Protein AF-A0A286NW65-F1 (afdb_monomer)

Radius of gyration: 45.59 Å; Cα contacts (8 Å, |Δi|>4): 1043; chains: 1; bounding box: 94×61×161 Å

Organism: NCBI:txid1189310

Mean predicted aligned error: 18.2 Å

Foldseek 3Di:
DDDDDDDDPVVVVVVVVLVVVCLPDHQAQKFKWFWKCFDPPDPDDHIDTFTDDFAAEAAQFFDTTGGFFIKIAGDPPPSSLVSLLQFQWKWKWKQKLNDIDIDIGGSVCQVVDDNSMDTRDTDDLPSDPAQKIKMKMKMKTFGDLVNLQVLVVVLLVVVVPDPDDDDPVADDQFAFDPPDDDDDDDDDDDDDDDDDDDDPPRPRDDFRADPVGATQLAGSDADPVRHGSNVGGPLVVLVVDPSNDDPDDDDDPVCSLVSLLVSQVVSLVVSQVVCCVVPVVQARWDFDDSNPPVSNDTGTIHMDMGMYMYRRALVQKFKWWDDPNDIDTDDLEDELPIWIKIFGHPSNLVVDDLCNVVPAQKWKWKWWQPPPPSHIDIDTWDWDDDPGGITTTPDRSLVQAQTKMKMWIWRDRPPGDIGTRDIDIHHYANFFKDKAFFPCLVVCCVVVVDDSSVDPHDDFWWWKWWFWDPDPPPRDIWIKTKGWTWIDGAHPVRRCRSQAKTKTWIKMWTAADDPDDDDDDDDDDDPDDRIFIWTWIWMDGNVFWTWIWTAGPVPRIIITITTGRPVSVVVVPDDDD

pLDDT: mean 70.71, std 17.71, range [25.83, 93.88]

Structure (mmCIF, N/CA/C/O backbone):
data_AF-A0A286NW65-F1
#
_entry.id   AF-A0A286NW65-F1
#
loop_
_atom_site.group_PDB
_atom_site.id
_atom_site.type_symbol
_atom_site.label_atom_id
_atom_site.label_alt_id
_atom_site.label_comp_id
_atom_site.label_asym_id
_atom_site.label_entity_id
_atom_site.label_seq_id
_atom_site.pdbx_PDB_ins_code
_atom_site.Cartn_x
_atom_site.Cartn_y
_atom_site.Cartn_z
_atom_site.occupancy
_atom_site.B_iso_or_equiv
_atom_site.auth_seq_id
_atom_site.auth_comp_id
_atom_site.auth_asym_id
_atom_site.auth_atom_id
_atom_site.pdbx_PDB_model_num
ATOM 1 N N . MET A 1 1 ? 18.010 44.214 -50.517 1.00 33.38 1 MET A N 1
ATOM 2 C CA . MET A 1 1 ? 18.886 43.110 -50.956 1.00 33.38 1 MET A CA 1
ATOM 3 C C . MET A 1 1 ? 19.110 42.218 -49.740 1.00 33.38 1 MET A C 1
ATOM 5 O O . MET A 1 1 ? 19.726 42.668 -48.785 1.00 33.38 1 MET A O 1
ATOM 9 N N . HIS A 1 2 ? 18.473 41.042 -49.715 1.00 32.91 2 HIS A N 1
ATOM 10 C CA . HIS A 1 2 ? 18.746 39.957 -48.754 1.00 32.91 2 HIS A CA 1
ATOM 11 C C . HIS A 1 2 ? 20.231 39.525 -48.874 1.00 32.91 2 HIS A C 1
ATOM 13 O O . HIS A 1 2 ? 20.829 39.770 -49.918 1.00 32.91 2 HIS A O 1
ATOM 19 N N . VAL A 1 3 ? 20.894 38.920 -47.878 1.00 25.83 3 VAL A N 1
ATOM 20 C CA . VAL A 1 3 ? 20.748 37.503 -47.478 1.00 25.83 3 VAL A CA 1
ATOM 21 C C . VAL A 1 3 ? 21.587 37.198 -46.206 1.00 25.83 3 VAL A C 1
ATOM 23 O O . VAL A 1 3 ? 22.753 37.562 -46.135 1.00 25.83 3 VAL A O 1
ATOM 26 N N . TYR A 1 4 ? 20.938 36.516 -45.249 1.00 34.72 4 TYR A N 1
ATOM 27 C CA . TYR A 1 4 ? 21.357 35.481 -44.271 1.00 34.72 4 TYR A CA 1
ATOM 28 C C . TYR A 1 4 ? 22.756 35.431 -43.609 1.00 34.72 4 TYR A C 1
ATOM 30 O O . TYR A 1 4 ? 23.747 35.097 -44.245 1.00 34.72 4 TYR A O 1
ATOM 38 N N . LEU A 1 5 ? 22.746 35.488 -42.266 1.00 29.52 5 LEU A N 1
ATOM 39 C CA . LEU A 1 5 ? 23.639 34.809 -41.298 1.00 29.52 5 LEU A CA 1
ATOM 40 C C . LEU A 1 5 ? 22.919 34.831 -39.927 1.00 29.52 5 LEU A C 1
ATOM 42 O O . LEU A 1 5 ? 22.439 35.883 -39.533 1.00 29.52 5 LEU A O 1
ATOM 46 N N . GLY A 1 6 ? 22.745 33.783 -39.122 1.00 30.62 6 GLY A N 1
ATOM 47 C CA . GLY A 1 6 ? 23.025 32.356 -39.220 1.00 30.62 6 GLY A CA 1
ATOM 48 C C . GLY A 1 6 ? 22.258 31.662 -38.078 1.00 30.62 6 GLY A C 1
ATOM 49 O O . GLY A 1 6 ? 22.472 31.953 -36.905 1.00 30.62 6 GLY A O 1
ATOM 50 N N . GLY A 1 7 ? 21.317 30.776 -38.419 1.00 28.78 7 GLY A N 1
ATOM 51 C CA . GLY A 1 7 ? 20.364 30.138 -37.493 1.00 28.78 7 GLY A CA 1
ATOM 52 C C . GLY A 1 7 ? 20.840 28.835 -36.831 1.00 28.78 7 GLY A C 1
ATOM 53 O O . GLY A 1 7 ? 20.007 28.024 -36.434 1.00 28.78 7 GLY A O 1
ATOM 54 N N . GLY A 1 8 ? 22.153 28.595 -36.744 1.00 32.00 8 GLY A N 1
ATOM 55 C CA . GLY A 1 8 ? 22.715 27.328 -36.245 1.00 32.00 8 GLY A CA 1
ATOM 56 C C . GLY A 1 8 ? 22.973 27.284 -34.735 1.00 32.00 8 GLY A C 1
ATOM 57 O O . GLY A 1 8 ? 22.673 26.287 -34.085 1.00 32.00 8 GLY A O 1
ATOM 58 N N . LEU A 1 9 ? 23.471 28.378 -34.150 1.00 34.31 9 LEU A N 1
ATOM 59 C CA . LEU A 1 9 ? 23.925 28.398 -32.750 1.00 34.31 9 LEU A CA 1
ATOM 60 C C . LEU A 1 9 ? 22.775 28.466 -31.732 1.00 34.31 9 LEU A C 1
ATOM 62 O O . LEU A 1 9 ? 22.850 27.854 -30.670 1.00 34.31 9 LEU A O 1
ATOM 66 N N . ALA A 1 10 ? 21.670 29.132 -32.076 1.00 32.62 10 ALA A N 1
ATOM 67 C CA . ALA A 1 10 ? 20.530 29.288 -31.170 1.00 32.62 10 ALA A CA 1
ATOM 68 C C . ALA A 1 10 ? 19.754 27.978 -30.934 1.00 32.62 10 ALA A C 1
ATOM 70 O O . ALA A 1 10 ? 19.198 27.784 -29.856 1.00 32.62 10 ALA A O 1
ATOM 71 N N . ARG A 1 11 ? 19.737 27.050 -31.905 1.00 34.66 11 ARG A N 1
ATOM 72 C CA . ARG A 1 11 ? 19.046 25.754 -31.765 1.00 34.66 11 ARG A CA 1
ATOM 73 C C . ARG A 1 11 ? 19.821 24.763 -30.900 1.00 34.66 11 ARG A C 1
ATOM 75 O O . ARG A 1 11 ? 19.201 24.073 -30.099 1.00 34.66 11 ARG A O 1
ATOM 82 N N . GLY A 1 12 ? 21.151 24.732 -31.013 1.00 35.00 12 GLY A N 1
ATOM 83 C CA . GLY A 1 12 ? 22.004 23.902 -30.155 1.00 35.00 12 GLY A CA 1
ATOM 84 C C . GLY A 1 12 ? 22.009 24.379 -28.702 1.00 35.00 12 GLY A C 1
ATOM 85 O O . GLY A 1 12 ? 21.876 23.568 -27.789 1.00 35.00 12 GLY A O 1
ATOM 86 N N . LEU A 1 13 ? 22.066 25.700 -28.488 1.00 35.31 13 LEU A N 1
ATOM 87 C CA . LEU A 1 13 ? 22.046 26.285 -27.146 1.00 35.31 13 LEU A CA 1
ATOM 88 C C . LEU A 1 13 ? 20.676 26.126 -26.464 1.00 35.31 13 LEU A C 1
ATOM 90 O O . LEU A 1 13 ? 20.633 25.798 -25.284 1.00 35.31 13 LEU A O 1
ATOM 94 N N . MET A 1 14 ? 19.563 26.276 -27.198 1.00 33.59 14 MET A N 1
ATOM 95 C CA . MET A 1 14 ? 18.211 26.014 -26.673 1.00 33.59 14 MET A CA 1
ATOM 96 C C . MET A 1 14 ? 17.987 24.540 -26.326 1.00 33.59 14 MET A C 1
ATOM 98 O O . MET A 1 14 ? 17.391 24.256 -25.295 1.00 33.59 14 MET A O 1
ATOM 102 N N . PHE A 1 15 ? 18.502 23.595 -27.121 1.00 41.12 15 PHE A N 1
ATOM 103 C CA . PHE A 1 15 ? 18.405 22.168 -26.789 1.00 41.12 15 PHE A CA 1
ATOM 104 C C . PHE A 1 15 ? 19.182 21.827 -25.512 1.00 41.12 15 PHE A C 1
ATOM 106 O O . PHE A 1 15 ? 18.698 21.077 -24.670 1.00 41.12 15 PHE A O 1
ATOM 113 N N . VAL A 1 16 ? 20.369 22.415 -25.343 1.00 39.19 16 VAL A N 1
ATOM 114 C CA . VAL A 1 16 ? 21.197 22.239 -24.143 1.00 39.19 16 VAL A CA 1
ATOM 115 C C . VAL A 1 16 ? 20.572 22.932 -22.926 1.00 39.19 16 VAL A C 1
ATOM 117 O O . VAL A 1 16 ? 20.575 22.352 -21.847 1.00 39.19 16 VAL A O 1
ATOM 120 N N . LEU A 1 17 ? 19.956 24.107 -23.087 1.00 35.06 17 LEU A N 1
ATOM 121 C CA . LEU A 1 17 ? 19.247 24.816 -22.012 1.00 35.06 17 LEU A CA 1
ATOM 122 C C . LEU A 1 17 ? 17.947 24.115 -21.585 1.00 35.06 17 LEU A C 1
ATOM 124 O O . LEU A 1 17 ? 17.701 24.009 -20.387 1.00 35.06 17 LEU A O 1
ATOM 128 N N . CYS A 1 18 ? 17.167 23.556 -22.518 1.00 39.06 18 CYS A N 1
ATOM 129 C CA . CYS A 1 18 ? 15.989 22.739 -22.195 1.00 39.06 18 CYS A CA 1
ATOM 130 C C . CYS A 1 18 ? 16.359 21.404 -21.523 1.00 39.06 18 CYS A C 1
ATOM 132 O O . CYS A 1 18 ? 15.596 20.899 -20.702 1.00 39.06 18 CYS A O 1
ATOM 134 N N . LEU A 1 19 ? 17.535 20.844 -21.830 1.00 40.06 19 LEU A N 1
ATOM 135 C CA . LEU A 1 19 ? 18.060 19.644 -21.166 1.00 40.06 19 LEU A CA 1
ATOM 136 C C . LEU A 1 19 ? 18.689 19.952 -19.796 1.00 40.06 19 LEU A C 1
ATOM 138 O O . LEU A 1 19 ? 18.650 19.105 -18.906 1.00 40.06 19 LEU A O 1
ATOM 142 N N . LEU A 1 20 ? 19.229 21.159 -19.594 1.00 35.38 20 LEU A N 1
ATOM 143 C CA . LEU A 1 20 ? 19.789 21.600 -18.311 1.00 35.38 20 LEU A CA 1
ATOM 144 C C . LEU A 1 20 ? 18.703 21.977 -17.292 1.00 35.38 20 LEU A C 1
ATOM 146 O O . LEU A 1 20 ? 18.882 21.710 -16.107 1.00 35.38 20 LEU A O 1
ATOM 150 N N . SER A 1 21 ? 17.546 22.496 -17.717 1.00 33.34 21 SER A N 1
ATOM 151 C CA . SER A 1 21 ? 16.403 22.724 -16.813 1.00 33.34 21 SER A CA 1
ATOM 152 C C . SER A 1 21 ? 15.682 21.437 -16.384 1.00 33.34 21 SER A C 1
ATOM 154 O O . SER A 1 21 ? 14.855 21.478 -15.480 1.00 33.34 21 SER A O 1
ATOM 156 N N . ALA A 1 22 ? 16.008 20.286 -16.985 1.00 37.09 22 ALA A N 1
ATOM 157 C CA . ALA A 1 22 ? 15.518 18.970 -16.565 1.00 37.09 22 ALA A CA 1
ATOM 158 C C . ALA A 1 22 ? 16.354 18.344 -15.424 1.00 37.09 22 ALA A C 1
ATOM 160 O O . ALA A 1 22 ? 16.033 17.254 -14.948 1.00 37.09 22 ALA A O 1
ATOM 161 N N . MET A 1 23 ? 17.429 19.010 -14.972 1.00 36.28 23 MET A N 1
ATOM 162 C CA . MET A 1 23 ? 18.378 18.453 -13.996 1.00 36.28 23 MET A CA 1
ATOM 163 C C . MET A 1 23 ? 17.919 18.482 -12.532 1.00 36.28 23 MET A C 1
ATOM 165 O O . MET A 1 23 ? 18.631 17.971 -11.671 1.00 36.28 23 MET A O 1
ATOM 169 N N . THR A 1 24 ? 16.724 18.982 -12.223 1.00 34.00 24 THR A N 1
ATOM 170 C CA . THR A 1 24 ? 16.165 18.879 -10.869 1.00 34.00 24 THR A CA 1
ATOM 171 C C . THR A 1 24 ? 14.702 18.429 -10.929 1.00 34.00 24 THR A C 1
ATOM 173 O O . THR A 1 24 ? 13.803 19.242 -11.096 1.00 34.00 24 THR A O 1
ATOM 176 N N . ALA A 1 25 ? 14.487 17.118 -10.777 1.00 33.09 25 ALA A N 1
ATOM 177 C CA . ALA A 1 25 ? 13.225 16.449 -10.415 1.00 33.09 25 ALA A CA 1
ATOM 178 C C . ALA A 1 25 ? 12.142 16.095 -11.475 1.00 33.09 25 ALA A C 1
ATOM 180 O O . ALA A 1 25 ? 11.116 15.565 -11.059 1.00 33.09 25 ALA A O 1
ATOM 181 N N . SER A 1 26 ? 12.333 16.232 -12.799 1.00 37.19 26 SER A N 1
ATOM 182 C CA . SER A 1 26 ? 11.285 15.822 -13.782 1.00 37.19 26 SER A CA 1
ATOM 183 C C . SER A 1 26 ? 11.753 15.089 -15.055 1.00 37.19 26 SER A C 1
ATOM 185 O O . SER A 1 26 ? 11.090 15.122 -16.087 1.00 37.19 26 SER A O 1
ATOM 187 N N . ALA A 1 27 ? 12.876 14.367 -15.017 1.00 46.72 27 ALA A N 1
ATOM 188 C CA . ALA A 1 27 ? 13.417 13.684 -16.205 1.00 46.72 27 ALA A CA 1
ATOM 189 C C . ALA A 1 27 ? 12.657 12.406 -16.645 1.00 46.72 27 ALA A C 1
ATOM 191 O O . ALA A 1 27 ? 13.089 11.729 -17.581 1.00 46.72 27 ALA A O 1
ATOM 192 N N . GLN A 1 28 ? 11.546 12.053 -15.992 1.00 60.91 28 GLN A N 1
ATOM 193 C CA . GLN A 1 28 ? 10.655 10.988 -16.450 1.00 60.91 28 GLN A CA 1
ATOM 194 C C . GLN A 1 28 ? 9.459 11.638 -17.157 1.00 60.91 28 GLN A C 1
ATOM 196 O O . GLN A 1 28 ? 8.682 12.323 -16.504 1.00 60.91 28 GLN A O 1
ATOM 201 N N . PRO A 1 29 ? 9.266 11.428 -18.472 1.00 70.62 29 PRO A N 1
ATOM 202 C CA . PRO A 1 29 ? 8.124 11.976 -19.216 1.00 70.62 29 PRO A CA 1
ATOM 203 C C . PRO A 1 29 ? 6.811 11.240 -18.895 1.00 70.62 29 PRO A C 1
ATOM 205 O O . PRO A 1 29 ? 5.849 11.275 -19.664 1.00 70.62 29 PRO A O 1
ATOM 208 N N . TYR A 1 30 ? 6.816 10.485 -17.802 1.00 78.44 30 TYR A N 1
ATOM 209 C CA . TYR A 1 30 ? 5.746 9.629 -17.363 1.00 78.44 30 TYR A CA 1
ATOM 210 C C . TYR A 1 30 ? 5.747 9.510 -15.843 1.00 78.44 30 TYR A C 1
ATOM 212 O O . TYR A 1 30 ? 6.789 9.571 -15.194 1.00 78.44 30 TYR A O 1
ATOM 220 N N . GLU A 1 31 ? 4.570 9.237 -15.302 1.00 85.31 31 GLU A N 1
ATOM 221 C CA . GLU A 1 31 ? 4.339 8.954 -13.897 1.00 85.31 31 GLU A CA 1
ATOM 222 C C . GLU A 1 31 ? 3.676 7.581 -13.748 1.00 85.31 31 GLU A C 1
ATOM 224 O O . GLU A 1 31 ? 2.877 7.149 -14.587 1.00 85.31 31 GLU A O 1
ATOM 229 N N . LEU A 1 32 ? 4.017 6.873 -12.672 1.00 88.50 32 LEU A N 1
ATOM 230 C CA . LEU A 1 32 ? 3.452 5.566 -12.356 1.00 88.50 32 LEU A CA 1
ATOM 231 C C . LEU A 1 32 ? 2.292 5.715 -11.374 1.00 88.50 32 LEU A C 1
ATOM 233 O O . LEU A 1 32 ? 2.424 6.362 -10.332 1.00 88.50 32 LEU A O 1
ATOM 237 N N . PHE A 1 33 ? 1.174 5.066 -11.689 1.00 91.12 33 PHE A N 1
ATOM 238 C CA . PHE A 1 33 ? -0.028 5.097 -10.866 1.00 91.12 33 PHE A CA 1
ATOM 239 C C . PHE A 1 33 ? -0.586 3.697 -10.624 1.00 91.12 33 PHE A C 1
ATOM 241 O O . PHE A 1 33 ? -0.622 2.855 -11.523 1.00 91.12 33 PHE A O 1
ATOM 248 N N . ALA A 1 34 ? -1.092 3.484 -9.415 1.00 91.75 34 ALA A N 1
ATOM 249 C CA . ALA A 1 34 ? -2.061 2.441 -9.116 1.00 91.75 34 ALA A CA 1
ATOM 250 C C . ALA A 1 34 ? -3.473 3.012 -9.299 1.00 91.75 34 ALA A C 1
ATOM 252 O O . ALA A 1 34 ? -3.786 4.081 -8.771 1.00 91.75 34 ALA A O 1
ATOM 253 N N . VAL A 1 35 ? -4.319 2.321 -10.060 1.00 91.81 35 VAL A N 1
ATOM 254 C CA . VAL A 1 35 ? -5.715 2.708 -10.281 1.00 91.81 35 VAL A CA 1
ATOM 255 C C . VAL A 1 35 ? -6.607 1.842 -9.416 1.00 91.81 35 VAL A C 1
ATOM 257 O O . VAL A 1 35 ? -6.591 0.613 -9.524 1.00 91.81 35 VAL A O 1
ATOM 260 N N . TYR A 1 36 ? -7.396 2.514 -8.590 1.00 90.69 36 TYR A N 1
ATOM 261 C CA . TYR A 1 36 ? -8.384 1.899 -7.727 1.00 90.69 36 TYR A CA 1
ATOM 262 C C . TYR A 1 36 ? -9.765 2.124 -8.325 1.00 90.69 36 TYR A C 1
ATOM 264 O O . TYR A 1 36 ? -10.170 3.264 -8.551 1.00 90.69 36 TYR A O 1
ATOM 272 N N . GLU A 1 37 ? -10.468 1.033 -8.597 1.00 89.12 37 GLU A N 1
ATOM 273 C CA . GLU A 1 37 ? -11.840 1.046 -9.100 1.00 89.12 37 GLU A CA 1
ATOM 274 C C . GLU A 1 37 ? -12.810 0.788 -7.930 1.00 89.12 37 GLU A C 1
ATOM 276 O O . GLU A 1 37 ? -12.431 0.149 -6.943 1.00 89.12 37 GLU A O 1
ATOM 281 N N . PRO A 1 38 ? -14.058 1.279 -8.001 1.00 86.62 38 PRO A N 1
ATOM 282 C CA . PRO A 1 38 ? -15.094 0.986 -7.013 1.00 86.62 38 PRO A CA 1
ATOM 283 C C . PRO A 1 38 ? -15.271 -0.511 -6.750 1.00 86.62 38 PRO A C 1
ATOM 285 O O . PRO A 1 38 ? -15.373 -1.308 -7.685 1.00 86.62 38 PRO A O 1
ATOM 288 N N . ALA A 1 39 ? -15.388 -0.893 -5.479 1.00 80.88 39 ALA A N 1
ATOM 289 C CA . ALA A 1 39 ? -15.807 -2.240 -5.118 1.00 80.88 39 ALA A CA 1
ATOM 290 C C . ALA A 1 39 ? -17.259 -2.476 -5.584 1.00 80.88 39 ALA A C 1
ATOM 292 O O . ALA A 1 39 ? -18.135 -1.626 -5.418 1.00 80.88 39 ALA A O 1
ATOM 293 N N . SER A 1 40 ? -17.540 -3.637 -6.180 1.00 70.56 40 SER A N 1
ATOM 294 C CA . SER A 1 40 ? -18.881 -3.975 -6.670 1.00 70.56 40 SER A CA 1
ATOM 295 C C . SER A 1 40 ? -19.914 -3.918 -5.535 1.00 70.56 40 SER A C 1
ATOM 297 O O . SER A 1 40 ? -19.843 -4.719 -4.607 1.00 70.56 40 SER A O 1
ATOM 299 N N . GLY A 1 41 ? -20.880 -2.996 -5.616 1.00 61.31 41 GLY A N 1
ATOM 300 C CA . GLY A 1 41 ? -21.967 -2.851 -4.634 1.00 61.31 41 GLY A CA 1
ATOM 301 C C . GLY A 1 41 ? -22.096 -1.461 -4.006 1.00 61.31 41 GLY A C 1
ATOM 302 O O . GLY A 1 41 ? -23.144 -1.151 -3.442 1.00 61.31 41 GLY A O 1
ATOM 303 N N . THR A 1 42 ? -21.094 -0.591 -4.148 1.00 53.75 42 THR A N 1
ATOM 304 C CA . THR A 1 42 ? -21.161 0.805 -3.696 1.00 53.75 42 THR A CA 1
ATOM 305 C C . THR A 1 42 ? -21.483 1.712 -4.885 1.00 53.75 42 THR A C 1
ATOM 307 O O . THR A 1 42 ? -20.681 1.947 -5.783 1.00 53.75 42 THR A O 1
ATOM 310 N N . GLY A 1 43 ? -22.727 2.184 -4.961 1.00 52.91 43 GLY A N 1
ATOM 311 C CA . GLY A 1 43 ? -23.127 3.111 -6.016 1.00 52.91 43 GLY A CA 1
ATOM 312 C C . GLY A 1 43 ? -22.358 4.433 -5.918 1.00 52.91 43 GLY A C 1
ATOM 313 O O . GLY A 1 43 ? -22.337 5.054 -4.859 1.00 52.91 43 GLY A O 1
ATOM 314 N N . THR A 1 44 ? -21.822 4.890 -7.055 1.00 53.47 44 THR A N 1
ATOM 315 C CA . THR A 1 44 ? -21.312 6.249 -7.362 1.00 53.47 44 THR A CA 1
ATOM 316 C C . THR A 1 44 ? -19.874 6.645 -7.001 1.00 53.47 44 THR A C 1
ATOM 318 O O . THR A 1 44 ? -19.528 7.809 -7.207 1.00 53.47 44 THR A O 1
ATOM 321 N N . THR A 1 45 ? -18.986 5.747 -6.575 1.00 64.88 45 THR A N 1
ATOM 322 C CA . THR A 1 45 ? -17.559 6.114 -6.482 1.00 64.88 45 THR A CA 1
ATOM 323 C C . THR A 1 45 ? -16.911 6.150 -7.871 1.00 64.88 45 THR A C 1
ATOM 325 O O . THR A 1 45 ? -17.241 5.362 -8.758 1.00 64.88 45 THR A O 1
ATOM 328 N N . LYS A 1 46 ? -16.036 7.132 -8.116 1.00 80.81 46 LYS A N 1
ATOM 329 C CA . LYS A 1 46 ? -15.233 7.214 -9.346 1.00 80.81 46 LYS A CA 1
ATOM 330 C C . LYS A 1 46 ? -13.892 6.542 -9.097 1.00 80.81 46 LYS A C 1
ATOM 332 O O . LYS A 1 46 ? -13.346 6.664 -8.008 1.00 80.81 46 LYS A O 1
ATOM 337 N N . ALA A 1 47 ? -13.334 5.915 -10.128 1.00 86.00 47 ALA A N 1
ATOM 338 C CA . ALA A 1 47 ? -11.964 5.435 -10.069 1.00 86.00 47 ALA A CA 1
ATOM 339 C C . ALA A 1 47 ? -11.001 6.582 -9.743 1.00 86.00 47 ALA A C 1
ATOM 341 O O . ALA A 1 47 ? -11.113 7.674 -10.315 1.00 86.00 47 ALA A O 1
ATOM 342 N N . PHE A 1 48 ? -10.025 6.320 -8.883 1.00 88.44 48 PHE A N 1
ATOM 343 C CA . PHE A 1 48 ? -8.978 7.283 -8.564 1.00 88.44 48 PHE A CA 1
ATOM 344 C C . PHE A 1 48 ? -7.587 6.684 -8.755 1.00 88.44 48 PHE A C 1
ATOM 346 O O . PHE A 1 48 ? -7.406 5.478 -8.935 1.00 88.44 48 PHE A O 1
ATOM 353 N N . ARG A 1 49 ? -6.587 7.567 -8.774 1.00 88.38 49 ARG A N 1
ATOM 354 C CA . ARG A 1 49 ? -5.199 7.228 -9.089 1.00 88.38 49 ARG A CA 1
ATOM 355 C C . ARG A 1 49 ? -4.309 7.556 -7.901 1.00 88.38 49 ARG A C 1
ATOM 357 O O . ARG A 1 49 ? -4.236 8.709 -7.484 1.00 88.38 49 ARG A O 1
ATOM 364 N N . LEU A 1 50 ? -3.604 6.553 -7.398 1.00 88.81 50 LEU A N 1
ATOM 365 C CA . LEU A 1 50 ? -2.569 6.705 -6.386 1.00 88.81 50 LEU A CA 1
ATOM 366 C C . LEU A 1 50 ? -1.207 6.769 -7.078 1.00 88.81 50 LEU A C 1
ATOM 368 O O . LEU A 1 50 ? -0.790 5.798 -7.714 1.00 88.81 50 LEU A O 1
ATOM 372 N N . LYS A 1 51 ? -0.519 7.910 -6.968 1.00 88.50 51 LYS A N 1
ATOM 373 C CA . LYS A 1 51 ? 0.852 8.053 -7.475 1.00 88.50 51 LYS A CA 1
ATOM 374 C C . LYS A 1 51 ? 1.777 7.132 -6.684 1.00 88.50 51 LYS A C 1
ATOM 376 O O . LYS A 1 51 ? 1.763 7.151 -5.455 1.00 88.50 51 LYS A O 1
ATOM 381 N N . LEU A 1 52 ? 2.569 6.328 -7.386 1.00 87.25 52 LEU A N 1
ATOM 382 C CA . LEU A 1 52 ? 3.457 5.356 -6.760 1.00 87.25 52 LEU A CA 1
ATOM 383 C C . LEU A 1 52 ? 4.782 6.012 -6.362 1.00 87.25 52 LEU A C 1
ATOM 385 O O . LEU A 1 52 ? 5.413 6.695 -7.168 1.00 87.25 52 LEU A O 1
ATOM 389 N N . ALA A 1 53 ? 5.218 5.758 -5.128 1.00 83.12 53 ALA A N 1
ATOM 390 C CA . ALA A 1 53 ? 6.538 6.130 -4.624 1.00 83.12 53 ALA A CA 1
ATOM 391 C C . ALA A 1 53 ? 7.453 4.900 -4.513 1.00 83.12 53 ALA A C 1
ATOM 393 O O . ALA A 1 53 ? 6.985 3.769 -4.359 1.00 83.12 53 ALA A O 1
ATOM 394 N N . GLU A 1 54 ? 8.763 5.115 -4.629 1.00 82.12 54 GLU A N 1
ATOM 395 C CA . GLU A 1 54 ? 9.738 4.028 -4.555 1.00 82.12 54 GLU A CA 1
ATOM 396 C C . GLU A 1 54 ? 9.732 3.405 -3.152 1.00 82.12 54 GLU A C 1
ATOM 398 O O . GLU A 1 54 ? 9.706 4.105 -2.141 1.00 82.12 54 GLU A O 1
ATOM 403 N N . ASN A 1 55 ? 9.747 2.075 -3.095 1.00 81.56 55 ASN A N 1
ATOM 404 C CA . ASN A 1 55 ? 9.640 1.258 -1.887 1.00 81.56 55 ASN A CA 1
ATOM 405 C C . ASN A 1 55 ? 8.347 1.483 -1.075 1.00 81.56 55 ASN A C 1
ATOM 407 O O . ASN A 1 55 ? 8.293 1.125 0.103 1.00 81.56 55 ASN A O 1
ATOM 411 N N . ALA A 1 56 ? 7.298 2.045 -1.689 1.00 82.81 56 ALA A N 1
ATOM 412 C CA . ALA A 1 56 ? 5.995 2.195 -1.049 1.00 82.81 56 ALA A CA 1
ATOM 413 C C . ALA A 1 56 ? 5.336 0.835 -0.759 1.00 82.81 56 ALA A C 1
ATOM 415 O O . ALA A 1 56 ? 5.547 -0.144 -1.480 1.00 82.81 56 ALA A O 1
ATOM 416 N N . LEU A 1 57 ? 4.500 0.800 0.280 1.00 83.38 57 LEU A N 1
ATOM 417 C CA . LEU A 1 57 ? 3.608 -0.316 0.596 1.00 83.38 57 LEU A CA 1
ATOM 418 C C . LEU A 1 57 ? 2.171 0.170 0.405 1.00 83.38 57 LEU A C 1
ATOM 420 O O . LEU A 1 57 ? 1.711 1.027 1.161 1.00 83.38 57 LEU A O 1
ATOM 424 N N . ILE A 1 58 ? 1.479 -0.357 -0.603 1.00 87.62 58 ILE A N 1
ATOM 425 C CA . ILE A 1 58 ? 0.104 0.041 -0.942 1.00 87.62 58 ILE A CA 1
ATOM 426 C C . ILE A 1 58 ? -0.876 -1.115 -0.681 1.00 87.62 58 ILE A C 1
ATOM 428 O O . ILE A 1 58 ? -0.487 -2.273 -0.847 1.00 87.62 58 ILE A O 1
ATOM 432 N N . PRO A 1 59 ? -2.132 -0.846 -0.286 1.00 87.56 59 PRO A N 1
ATOM 433 C CA . PRO A 1 59 ? -3.140 -1.893 -0.108 1.00 87.56 59 PRO A CA 1
ATOM 434 C C . PRO A 1 59 ? -3.658 -2.419 -1.455 1.00 87.56 59 PRO A C 1
ATOM 436 O O . PRO A 1 59 ? -3.801 -1.652 -2.406 1.00 87.56 59 PRO A O 1
ATOM 439 N N . ASP A 1 60 ? -3.987 -3.706 -1.551 1.00 87.31 60 ASP A N 1
ATOM 440 C CA . ASP A 1 60 ? -4.679 -4.273 -2.720 1.00 87.31 60 ASP A CA 1
ATOM 441 C C . ASP A 1 60 ? -6.154 -3.847 -2.825 1.00 87.31 60 ASP A C 1
ATOM 443 O O . ASP A 1 60 ? -6.761 -3.957 -3.888 1.00 87.31 60 ASP A O 1
ATOM 447 N N . GLY A 1 61 ? -6.733 -3.328 -1.745 1.00 84.88 61 GLY A N 1
ATOM 448 C CA . GLY A 1 61 ? -8.093 -2.813 -1.709 1.00 84.88 61 GLY A CA 1
ATOM 449 C C . GLY A 1 61 ? -8.531 -2.412 -0.304 1.00 84.88 61 GLY A C 1
ATOM 450 O O . GLY A 1 61 ? -7.767 -2.466 0.658 1.00 84.88 61 GLY A O 1
ATOM 451 N N . GLY A 1 62 ? -9.782 -1.984 -0.205 1.00 80.56 62 GLY A N 1
ATOM 452 C CA . GLY A 1 62 ? -10.467 -1.644 1.034 1.00 80.56 62 GLY A CA 1
ATOM 453 C C . GLY A 1 62 ? -11.978 -1.809 0.879 1.00 80.56 62 GLY A C 1
ATOM 454 O O . GLY A 1 62 ? -12.448 -2.419 -0.078 1.00 80.56 62 GLY A O 1
ATOM 455 N N . GLU A 1 63 ? -12.755 -1.233 1.797 1.00 79.56 63 GLU A N 1
ATOM 456 C CA . GLU A 1 63 ? -14.223 -1.373 1.781 1.00 79.56 63 GLU A CA 1
ATOM 457 C C . GLU A 1 63 ? -14.878 -0.813 0.506 1.00 79.56 63 GLU A C 1
ATOM 459 O O . GLU A 1 63 ? -15.877 -1.345 0.027 1.00 79.56 63 GLU A O 1
ATOM 464 N N . SER A 1 64 ? -14.347 0.293 -0.022 1.00 79.88 64 SER A N 1
ATOM 465 C CA . SER A 1 64 ? -14.981 1.069 -1.095 1.00 79.88 64 SER A CA 1
ATOM 466 C C . SER A 1 64 ? -14.324 0.901 -2.461 1.00 79.88 64 SER A C 1
ATOM 468 O O . SER A 1 64 ? -14.974 1.169 -3.472 1.00 79.88 64 SER A O 1
ATOM 470 N N . HIS A 1 65 ? -13.063 0.471 -2.502 1.00 86.44 65 HIS A N 1
ATOM 471 C CA . HIS A 1 65 ? -12.261 0.427 -3.718 1.00 86.44 65 HIS A CA 1
ATOM 472 C C . HIS A 1 65 ? -11.304 -0.760 -3.728 1.00 86.44 65 HIS A C 1
ATOM 474 O O . HIS A 1 65 ? -10.819 -1.188 -2.683 1.00 86.44 65 HIS A O 1
ATOM 480 N N . VAL A 1 66 ? -10.982 -1.244 -4.923 1.00 87.81 66 VAL A N 1
ATOM 481 C CA . VAL A 1 66 ? -10.061 -2.358 -5.156 1.00 87.81 66 VAL A CA 1
ATOM 482 C C . VAL A 1 66 ? -9.021 -1.937 -6.188 1.00 87.81 66 VAL A C 1
ATOM 484 O O . VAL A 1 66 ? -9.341 -1.239 -7.152 1.00 87.81 66 VAL A O 1
ATOM 487 N N . LEU A 1 67 ? -7.767 -2.340 -5.983 1.00 90.69 67 LEU A N 1
ATOM 488 C CA . LEU A 1 67 ? -6.705 -2.158 -6.963 1.00 90.69 67 LEU A CA 1
ATOM 489 C C . LEU A 1 67 ? -7.050 -2.967 -8.219 1.00 90.69 67 LEU A C 1
ATOM 491 O O . LEU A 1 67 ? -7.131 -4.190 -8.166 1.00 90.69 67 LEU A O 1
ATOM 495 N N . ASP A 1 68 ? -7.232 -2.291 -9.351 1.00 90.75 68 ASP A N 1
ATOM 496 C CA . ASP A 1 68 ? -7.569 -2.942 -10.627 1.00 90.75 68 ASP A CA 1
ATOM 497 C C . ASP A 1 68 ? -6.354 -3.040 -11.550 1.00 90.75 68 ASP A C 1
ATOM 499 O O . ASP A 1 68 ? -6.128 -4.046 -12.224 1.00 90.75 68 ASP A O 1
ATOM 503 N N . ARG A 1 69 ? -5.531 -1.990 -11.606 1.00 92.31 69 ARG A N 1
ATOM 504 C CA . ARG A 1 69 ? -4.440 -1.913 -12.584 1.00 92.31 69 ARG A CA 1
ATOM 505 C C . ARG A 1 69 ? -3.318 -0.995 -12.148 1.00 92.31 69 ARG A C 1
ATOM 507 O O . ARG A 1 69 ? -3.517 -0.002 -11.455 1.00 92.31 69 ARG A O 1
ATOM 514 N N . ILE A 1 70 ? -2.132 -1.320 -12.640 1.00 93.19 70 ILE A N 1
ATOM 515 C CA . ILE A 1 70 ? -0.947 -0.477 -12.568 1.00 93.19 70 ILE A CA 1
ATOM 516 C C . ILE A 1 70 ? -0.748 0.123 -13.954 1.00 93.19 70 ILE A C 1
ATOM 518 O O . ILE A 1 70 ? -0.646 -0.599 -14.954 1.00 93.19 70 ILE A O 1
ATOM 522 N N . ILE A 1 71 ? -0.715 1.448 -14.016 1.00 93.44 71 ILE A N 1
ATOM 523 C CA . ILE A 1 71 ? -0.614 2.198 -15.262 1.00 93.44 71 ILE A CA 1
ATOM 524 C C . ILE A 1 71 ? 0.620 3.089 -15.260 1.00 93.44 71 ILE A C 1
ATOM 526 O O . ILE A 1 71 ? 1.147 3.479 -14.216 1.00 93.44 71 ILE A O 1
ATOM 530 N N . VAL A 1 72 ? 1.032 3.449 -16.465 1.00 91.56 72 VAL A N 1
ATOM 531 C CA . VAL A 1 72 ? 1.893 4.592 -16.715 1.00 91.56 72 VAL A CA 1
ATOM 532 C C . VAL A 1 72 ? 1.060 5.682 -17.380 1.00 91.56 72 VAL A C 1
ATOM 534 O O . VAL A 1 72 ? 0.311 5.408 -18.322 1.00 91.56 72 VAL A O 1
ATOM 537 N N . LYS A 1 73 ? 1.166 6.907 -16.874 1.00 90.06 73 LYS A N 1
ATOM 538 C CA . LYS A 1 73 ? 0.535 8.095 -17.448 1.00 90.06 73 LYS A CA 1
ATOM 539 C C . LYS A 1 73 ? 1.625 8.999 -18.005 1.00 90.06 73 LYS A C 1
ATOM 541 O O . LYS A 1 73 ? 2.592 9.273 -17.304 1.00 90.06 73 LYS A O 1
ATOM 546 N N . PHE A 1 74 ? 1.480 9.450 -19.244 1.00 86.50 74 PHE A N 1
ATOM 547 C CA . PHE A 1 74 ? 2.402 10.416 -19.843 1.00 86.50 74 PHE A CA 1
ATOM 548 C C . PHE A 1 74 ? 1.928 11.835 -19.533 1.00 86.50 74 PHE A C 1
ATOM 550 O O . PHE A 1 74 ? 0.751 12.140 -19.736 1.00 86.50 74 PHE A O 1
ATOM 557 N N . ASP A 1 75 ? 2.828 12.673 -19.018 1.00 75.25 75 ASP A N 1
ATOM 558 C CA . ASP A 1 75 ? 2.483 14.030 -18.592 1.00 75.25 75 ASP A CA 1
ATOM 559 C C . ASP A 1 75 ? 2.118 14.939 -19.768 1.00 75.25 75 ASP A C 1
ATOM 561 O O . ASP A 1 75 ? 2.634 14.806 -20.880 1.00 75.25 75 ASP A O 1
ATOM 565 N N . ASP A 1 76 ? 1.221 15.891 -19.500 1.00 65.38 76 ASP A N 1
ATOM 566 C CA . ASP A 1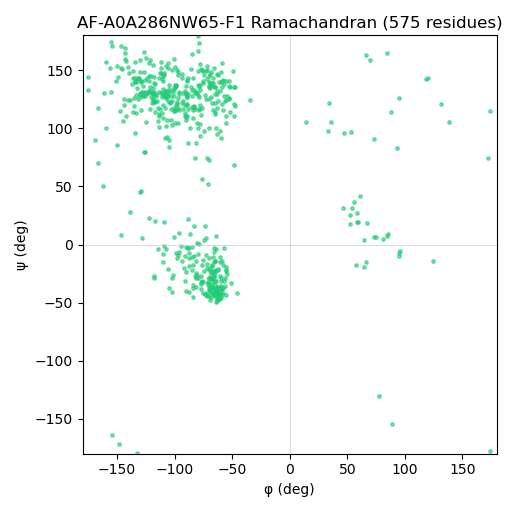 76 ? 0.709 16.831 -20.501 1.00 65.38 76 ASP A CA 1
ATOM 567 C C . ASP A 1 76 ? 1.623 18.039 -20.731 1.00 65.38 76 ASP A C 1
ATOM 569 O O . ASP A 1 76 ? 1.428 18.784 -21.698 1.00 65.38 76 ASP A O 1
ATOM 573 N N . ASP A 1 77 ? 2.643 18.212 -19.892 1.00 61.91 77 ASP A N 1
ATOM 574 C CA . ASP A 1 77 ? 3.578 19.321 -19.990 1.00 61.91 77 ASP A CA 1
ATOM 575 C C . ASP A 1 77 ? 4.382 19.209 -21.290 1.00 61.91 77 ASP A C 1
ATOM 577 O O . ASP A 1 77 ? 5.210 18.313 -21.481 1.00 61.91 77 ASP A O 1
ATOM 581 N N . GLY A 1 78 ? 4.143 20.145 -22.215 1.00 55.91 78 GLY A N 1
ATOM 582 C CA . GLY A 1 78 ? 4.720 20.124 -23.565 1.00 55.91 78 GLY A CA 1
ATOM 583 C C . GLY A 1 78 ? 6.253 20.045 -23.602 1.00 55.91 78 GLY A C 1
ATOM 584 O O . GLY A 1 78 ? 6.816 19.552 -24.580 1.00 55.91 78 GLY A O 1
ATOM 585 N N . VAL A 1 79 ? 6.933 20.460 -22.527 1.00 56.94 79 VAL A N 1
ATOM 586 C CA . VAL A 1 79 ? 8.390 20.328 -22.365 1.00 56.94 79 VAL A CA 1
ATOM 587 C C . VAL A 1 79 ? 8.791 18.857 -22.169 1.00 56.94 79 VAL A C 1
ATOM 589 O O . VAL A 1 79 ? 9.694 18.381 -22.859 1.00 56.94 79 VAL A O 1
ATOM 592 N N . SER A 1 80 ? 8.078 18.098 -21.334 1.00 62.28 80 SER A N 1
ATOM 593 C CA . SER A 1 80 ? 8.359 16.683 -21.036 1.00 62.28 80 SER A CA 1
ATOM 594 C C . SER A 1 80 ? 8.085 15.766 -22.232 1.00 62.28 80 SER A C 1
ATOM 596 O O . SER A 1 80 ? 8.862 14.855 -22.516 1.00 62.28 80 SER A O 1
ATOM 598 N N . LEU A 1 81 ? 7.036 16.047 -23.011 1.00 67.12 81 LEU A N 1
ATOM 599 C CA . LEU A 1 81 ? 6.745 15.289 -24.235 1.00 67.12 81 LEU A CA 1
ATOM 600 C C . LEU A 1 81 ? 7.746 15.573 -25.356 1.00 67.12 81 LEU A C 1
ATOM 602 O O . LEU A 1 81 ? 8.076 14.675 -26.128 1.00 67.12 81 LEU A O 1
ATOM 606 N N . SER A 1 82 ? 8.277 16.794 -25.440 1.00 67.25 82 SER A N 1
ATOM 607 C CA . SER A 1 82 ? 9.320 17.111 -26.421 1.00 67.25 82 SER A CA 1
ATOM 608 C C . SER A 1 82 ? 10.606 16.313 -26.166 1.00 67.25 82 SER A C 1
ATOM 610 O O . SER A 1 82 ? 11.268 15.894 -27.118 1.00 67.25 82 SER A O 1
ATOM 612 N N . ALA A 1 83 ? 10.905 15.993 -24.900 1.00 69.00 83 ALA A N 1
ATOM 613 C CA . ALA A 1 83 ? 12.025 15.136 -24.524 1.00 69.00 83 ALA A CA 1
ATOM 614 C C . ALA A 1 83 ? 11.858 13.688 -25.019 1.00 69.00 83 ALA A C 1
ATOM 616 O O . ALA A 1 83 ? 12.858 13.022 -25.270 1.00 69.00 83 ALA A O 1
ATOM 617 N N . LEU A 1 84 ? 10.628 13.206 -25.249 1.00 73.19 84 LEU A N 1
ATOM 618 C CA . LEU A 1 84 ? 10.391 11.874 -25.824 1.00 73.19 84 LEU A CA 1
ATOM 619 C C . LEU A 1 84 ? 10.840 11.755 -27.282 1.00 73.19 84 LEU A C 1
ATOM 621 O O . LEU A 1 84 ? 11.058 10.640 -27.743 1.00 73.19 84 LEU A O 1
ATOM 625 N N . SER A 1 85 ? 11.023 12.867 -28.002 1.00 74.00 85 SER A N 1
ATOM 626 C CA . SER A 1 85 ? 11.447 12.854 -29.413 1.00 74.00 85 SER A CA 1
ATOM 627 C C . SER A 1 85 ? 12.835 12.236 -29.638 1.00 74.00 85 SER A C 1
ATOM 629 O O . SER A 1 85 ? 13.137 11.749 -30.730 1.00 74.00 85 SER A O 1
ATOM 631 N N . ILE A 1 86 ? 13.678 12.198 -28.599 1.00 78.31 86 ILE A N 1
ATOM 632 C CA . ILE A 1 86 ? 14.990 11.536 -28.654 1.00 78.31 86 ILE A CA 1
ATOM 633 C C . ILE A 1 86 ? 14.870 10.008 -28.593 1.00 78.31 86 ILE A C 1
ATOM 635 O O . ILE A 1 86 ? 15.838 9.307 -28.885 1.00 78.31 86 ILE A O 1
ATOM 639 N N . PHE A 1 87 ? 13.698 9.485 -28.224 1.00 80.75 87 PHE A N 1
ATOM 640 C CA . PHE A 1 87 ? 13.412 8.062 -28.107 1.00 80.75 87 PHE A CA 1
ATOM 641 C C . PHE A 1 87 ? 12.438 7.612 -29.201 1.00 80.75 87 PHE A C 1
ATOM 643 O O . PHE A 1 87 ? 11.509 8.320 -29.577 1.00 80.75 87 PHE A O 1
ATOM 650 N N . SER A 1 88 ? 12.644 6.405 -29.721 1.00 82.44 88 SER A N 1
ATOM 651 C CA . SER A 1 88 ? 11.714 5.759 -30.655 1.00 82.44 88 SER A CA 1
ATOM 652 C C . SER A 1 88 ? 10.577 5.041 -29.927 1.00 82.44 88 SER A C 1
ATOM 654 O O . SER A 1 88 ? 9.448 5.000 -30.407 1.00 82.44 88 SER A O 1
ATOM 656 N N . GLN A 1 89 ? 10.869 4.459 -28.764 1.00 86.00 89 GLN A N 1
ATOM 657 C CA . GLN A 1 89 ? 9.896 3.740 -27.948 1.00 86.00 89 GLN A CA 1
ATOM 658 C C . GLN A 1 89 ? 10.365 3.633 -26.498 1.00 86.00 89 GLN A C 1
ATOM 660 O O . GLN A 1 89 ? 11.566 3.640 -26.211 1.00 86.00 89 GLN A O 1
ATOM 665 N N . LEU A 1 90 ? 9.405 3.447 -25.599 1.00 86.00 90 LEU A N 1
ATOM 666 C CA . LEU A 1 90 ? 9.631 3.078 -24.207 1.00 86.00 90 LEU A CA 1
ATOM 667 C C . LEU A 1 90 ? 9.196 1.629 -23.996 1.00 86.00 90 LEU A C 1
ATOM 669 O O . LEU A 1 90 ? 8.084 1.251 -24.357 1.00 86.00 90 LEU A O 1
ATOM 673 N N . ARG A 1 91 ? 10.072 0.806 -23.426 1.00 87.00 91 ARG A N 1
ATOM 674 C CA . ARG A 1 91 ? 9.800 -0.593 -23.090 1.00 87.00 91 ARG A CA 1
ATOM 675 C C . ARG A 1 91 ? 9.612 -0.723 -21.592 1.00 87.00 91 ARG A C 1
ATOM 677 O O . ARG A 1 91 ? 10.507 -0.378 -20.829 1.00 87.00 91 ARG A O 1
ATOM 684 N N . PHE A 1 92 ? 8.474 -1.253 -21.182 1.00 89.12 92 PHE A N 1
ATOM 685 C CA . PHE A 1 92 ? 8.142 -1.493 -19.789 1.00 89.12 92 PHE A CA 1
ATOM 686 C C . PHE A 1 92 ? 8.128 -2.993 -19.530 1.00 89.12 92 PHE A C 1
ATOM 688 O O . PHE A 1 92 ? 7.458 -3.741 -20.241 1.00 89.12 92 PHE A O 1
ATOM 695 N N . ARG A 1 93 ? 8.841 -3.424 -18.493 1.00 91.12 93 ARG A N 1
ATOM 696 C CA . ARG A 1 93 ? 8.779 -4.782 -17.952 1.00 91.12 93 ARG A CA 1
ATOM 697 C C . ARG A 1 93 ? 8.271 -4.694 -16.528 1.00 91.12 93 ARG A C 1
ATOM 699 O O . ARG A 1 93 ? 8.953 -4.131 -15.679 1.00 91.12 93 ARG A O 1
ATOM 706 N N . ALA A 1 94 ? 7.088 -5.229 -16.277 1.00 91.50 94 ALA A N 1
ATOM 707 C CA . ALA A 1 94 ? 6.554 -5.356 -14.932 1.00 91.50 94 ALA A CA 1
ATOM 708 C C . ALA A 1 94 ? 6.684 -6.813 -14.478 1.00 91.50 94 ALA A C 1
ATOM 710 O O . ALA A 1 94 ? 6.348 -7.730 -15.223 1.00 91.50 94 ALA A O 1
ATOM 711 N N . ASP A 1 95 ? 7.199 -7.013 -13.273 1.00 91.50 95 ASP A N 1
ATOM 712 C CA . ASP A 1 95 ? 7.191 -8.281 -12.552 1.00 91.50 95 ASP A CA 1
ATOM 713 C C . ASP A 1 95 ? 6.287 -8.104 -11.331 1.00 91.50 95 ASP A C 1
ATOM 715 O O . ASP A 1 95 ? 6.605 -7.326 -10.429 1.00 91.50 95 ASP A O 1
ATOM 719 N N . VAL A 1 96 ? 5.132 -8.767 -11.350 1.00 89.06 96 VAL A N 1
ATOM 720 C CA . VAL A 1 96 ? 4.121 -8.731 -10.289 1.00 89.06 96 VAL A CA 1
ATOM 721 C C . VAL A 1 96 ? 4.063 -10.120 -9.666 1.00 89.06 96 VAL A C 1
ATOM 723 O O . VAL A 1 96 ? 3.496 -11.041 -10.254 1.00 89.06 96 VAL A O 1
ATOM 726 N N . GLY A 1 97 ? 4.691 -10.307 -8.502 1.00 80.69 97 GLY A N 1
ATOM 727 C CA . GLY A 1 97 ? 4.667 -11.601 -7.803 1.00 80.69 97 GLY A CA 1
ATOM 728 C C . GLY A 1 97 ? 5.226 -12.780 -8.613 1.00 80.69 97 GLY A C 1
ATOM 729 O O . GLY A 1 97 ? 4.804 -13.922 -8.419 1.00 80.69 97 GLY A O 1
ATOM 730 N N . GLY A 1 98 ? 6.147 -12.524 -9.548 1.00 81.75 98 GLY A N 1
ATOM 731 C CA . GLY A 1 98 ? 6.719 -13.522 -10.450 1.00 81.75 98 GLY A CA 1
ATOM 732 C C . GLY A 1 98 ? 6.032 -13.614 -11.816 1.00 81.75 98 GLY A C 1
ATOM 733 O O . GLY A 1 98 ? 6.568 -14.278 -12.708 1.00 81.75 98 GLY A O 1
ATOM 734 N N . GLN A 1 99 ? 4.882 -12.958 -12.025 1.00 84.56 99 GLN A N 1
ATOM 735 C CA . GLN A 1 99 ? 4.303 -12.816 -13.359 1.00 84.56 99 GLN A CA 1
ATOM 736 C C . GLN A 1 99 ? 4.974 -11.653 -14.088 1.00 84.56 99 GLN A C 1
ATOM 738 O O . GLN A 1 99 ? 4.834 -10.492 -13.706 1.00 84.56 99 GLN A O 1
ATOM 743 N N . LYS A 1 100 ? 5.660 -11.974 -15.185 1.00 89.44 100 LYS A N 1
ATOM 744 C CA . LYS A 1 100 ? 6.360 -10.993 -16.013 1.00 89.44 100 LYS A CA 1
ATOM 745 C C . LYS A 1 100 ? 5.507 -10.584 -17.205 1.00 89.44 100 LYS A C 1
ATOM 747 O O . LYS A 1 100 ? 5.082 -11.432 -17.988 1.00 89.44 100 LYS A O 1
ATOM 752 N N . THR A 1 101 ? 5.308 -9.285 -17.368 1.00 89.62 101 THR A N 1
ATOM 753 C CA . THR A 1 101 ? 4.661 -8.674 -18.531 1.00 89.62 101 THR A CA 1
ATOM 754 C C . THR A 1 101 ? 5.606 -7.666 -19.166 1.00 89.62 101 THR A C 1
ATOM 756 O O . THR A 1 101 ? 6.175 -6.821 -18.478 1.00 89.62 101 THR A O 1
ATOM 759 N N . GLU A 1 102 ? 5.768 -7.734 -20.485 1.00 90.75 102 GLU A N 1
ATOM 760 C CA . GLU A 1 102 ? 6.572 -6.786 -21.257 1.00 90.75 102 GLU A CA 1
ATOM 761 C C . GLU A 1 102 ? 5.686 -6.087 -22.285 1.00 90.75 102 GLU A C 1
ATOM 763 O O . GLU A 1 102 ? 4.932 -6.731 -23.013 1.00 90.75 102 GLU A O 1
ATOM 768 N N . THR A 1 103 ? 5.765 -4.760 -22.337 1.00 90.44 103 THR A N 1
ATOM 769 C CA . THR A 1 103 ? 5.051 -3.944 -23.322 1.00 90.44 103 THR A CA 1
ATOM 770 C C . THR A 1 103 ? 5.976 -2.868 -23.876 1.00 90.44 103 THR A C 1
ATOM 772 O O . THR A 1 103 ? 6.886 -2.400 -23.193 1.00 90.44 103 THR A O 1
ATOM 775 N N . ALA A 1 104 ? 5.762 -2.479 -25.130 1.00 88.19 104 ALA A N 1
ATOM 776 C CA . ALA A 1 104 ? 6.495 -1.400 -25.775 1.00 88.19 104 ALA A CA 1
ATOM 777 C C . ALA A 1 104 ? 5.507 -0.338 -26.256 1.00 88.19 104 ALA A C 1
ATOM 779 O O . ALA A 1 104 ? 4.507 -0.669 -26.891 1.00 88.19 104 ALA A O 1
ATOM 780 N N . VAL A 1 105 ? 5.799 0.924 -25.955 1.00 88.56 105 VAL A N 1
ATOM 781 C CA . VAL A 1 105 ? 4.999 2.083 -26.350 1.00 88.56 105 VAL A CA 1
ATOM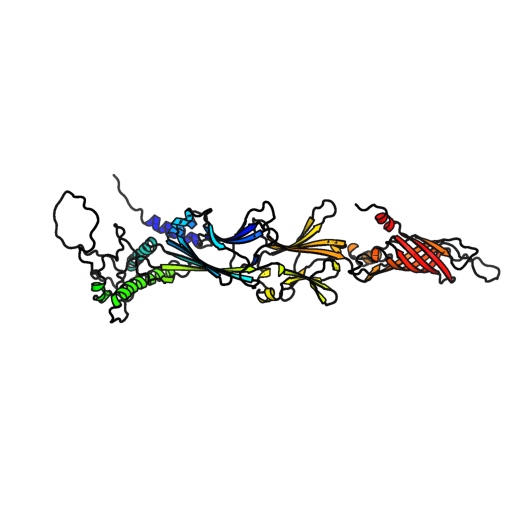 782 C C . VAL A 1 105 ? 5.834 2.931 -27.313 1.00 88.56 105 VAL A C 1
ATOM 784 O O . VAL A 1 105 ? 6.791 3.579 -26.874 1.00 88.56 105 VAL A O 1
ATOM 787 N N . PRO A 1 106 ? 5.523 2.914 -28.621 1.00 88.56 106 PRO A N 1
ATOM 788 C CA . PRO A 1 106 ? 6.125 3.820 -29.595 1.00 88.56 106 PRO A CA 1
ATOM 789 C C . PRO A 1 106 ? 5.860 5.282 -29.225 1.00 88.56 106 PRO A C 1
ATOM 791 O O . PRO A 1 106 ? 4.732 5.630 -28.864 1.00 88.56 106 PRO A O 1
ATOM 794 N N . THR A 1 107 ? 6.871 6.147 -29.303 1.00 84.62 107 THR A N 1
ATOM 795 C CA . THR A 1 107 ? 6.735 7.546 -28.856 1.00 84.62 107 THR A CA 1
ATOM 796 C C . THR A 1 107 ? 5.741 8.345 -29.699 1.00 84.62 107 THR A C 1
ATOM 798 O O . THR A 1 107 ? 5.015 9.184 -29.168 1.00 84.62 107 THR A O 1
ATOM 801 N N . ASP A 1 108 ? 5.613 8.018 -30.983 1.00 84.06 108 ASP A N 1
ATOM 802 C CA . ASP A 1 108 ? 4.623 8.573 -31.914 1.00 84.06 108 ASP A CA 1
ATOM 803 C C . ASP A 1 108 ? 3.173 8.140 -31.609 1.00 84.06 108 ASP A C 1
ATOM 805 O O . ASP A 1 108 ? 2.217 8.811 -32.008 1.00 84.06 108 ASP A O 1
ATOM 809 N N . SER A 1 109 ? 2.993 7.042 -30.871 1.00 86.38 109 SER A N 1
ATOM 810 C CA . SER A 1 109 ? 1.678 6.524 -30.478 1.00 86.38 109 SER A CA 1
ATOM 811 C C . SER A 1 109 ? 1.137 7.126 -29.177 1.00 86.38 109 SER A C 1
ATOM 813 O O . SER A 1 109 ? -0.074 7.095 -28.961 1.00 86.38 109 SER A O 1
ATOM 815 N N . ILE A 1 110 ? 1.994 7.730 -28.342 1.00 84.88 110 ILE A N 1
ATOM 816 C CA . ILE A 1 110 ? 1.627 8.240 -27.007 1.00 84.88 110 ILE A CA 1
ATOM 817 C C . ILE A 1 110 ? 0.490 9.263 -27.085 1.00 84.88 110 ILE A C 1
ATOM 819 O O . ILE A 1 110 ? -0.463 9.195 -26.312 1.00 84.88 110 ILE A O 1
ATOM 823 N N . GLY A 1 111 ? 0.530 10.165 -28.070 1.00 80.38 111 GLY A N 1
ATOM 824 C CA . GLY A 1 111 ? -0.519 11.169 -28.269 1.00 80.38 111 GLY A CA 1
ATOM 825 C C . GLY A 1 111 ? -1.892 10.594 -28.644 1.00 80.38 111 GLY A C 1
ATOM 826 O O . GLY A 1 111 ? -2.883 11.314 -28.566 1.00 80.38 111 GLY A O 1
ATOM 827 N N . ARG A 1 112 ? -1.963 9.318 -29.045 1.00 85.75 112 ARG A N 1
ATOM 828 C CA . ARG A 1 112 ? -3.204 8.617 -29.419 1.00 85.75 112 ARG A CA 1
ATOM 829 C C . ARG A 1 112 ? -3.758 7.740 -28.295 1.00 85.75 112 ARG A C 1
ATOM 831 O O . ARG A 1 112 ? -4.845 7.190 -28.450 1.00 85.75 112 ARG A O 1
ATOM 838 N N . LEU A 1 113 ? -3.025 7.580 -27.193 1.00 85.25 113 LEU A N 1
ATOM 839 C CA . LEU A 1 113 ? -3.478 6.784 -26.057 1.00 85.25 113 LEU A CA 1
ATOM 840 C C . LEU A 1 113 ? -4.667 7.474 -25.358 1.00 85.25 113 LEU A C 1
ATOM 842 O O . LEU A 1 113 ? -4.618 8.690 -25.137 1.00 85.25 113 LEU A O 1
ATOM 846 N N . PRO A 1 114 ? -5.720 6.731 -24.965 1.00 85.12 114 PRO A N 1
ATOM 847 C CA . PRO A 1 114 ? -6.823 7.276 -24.177 1.00 85.12 114 PRO A CA 1
ATOM 848 C C . PRO A 1 114 ? -6.297 7.894 -22.881 1.00 85.12 114 PRO A C 1
ATOM 850 O O . PRO A 1 114 ? -5.589 7.230 -22.127 1.00 85.12 114 PRO A O 1
ATOM 853 N N . SER A 1 115 ? -6.593 9.176 -22.652 1.00 84.19 115 SER A N 1
ATOM 854 C CA . SER A 1 115 ? -6.079 9.942 -21.502 1.00 84.19 115 SER A CA 1
ATOM 855 C C . SER A 1 115 ? -4.551 9.902 -21.336 1.00 84.19 115 SER A C 1
ATOM 857 O O . SER A 1 115 ? -4.053 10.222 -20.262 1.00 84.19 115 SER A O 1
ATOM 859 N N . ARG A 1 116 ? -3.811 9.519 -22.392 1.00 87.31 116 ARG A N 1
ATOM 860 C CA . ARG A 1 116 ? -2.360 9.281 -22.369 1.00 87.31 116 ARG A CA 1
ATOM 861 C C . ARG A 1 116 ? -1.923 8.252 -21.324 1.00 87.31 116 ARG A C 1
ATOM 863 O O . ARG A 1 116 ? -0.858 8.367 -20.723 1.00 87.31 116 ARG A O 1
ATOM 870 N N . GLU A 1 117 ? -2.746 7.229 -21.130 1.00 91.00 117 GLU A N 1
ATOM 871 C CA . GLU A 1 117 ? -2.495 6.151 -20.180 1.00 91.00 117 GLU A CA 1
ATOM 872 C C . GLU A 1 117 ? -2.197 4.840 -20.902 1.00 91.00 117 GLU A C 1
ATOM 874 O O . GLU A 1 117 ? -2.836 4.483 -21.895 1.00 91.00 117 GLU A O 1
ATOM 879 N N . HIS A 1 118 ? -1.243 4.088 -20.363 1.00 92.69 118 HIS A N 1
ATOM 880 C CA . HIS A 1 118 ? -0.944 2.733 -20.803 1.00 92.69 118 HIS A CA 1
ATOM 881 C C . HIS A 1 118 ? -0.954 1.785 -19.607 1.00 92.69 118 HIS A C 1
ATOM 883 O O . HIS A 1 118 ? -0.354 2.054 -18.568 1.00 92.69 118 HIS A O 1
ATOM 889 N N . THR A 1 119 ? -1.665 0.666 -19.738 1.00 93.88 119 THR A N 1
ATOM 890 C CA . THR A 1 119 ? -1.763 -0.330 -18.662 1.00 93.88 119 THR A CA 1
ATOM 891 C C . THR A 1 119 ? -0.551 -1.250 -18.704 1.00 93.88 119 THR A C 1
ATOM 893 O O . THR A 1 119 ? -0.338 -1.946 -19.694 1.00 93.88 119 THR A O 1
ATOM 896 N N . LEU A 1 120 ? 0.225 -1.266 -17.620 1.00 92.19 120 LEU A N 1
ATOM 897 C CA . LEU A 1 120 ? 1.415 -2.106 -17.487 1.00 92.19 120 LEU A CA 1
ATOM 898 C C . LEU A 1 120 ? 1.053 -3.516 -17.030 1.00 92.19 120 LEU A C 1
ATOM 900 O O . LEU A 1 120 ? 1.538 -4.497 -17.588 1.00 92.19 120 LEU A O 1
ATOM 904 N N . ALA A 1 121 ? 0.184 -3.600 -16.027 1.00 90.88 121 ALA A N 1
ATOM 905 C CA . ALA A 1 121 ? -0.318 -4.848 -15.480 1.00 90.88 121 ALA A CA 1
ATOM 906 C C . ALA A 1 121 ? -1.744 -4.640 -14.964 1.00 90.88 121 ALA A C 1
ATOM 908 O O . ALA A 1 121 ? -2.071 -3.583 -14.422 1.00 90.88 121 ALA A O 1
ATOM 909 N N . ARG A 1 122 ? -2.589 -5.661 -15.116 1.00 89.94 122 ARG A N 1
ATOM 910 C CA . ARG A 1 122 ? -3.853 -5.738 -14.379 1.00 89.94 122 ARG A CA 1
ATOM 911 C C . ARG A 1 122 ? -3.606 -6.473 -13.077 1.00 89.94 122 ARG A C 1
ATOM 913 O O . ARG A 1 122 ? -2.912 -7.483 -13.078 1.00 89.94 122 ARG A O 1
ATOM 920 N N . TRP A 1 123 ? -4.167 -5.960 -12.000 1.00 87.62 123 TRP A N 1
ATOM 921 C CA . TRP A 1 123 ? -4.150 -6.595 -10.702 1.00 87.62 123 TRP A CA 1
ATOM 922 C C . TRP A 1 123 ? -5.302 -7.593 -10.619 1.00 87.62 123 TRP A C 1
ATOM 924 O O . TRP A 1 123 ? -6.441 -7.260 -10.929 1.00 87.62 123 TRP A O 1
ATOM 934 N N . ARG A 1 124 ? -5.011 -8.839 -10.246 1.00 77.00 124 ARG A N 1
ATOM 935 C CA . ARG A 1 124 ? -6.022 -9.898 -10.131 1.00 77.00 124 ARG A CA 1
ATOM 936 C C . ARG A 1 124 ? -6.224 -10.396 -8.701 1.00 77.00 124 ARG A C 1
ATOM 938 O O . ARG A 1 124 ? -7.113 -11.203 -8.472 1.00 77.00 124 ARG A O 1
ATOM 945 N N . GLY A 1 125 ? -5.436 -9.909 -7.736 1.00 68.62 125 GLY A N 1
ATOM 946 C CA . GLY A 1 125 ? -5.540 -10.275 -6.314 1.00 68.62 125 GLY A CA 1
ATOM 947 C C . GLY A 1 125 ? -5.194 -11.735 -5.977 1.00 68.62 125 GLY A C 1
ATOM 948 O O . GLY A 1 125 ? -4.904 -12.041 -4.830 1.00 68.62 125 GLY A O 1
ATOM 949 N N . ASP A 1 126 ? -5.130 -12.628 -6.962 1.00 62.38 126 ASP A N 1
ATOM 950 C CA . ASP A 1 126 ? -4.945 -14.080 -6.843 1.00 62.38 126 ASP A CA 1
ATOM 951 C C . ASP A 1 126 ? -3.481 -14.538 -7.012 1.00 62.38 126 ASP A C 1
ATOM 953 O O . ASP A 1 126 ? -3.192 -15.732 -7.114 1.00 62.38 126 ASP A O 1
ATOM 957 N N . TYR A 1 127 ? -2.530 -13.599 -7.034 1.00 59.34 127 TYR A N 1
ATOM 958 C CA . TYR A 1 127 ? -1.112 -13.859 -7.298 1.00 59.34 127 TYR A CA 1
ATOM 959 C C . TYR A 1 127 ? -0.394 -14.613 -6.159 1.00 59.34 127 TYR A C 1
ATOM 961 O O . TYR A 1 127 ? 0.424 -14.015 -5.471 1.00 59.34 127 TYR A O 1
ATOM 969 N N . LYS A 1 128 ? -0.655 -15.918 -5.980 1.00 56.91 128 LYS A N 1
ATOM 970 C CA . LYS A 1 128 ? -0.136 -16.809 -4.906 1.00 56.91 128 LYS A CA 1
ATOM 971 C C . LYS A 1 128 ? -0.625 -16.470 -3.486 1.00 56.91 128 LYS A C 1
ATOM 973 O O . LYS A 1 128 ? -1.091 -15.363 -3.229 1.00 56.91 128 LYS A O 1
ATOM 978 N N . GLU A 1 129 ? -0.475 -17.433 -2.570 1.00 64.19 129 GLU A N 1
ATOM 979 C CA . GLU A 1 129 ? -0.824 -17.356 -1.133 1.00 64.19 129 GLU A CA 1
ATOM 980 C C . GLU A 1 129 ? -0.076 -16.256 -0.355 1.00 64.19 129 GLU A C 1
ATOM 982 O O . GLU A 1 129 ? -0.434 -15.948 0.779 1.00 64.19 129 GLU A O 1
ATOM 987 N N . ASP A 1 130 ? 0.949 -15.643 -0.953 1.00 74.00 130 ASP A N 1
ATOM 988 C CA . ASP A 1 130 ? 1.754 -14.615 -0.300 1.00 74.00 130 ASP A CA 1
ATOM 989 C C . ASP A 1 130 ? 0.916 -13.366 -0.004 1.00 74.00 130 ASP A C 1
ATOM 991 O O . ASP A 1 130 ? 0.372 -12.720 -0.910 1.00 74.00 130 ASP A O 1
ATOM 995 N N . ALA A 1 131 ? 0.855 -12.993 1.272 1.00 78.31 131 ALA A N 1
ATOM 996 C CA . ALA A 1 131 ? 0.152 -11.801 1.725 1.00 78.31 131 ALA A CA 1
ATOM 997 C C . ALA A 1 131 ? 0.807 -10.500 1.247 1.00 78.31 131 ALA A C 1
ATOM 999 O O . ALA A 1 131 ? 0.170 -9.453 1.260 1.00 78.31 131 ALA A O 1
ATOM 1000 N N . ILE A 1 132 ? 2.071 -10.534 0.818 1.00 81.69 132 ILE A N 1
ATOM 1001 C CA . ILE A 1 132 ? 2.754 -9.381 0.232 1.00 81.69 132 ILE A CA 1
ATOM 1002 C C . ILE A 1 132 ? 3.324 -9.758 -1.118 1.00 81.69 132 ILE A C 1
ATOM 1004 O O . ILE A 1 132 ? 4.062 -10.728 -1.267 1.00 81.69 132 ILE A O 1
ATOM 1008 N N . VAL A 1 133 ? 3.007 -8.938 -2.111 1.00 87.12 133 VAL A N 1
ATOM 1009 C CA . VAL A 1 133 ? 3.473 -9.115 -3.478 1.00 87.12 133 VAL A CA 1
ATOM 1010 C C . VAL A 1 133 ? 4.463 -8.008 -3.811 1.00 87.12 133 VAL A C 1
ATOM 1012 O O . VAL A 1 133 ? 4.061 -6.843 -3.908 1.00 87.12 133 VAL A O 1
ATOM 1015 N N . PRO A 1 134 ? 5.749 -8.335 -4.021 1.00 87.62 134 PRO A N 1
ATOM 1016 C CA . PRO A 1 134 ? 6.693 -7.373 -4.556 1.00 87.62 134 PRO A CA 1
ATOM 1017 C C . PRO A 1 134 ? 6.356 -7.092 -6.022 1.00 87.62 134 PRO A C 1
ATOM 1019 O O . PRO A 1 134 ? 6.108 -8.007 -6.814 1.00 87.62 134 PRO A O 1
ATOM 1022 N N . VAL A 1 135 ? 6.386 -5.813 -6.384 1.00 90.00 135 VAL A N 1
ATOM 1023 C CA . VAL A 1 135 ? 6.215 -5.338 -7.752 1.00 90.00 135 VAL A CA 1
ATOM 1024 C C . VAL A 1 135 ? 7.476 -4.609 -8.186 1.00 90.00 135 VAL A C 1
ATOM 1026 O O . VAL A 1 135 ? 7.935 -3.667 -7.540 1.00 90.00 135 VAL A O 1
ATOM 1029 N N . THR A 1 136 ? 8.048 -5.048 -9.303 1.00 91.56 136 THR A N 1
ATOM 1030 C CA . THR A 1 136 ? 9.197 -4.391 -9.930 1.00 91.56 136 THR A CA 1
ATOM 1031 C C . THR A 1 136 ? 8.820 -3.933 -11.328 1.00 91.56 136 THR A C 1
ATOM 1033 O O . THR A 1 136 ? 8.408 -4.738 -12.156 1.00 91.56 136 THR A O 1
ATOM 1036 N N . ILE A 1 137 ? 8.995 -2.645 -11.609 1.00 89.88 137 ILE A N 1
ATOM 1037 C CA . ILE A 1 137 ? 8.795 -2.053 -12.930 1.00 89.88 137 ILE A CA 1
ATOM 1038 C C . ILE A 1 137 ? 10.156 -1.606 -13.445 1.00 89.88 137 ILE A C 1
ATOM 1040 O O . ILE A 1 137 ? 10.798 -0.733 -12.870 1.00 89.88 137 ILE A O 1
ATOM 1044 N N . GLN A 1 138 ? 10.608 -2.209 -14.534 1.00 87.62 138 GLN A N 1
ATOM 1045 C CA . GLN A 1 138 ? 11.782 -1.766 -15.269 1.00 87.62 138 GLN A CA 1
ATOM 1046 C C . GLN A 1 138 ? 11.324 -1.006 -16.503 1.00 87.62 138 GLN A C 1
ATOM 1048 O O . GLN A 1 138 ? 10.482 -1.492 -17.260 1.00 87.62 138 GLN A O 1
ATOM 1053 N N . VAL A 1 139 ? 11.901 0.167 -16.723 1.00 84.12 139 VAL A N 1
ATOM 1054 C CA . VAL A 1 139 ? 11.632 0.967 -17.916 1.00 84.12 139 VAL A CA 1
ATOM 1055 C C . VAL A 1 139 ? 12.919 1.112 -18.691 1.00 84.12 139 VAL A C 1
ATOM 1057 O O . VAL A 1 139 ? 13.932 1.495 -18.121 1.00 84.12 139 VAL A O 1
ATOM 1060 N N . ALA A 1 140 ? 12.874 0.807 -19.981 1.00 81.19 140 ALA A N 1
ATOM 1061 C CA . ALA A 1 140 ? 13.976 0.966 -20.906 1.00 81.19 140 ALA A CA 1
ATOM 1062 C C . ALA A 1 140 ? 13.570 1.894 -22.057 1.00 81.19 140 ALA A C 1
ATOM 1064 O O . ALA A 1 140 ? 12.677 1.573 -22.841 1.00 81.19 140 ALA A O 1
ATOM 1065 N N . ALA A 1 141 ? 14.228 3.044 -22.172 1.00 79.88 141 ALA A N 1
ATOM 1066 C CA . ALA A 1 141 ? 13.988 3.995 -23.254 1.00 79.88 141 ALA A CA 1
ATOM 1067 C C . ALA A 1 141 ? 14.950 3.732 -24.414 1.00 79.88 141 ALA A C 1
ATOM 1069 O O . ALA A 1 141 ? 16.159 3.741 -24.206 1.00 79.88 141 ALA A O 1
ATOM 1070 N N . VAL A 1 142 ? 14.433 3.496 -25.623 1.00 81.62 142 VAL A N 1
ATOM 1071 C CA . VAL A 1 142 ? 15.248 3.198 -26.813 1.00 81.62 142 VAL A CA 1
ATOM 1072 C C . VAL A 1 142 ? 15.441 4.468 -27.627 1.00 81.62 142 VAL A C 1
ATOM 1074 O O . VAL A 1 142 ? 14.455 5.046 -28.085 1.00 81.62 142 VAL A O 1
ATOM 1077 N N . TYR A 1 143 ? 16.685 4.895 -27.851 1.00 80.81 143 TYR A N 1
ATOM 1078 C CA . TYR A 1 143 ? 16.963 6.096 -28.649 1.00 80.81 143 TYR A CA 1
ATOM 1079 C C . TYR A 1 143 ? 16.428 5.986 -30.087 1.00 80.81 143 TYR A C 1
ATOM 1081 O O . TYR A 1 143 ? 16.342 4.898 -30.664 1.00 80.81 143 TYR A O 1
ATOM 1089 N N . SER A 1 144 ? 16.027 7.117 -30.666 1.00 82.00 144 SER A N 1
ATOM 1090 C CA . SER A 1 144 ? 15.617 7.199 -32.067 1.00 82.00 144 SER A CA 1
ATOM 1091 C C . SER A 1 144 ? 16.835 7.151 -32.994 1.00 82.00 144 SER A C 1
ATOM 1093 O O . SER A 1 144 ? 17.926 7.602 -32.639 1.00 82.00 144 SER A O 1
ATOM 1095 N N . GLY A 1 145 ? 16.660 6.599 -34.199 1.00 80.56 145 GLY A N 1
ATOM 1096 C CA . GLY A 1 145 ? 17.735 6.538 -35.197 1.00 80.56 145 GLY A CA 1
ATOM 1097 C C . GLY A 1 145 ? 18.264 7.927 -35.566 1.00 80.56 145 GLY A C 1
ATOM 1098 O O . GLY A 1 145 ? 19.474 8.115 -35.674 1.00 80.56 145 GLY A O 1
ATOM 1099 N N . ASP A 1 146 ? 17.373 8.916 -35.651 1.00 81.81 146 ASP A N 1
ATOM 1100 C CA . ASP A 1 146 ? 17.725 10.303 -35.967 1.00 81.81 146 ASP A CA 1
ATOM 1101 C C . ASP A 1 146 ? 18.578 10.938 -34.864 1.00 81.81 146 ASP A C 1
ATOM 1103 O O . ASP A 1 146 ? 19.593 11.576 -35.150 1.00 81.81 146 ASP A O 1
ATOM 1107 N N . PHE A 1 147 ? 18.226 10.710 -33.593 1.00 84.00 147 PHE A N 1
ATOM 1108 C CA . PHE A 1 147 ? 19.034 11.181 -32.472 1.00 84.00 147 PHE A CA 1
ATOM 1109 C C . PHE A 1 147 ? 20.417 10.526 -32.458 1.00 84.00 147 PHE A C 1
ATOM 1111 O O . PHE A 1 147 ? 21.424 11.221 -32.315 1.00 84.00 147 PHE A O 1
ATOM 1118 N N . LEU A 1 148 ? 20.493 9.209 -32.664 1.00 84.56 148 LEU A N 1
ATOM 1119 C CA . LEU A 1 148 ? 21.776 8.508 -32.716 1.00 84.56 148 LEU A CA 1
ATOM 1120 C C . LEU A 1 148 ? 22.637 8.955 -33.906 1.00 84.56 148 LEU A C 1
ATOM 1122 O O . LEU A 1 148 ? 23.848 9.081 -33.749 1.00 84.56 148 LEU A O 1
ATOM 1126 N N . CYS A 1 149 ? 22.034 9.273 -35.055 1.00 85.38 149 CYS A N 1
ATOM 1127 C CA . CYS A 1 149 ? 22.743 9.886 -36.179 1.00 85.38 149 CYS A CA 1
ATOM 1128 C C . CYS A 1 149 ? 23.297 11.277 -35.823 1.00 85.38 149 CYS A C 1
ATOM 1130 O O . CYS A 1 149 ? 24.438 11.593 -36.164 1.00 85.38 149 CYS A O 1
ATOM 1132 N N . MET A 1 150 ? 22.540 12.113 -35.101 1.00 85.19 150 MET A N 1
ATOM 1133 C CA . MET A 1 150 ? 23.067 13.395 -34.614 1.00 85.19 150 MET A CA 1
ATOM 1134 C C . MET A 1 150 ? 24.276 13.192 -33.691 1.00 85.19 150 MET A C 1
ATOM 1136 O O . MET A 1 150 ? 25.280 13.884 -33.842 1.00 85.19 150 MET A O 1
ATOM 1140 N N . GLN A 1 151 ? 24.221 12.213 -32.783 1.00 85.12 151 GLN A N 1
ATOM 1141 C CA . GLN A 1 151 ? 25.353 11.893 -31.906 1.00 85.12 151 GLN A CA 1
ATOM 1142 C C . GLN A 1 151 ? 26.554 11.311 -32.672 1.00 85.12 151 GLN A C 1
ATOM 1144 O O . GLN A 1 151 ? 27.696 11.601 -32.319 1.00 85.12 151 GLN A O 1
ATOM 1149 N N . GLU A 1 152 ? 26.318 10.542 -33.739 1.00 85.75 152 GLU A N 1
ATOM 1150 C CA . GLU A 1 152 ? 27.367 10.063 -34.651 1.00 85.75 152 GLU A CA 1
ATOM 1151 C C . GLU A 1 152 ? 28.090 11.237 -35.324 1.00 85.75 152 GLU A C 1
ATOM 1153 O O . GLU A 1 152 ? 29.318 11.279 -35.340 1.00 85.75 152 GLU A O 1
ATOM 1158 N N . ARG A 1 153 ? 27.346 12.231 -35.824 1.00 82.06 153 ARG A N 1
ATOM 1159 C CA . ARG A 1 153 ? 27.925 13.440 -36.440 1.00 82.06 153 ARG A CA 1
ATOM 1160 C C . ARG A 1 153 ? 28.753 14.258 -35.454 1.00 82.06 153 ARG A C 1
ATOM 1162 O O . ARG A 1 153 ? 29.806 14.770 -35.805 1.00 82.06 153 ARG A O 1
ATOM 1169 N N . GLU A 1 154 ? 28.304 14.335 -34.213 1.00 79.44 154 GLU A N 1
ATOM 1170 C CA . GLU A 1 154 ? 29.007 15.022 -33.130 1.00 79.44 154 GLU A CA 1
ATOM 1171 C C . GLU A 1 154 ? 30.309 14.322 -32.701 1.00 79.44 154 GLU A C 1
ATOM 1173 O O . GLU A 1 154 ? 31.249 14.971 -32.243 1.00 79.44 154 GLU A O 1
ATOM 1178 N N . LEU A 1 155 ? 30.391 12.995 -32.845 1.00 76.81 155 LEU A N 1
ATOM 1179 C CA . LEU A 1 155 ? 31.651 12.262 -32.677 1.00 76.81 155 LEU A CA 1
ATOM 1180 C C . LEU A 1 155 ? 32.655 12.569 -33.796 1.00 76.81 155 LEU A C 1
ATOM 1182 O O . LEU A 1 155 ? 33.858 12.454 -33.574 1.00 76.81 155 LEU A O 1
ATOM 1186 N N . LEU A 1 156 ? 32.175 12.955 -34.982 1.00 71.75 156 LEU A N 1
ATOM 1187 C CA . LEU A 1 156 ? 33.034 13.368 -36.092 1.00 71.75 156 LEU A CA 1
ATOM 1188 C C . LEU A 1 156 ? 33.587 14.788 -35.898 1.00 71.75 156 LEU A C 1
ATOM 1190 O O . LEU A 1 156 ? 34.718 15.036 -36.299 1.00 71.75 156 LEU A O 1
ATOM 1194 N N . THR A 1 157 ? 32.828 15.700 -35.279 1.00 60.94 157 THR A N 1
ATOM 1195 C CA . THR A 1 157 ? 33.235 17.105 -35.071 1.00 60.94 157 THR A CA 1
ATOM 1196 C C . THR A 1 157 ? 34.114 17.317 -33.839 1.00 60.94 157 THR A C 1
ATOM 1198 O O . THR A 1 157 ? 35.062 18.089 -33.903 1.00 60.94 157 THR A O 1
ATOM 1201 N N . ALA A 1 158 ? 33.869 16.602 -32.733 1.00 54.44 158 ALA A N 1
ATOM 1202 C CA . ALA A 1 158 ? 34.636 16.748 -31.483 1.00 54.44 158 ALA A CA 1
ATOM 1203 C C . ALA A 1 158 ? 36.114 16.313 -31.585 1.00 54.44 158 ALA A C 1
ATOM 1205 O O . ALA A 1 158 ? 36.863 16.424 -30.622 1.00 54.44 158 ALA A O 1
ATOM 1206 N N . ARG A 1 159 ? 36.532 15.793 -32.742 1.00 52.75 159 ARG A N 1
ATOM 1207 C CA . ARG A 1 159 ? 37.898 15.343 -33.013 1.00 52.75 159 ARG A CA 1
ATOM 1208 C C . ARG A 1 159 ? 38.801 16.440 -33.594 1.00 52.75 159 ARG A C 1
ATOM 1210 O O . ARG A 1 159 ? 39.971 16.168 -33.840 1.00 52.75 159 ARG A O 1
ATOM 1217 N N . ASP A 1 160 ? 38.270 17.640 -33.833 1.00 49.31 160 ASP A N 1
ATOM 1218 C CA . ASP A 1 160 ? 39.076 18.806 -34.221 1.00 49.31 160 ASP A CA 1
ATOM 1219 C C . ASP A 1 160 ? 39.623 19.592 -33.002 1.00 49.31 160 ASP A C 1
ATOM 1221 O O . ASP A 1 160 ? 40.531 20.395 -33.196 1.00 49.31 160 ASP A O 1
ATOM 1225 N N . ASP A 1 161 ? 39.157 19.323 -31.767 1.00 44.41 161 ASP A N 1
ATOM 1226 C CA . ASP A 1 161 ? 39.483 20.140 -30.574 1.00 44.41 161 ASP A CA 1
ATOM 1227 C C . ASP A 1 161 ? 40.402 19.474 -29.519 1.00 44.41 161 ASP A C 1
ATOM 1229 O O . ASP A 1 161 ? 40.858 20.165 -28.611 1.00 44.41 161 ASP A O 1
ATOM 1233 N N . ASP A 1 162 ? 40.731 18.178 -29.626 1.00 44.03 162 ASP A N 1
ATOM 1234 C CA . ASP A 1 162 ? 41.728 17.531 -28.748 1.00 44.03 162 ASP A CA 1
ATOM 1235 C C . ASP A 1 162 ? 43.061 17.333 -29.492 1.00 44.03 162 ASP A C 1
ATOM 1237 O O . ASP A 1 162 ? 43.212 16.477 -30.371 1.00 44.03 162 ASP A O 1
ATOM 1241 N N . GLU A 1 163 ? 44.055 18.142 -29.115 1.00 44.28 163 GLU A N 1
ATOM 1242 C CA . GLU A 1 163 ? 45.465 17.977 -29.464 1.00 44.28 163 GLU A CA 1
ATOM 1243 C C . GLU A 1 163 ? 45.997 16.630 -28.945 1.00 44.28 163 GLU A C 1
ATOM 1245 O O . GLU A 1 163 ? 46.476 16.537 -27.821 1.00 44.28 163 GLU A O 1
ATOM 1250 N N . LEU A 1 164 ? 45.936 15.583 -29.773 1.00 37.88 164 LEU A N 1
ATOM 1251 C CA . LEU A 1 164 ? 46.919 14.491 -29.844 1.00 37.88 164 LEU A CA 1
ATOM 1252 C C . LEU A 1 164 ? 46.640 13.632 -31.092 1.00 37.88 164 LEU A C 1
ATOM 1254 O O . LEU A 1 164 ? 45.900 12.656 -31.072 1.00 37.88 164 LEU A O 1
ATOM 1258 N N . SER A 1 165 ? 47.277 14.040 -32.193 1.00 38.34 165 SER A N 1
ATOM 1259 C CA . SER A 1 165 ? 47.758 13.203 -33.302 1.00 38.34 165 SER A CA 1
ATOM 1260 C C . SER A 1 165 ? 46.806 12.153 -33.901 1.00 38.34 165 SER A C 1
ATOM 1262 O O . SER A 1 165 ? 46.813 11.005 -33.476 1.00 38.34 165 SER A O 1
ATOM 1264 N N . ALA A 1 166 ? 46.121 12.502 -35.001 1.00 40.84 166 ALA A N 1
ATOM 1265 C CA . ALA A 1 166 ? 46.148 11.741 -36.270 1.00 40.84 166 ALA A CA 1
ATOM 1266 C C . ALA A 1 166 ? 45.122 12.279 -37.291 1.00 40.84 166 ALA A C 1
ATOM 1268 O O . ALA A 1 166 ? 44.125 11.630 -37.603 1.00 40.84 166 ALA A O 1
ATOM 1269 N N . ARG A 1 167 ? 45.390 13.432 -37.919 1.00 40.00 167 ARG A N 1
ATOM 1270 C CA . ARG A 1 167 ? 44.826 13.673 -39.257 1.00 40.00 167 ARG A CA 1
ATOM 1271 C C . ARG A 1 167 ? 45.546 12.739 -40.231 1.00 40.00 167 ARG A C 1
ATOM 1273 O O . ARG A 1 167 ? 46.645 13.057 -40.677 1.00 40.00 167 ARG A O 1
ATOM 1280 N N . ARG A 1 168 ? 44.938 11.607 -40.612 1.00 46.81 168 ARG A N 1
ATOM 1281 C CA . ARG A 1 168 ? 45.231 11.063 -41.948 1.00 46.81 168 ARG A CA 1
ATOM 1282 C C . ARG A 1 168 ? 44.686 12.096 -42.934 1.00 46.81 168 ARG A C 1
ATOM 1284 O O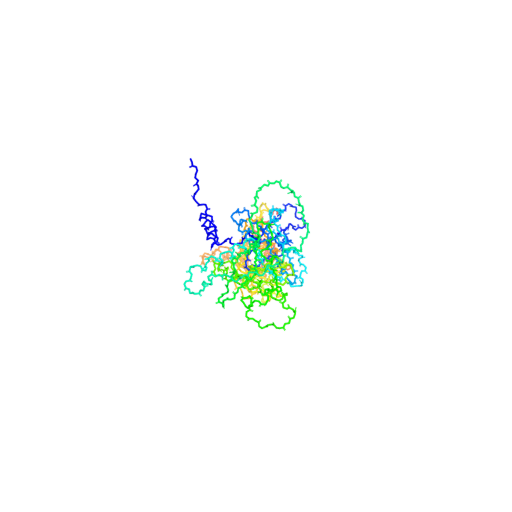 . ARG A 1 168 ? 43.486 12.341 -42.974 1.00 46.81 168 ARG A O 1
ATOM 1291 N N . SER A 1 169 ? 45.578 12.733 -43.687 1.00 45.97 169 SER A N 1
ATOM 1292 C CA . SER A 1 169 ? 45.261 13.775 -44.677 1.00 45.97 169 SER A CA 1
ATOM 1293 C C . SER A 1 169 ? 44.300 13.299 -45.772 1.00 45.97 169 SER A C 1
ATOM 1295 O O . SER A 1 169 ? 43.715 14.119 -46.474 1.00 45.97 169 SER A O 1
ATOM 1297 N N . THR A 1 170 ? 44.094 11.987 -45.887 1.00 59.50 170 THR A N 1
ATOM 1298 C CA . THR A 1 170 ? 43.045 11.372 -46.696 1.00 59.50 170 THR A CA 1
ATOM 1299 C C . THR A 1 170 ? 42.457 10.164 -45.952 1.00 59.50 170 THR A C 1
ATOM 1301 O O . THR A 1 170 ? 43.213 9.275 -45.547 1.00 59.50 170 THR A O 1
ATOM 1304 N N . PRO A 1 171 ? 41.131 10.110 -45.717 1.00 63.47 171 PRO A N 1
ATOM 1305 C CA . PRO A 1 171 ? 40.495 8.903 -45.196 1.00 63.47 171 PRO A CA 1
ATOM 1306 C C . PRO A 1 171 ? 40.648 7.750 -46.205 1.00 63.47 171 PRO A C 1
ATOM 1308 O O . PRO A 1 171 ? 40.654 8.007 -47.415 1.00 63.47 171 PRO A O 1
ATOM 1311 N N . PRO A 1 172 ? 40.772 6.489 -45.744 1.00 70.62 172 PRO A N 1
ATOM 1312 C CA . PRO A 1 172 ? 40.834 5.344 -46.647 1.00 70.62 172 PRO A CA 1
ATOM 1313 C C . PRO A 1 172 ? 39.568 5.287 -47.523 1.00 70.62 172 PRO A C 1
ATOM 1315 O O . PRO A 1 172 ? 38.470 5.586 -47.037 1.00 70.62 172 PRO A O 1
ATOM 1318 N N . PRO A 1 173 ? 39.687 4.929 -48.815 1.00 77.44 173 PRO A N 1
ATOM 1319 C CA . PRO A 1 173 ? 38.541 4.866 -49.712 1.00 77.44 173 PRO A CA 1
ATOM 1320 C C . PRO A 1 173 ? 37.552 3.798 -49.236 1.00 77.44 173 PRO A C 1
ATOM 1322 O O . PRO A 1 173 ? 37.926 2.652 -48.995 1.00 77.44 173 PRO A O 1
ATOM 1325 N N . ILE A 1 174 ? 36.276 4.172 -49.120 1.00 79.69 174 ILE A N 1
ATOM 1326 C CA . ILE A 1 174 ? 35.212 3.245 -48.721 1.00 79.69 174 ILE A CA 1
ATOM 1327 C C . ILE A 1 174 ? 34.930 2.292 -49.889 1.00 79.69 174 ILE A C 1
ATOM 1329 O O . ILE A 1 174 ? 34.619 2.764 -50.987 1.00 79.69 174 ILE A O 1
ATOM 1333 N N . PRO A 1 175 ? 34.993 0.963 -49.690 1.00 83.88 175 PRO A N 1
ATOM 1334 C CA . PRO A 1 175 ? 34.618 0.010 -50.723 1.00 83.88 175 PRO A CA 1
ATOM 1335 C C . PRO A 1 175 ? 33.119 0.106 -51.002 1.00 83.88 175 PRO A C 1
ATOM 1337 O O . PRO A 1 175 ? 32.301 -0.183 -50.131 1.00 83.88 175 PRO A O 1
ATOM 1340 N N . LEU A 1 176 ? 32.756 0.507 -52.219 1.00 82.19 176 LEU A N 1
ATOM 1341 C CA . LEU A 1 176 ? 31.363 0.640 -52.642 1.00 82.19 176 LEU A CA 1
ATOM 1342 C C . LEU A 1 176 ? 30.896 -0.595 -53.420 1.00 82.19 176 LEU A C 1
ATOM 1344 O O . LEU A 1 176 ? 31.688 -1.276 -54.088 1.00 82.19 176 LEU A O 1
ATOM 1348 N N . LEU A 1 177 ? 29.599 -0.886 -53.332 1.00 80.06 177 LEU A N 1
ATOM 1349 C CA . LEU A 1 177 ? 28.936 -1.802 -54.252 1.00 80.06 177 LEU A CA 1
ATOM 1350 C C . LEU A 1 177 ? 29.106 -1.278 -55.691 1.00 80.06 177 LEU A C 1
ATOM 1352 O O . LEU A 1 177 ? 29.076 -0.062 -55.903 1.00 80.06 177 LEU A O 1
ATOM 1356 N N . PRO A 1 178 ? 29.320 -2.163 -56.681 1.00 75.81 178 PRO A N 1
ATOM 1357 C CA . PRO A 1 178 ? 29.308 -1.751 -58.077 1.00 75.81 178 PRO A CA 1
ATOM 1358 C C . PRO A 1 178 ? 27.979 -1.049 -58.393 1.00 75.81 178 PRO A C 1
ATOM 1360 O O . PRO A 1 178 ? 26.941 -1.500 -57.901 1.00 75.81 178 PRO A O 1
ATOM 1363 N N . PRO A 1 179 ? 27.977 0.029 -59.197 1.00 62.22 179 PRO A N 1
ATOM 1364 C CA . PRO A 1 179 ? 26.731 0.503 -59.778 1.00 62.22 179 PRO A CA 1
ATOM 1365 C C . PRO A 1 179 ? 26.111 -0.663 -60.567 1.00 62.22 179 PRO A C 1
ATOM 1367 O O . PRO A 1 179 ? 26.804 -1.286 -61.366 1.00 62.22 179 PRO A O 1
ATOM 1370 N N . ASP A 1 180 ? 24.839 -0.951 -60.277 1.00 54.81 180 ASP A N 1
ATOM 1371 C CA . ASP A 1 180 ? 23.985 -2.040 -60.789 1.00 54.81 180 ASP A CA 1
ATOM 1372 C C . ASP A 1 180 ? 23.927 -3.347 -59.974 1.00 54.81 180 ASP A C 1
ATOM 1374 O O . ASP A 1 180 ? 24.518 -4.362 -60.334 1.00 54.81 180 ASP A O 1
ATOM 1378 N N . SER A 1 181 ? 23.066 -3.358 -58.941 1.00 44.66 181 SER A N 1
ATOM 1379 C CA . SER A 1 181 ? 22.292 -4.555 -58.554 1.00 44.66 181 SER A CA 1
ATOM 1380 C C . SER A 1 181 ? 21.078 -4.267 -57.643 1.00 44.66 181 SER A C 1
ATOM 1382 O O . SER A 1 181 ? 20.916 -4.929 -56.625 1.00 44.66 181 SER A O 1
ATOM 1384 N N . THR A 1 182 ? 20.20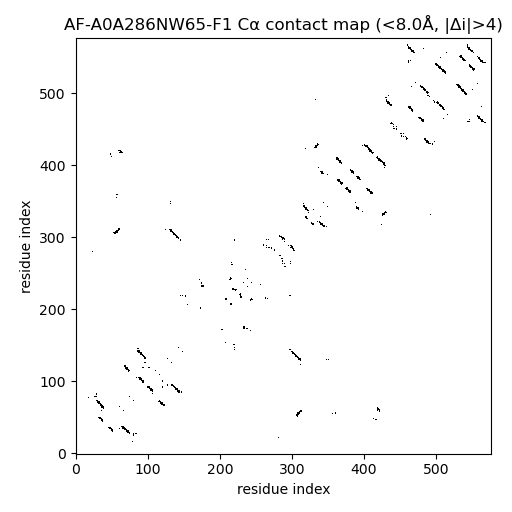0 -3.320 -57.990 1.00 41.78 182 THR A N 1
ATOM 1385 C CA . THR A 1 182 ? 18.777 -3.333 -57.570 1.00 41.78 182 THR A CA 1
ATOM 1386 C C . THR A 1 182 ? 17.961 -2.439 -58.505 1.00 41.78 182 THR A C 1
ATOM 1388 O O . THR A 1 182 ? 17.969 -1.216 -58.406 1.00 41.78 182 THR A O 1
ATOM 1391 N N . GLY A 1 183 ? 17.265 -3.057 -59.459 1.00 40.31 183 GLY A N 1
ATOM 1392 C CA . GLY A 1 183 ? 16.305 -2.375 -60.321 1.00 40.31 183 GLY A CA 1
ATOM 1393 C C . GLY A 1 183 ? 14.959 -2.115 -59.631 1.00 40.31 183 GLY A C 1
ATOM 1394 O O . GLY A 1 183 ? 14.540 -2.888 -58.775 1.00 40.31 183 GLY A O 1
ATOM 1395 N N . GLN A 1 184 ? 14.277 -1.082 -60.146 1.00 38.31 184 GLN A N 1
ATOM 1396 C CA . GLN A 1 184 ? 12.929 -0.550 -59.856 1.00 38.31 184 GLN A CA 1
ATOM 1397 C C . GLN A 1 184 ? 12.887 0.493 -58.714 1.00 38.31 184 GLN A C 1
ATOM 1399 O O . GLN A 1 184 ? 13.157 0.176 -57.568 1.00 38.31 184 GLN A O 1
ATOM 1404 N N . ALA A 1 185 ? 12.555 1.770 -58.950 1.00 34.41 185 ALA A N 1
ATOM 1405 C CA . ALA A 1 185 ? 11.466 2.253 -59.797 1.00 34.41 185 ALA A CA 1
ATOM 1406 C C . ALA A 1 185 ? 11.703 3.634 -60.458 1.00 34.41 185 ALA A C 1
ATOM 1408 O O . ALA A 1 185 ? 12.146 4.589 -59.832 1.00 34.41 185 ALA A O 1
ATOM 1409 N N . GLN A 1 186 ? 11.251 3.692 -61.717 1.00 36.91 186 GLN A N 1
ATOM 1410 C CA . GLN A 1 186 ? 10.660 4.821 -62.450 1.00 36.91 186 GLN A CA 1
ATOM 1411 C C . GLN A 1 186 ? 11.543 5.987 -62.925 1.00 36.91 186 GLN A C 1
ATOM 1413 O O . GLN A 1 186 ? 11.646 7.063 -62.347 1.00 36.91 186 GLN A O 1
ATOM 1418 N N . SER A 1 187 ? 12.013 5.771 -64.152 1.00 36.88 187 SER A N 1
ATOM 1419 C CA . SER A 1 187 ? 12.168 6.740 -65.233 1.00 36.88 187 SER A CA 1
ATOM 1420 C C . SER A 1 187 ? 11.089 7.837 -65.295 1.00 36.88 187 SER A C 1
ATOM 1422 O O . SER A 1 187 ? 9.913 7.554 -65.542 1.00 36.88 187 SER A O 1
ATOM 1424 N N . ARG A 1 188 ? 11.532 9.099 -65.274 1.00 34.22 188 ARG A N 1
ATOM 1425 C CA . ARG A 1 188 ? 10.937 10.188 -66.064 1.00 34.22 188 ARG A CA 1
ATOM 1426 C C . ARG A 1 188 ? 12.066 10.977 -66.745 1.00 34.22 188 ARG A C 1
ATOM 1428 O O . ARG A 1 188 ? 12.903 11.576 -66.078 1.00 34.22 188 ARG A O 1
ATOM 1435 N N . GLN A 1 189 ? 12.105 10.896 -68.076 1.00 35.56 189 GLN A N 1
ATOM 1436 C CA . GLN A 1 189 ? 12.997 11.620 -68.998 1.00 35.56 189 GLN A CA 1
ATOM 1437 C C . GLN A 1 189 ? 12.827 13.152 -68.834 1.00 35.56 189 GLN A C 1
ATOM 1439 O O . GLN A 1 189 ? 11.689 13.610 -68.816 1.00 35.56 189 GLN A O 1
ATOM 1444 N N . GLN A 1 190 ? 13.908 13.885 -68.492 1.00 35.47 190 GLN A N 1
ATOM 1445 C CA . GLN A 1 190 ? 14.721 14.837 -69.313 1.00 35.47 190 GLN A CA 1
ATOM 1446 C C . GLN A 1 190 ? 14.041 16.180 -69.717 1.00 35.47 190 GLN A C 1
ATOM 1448 O O . GLN A 1 190 ? 12.815 16.204 -69.723 1.00 35.47 190 GLN A O 1
ATOM 1453 N N . PRO A 1 191 ? 14.761 17.290 -70.086 1.00 43.00 191 PRO A N 1
ATOM 1454 C CA . PRO A 1 191 ? 16.164 17.377 -70.570 1.00 43.00 191 PRO A CA 1
ATOM 1455 C C . PRO A 1 191 ? 17.038 18.599 -70.129 1.00 43.00 191 PRO A C 1
ATOM 1457 O O . PRO A 1 191 ? 16.528 19.655 -69.771 1.00 43.00 191 PRO A O 1
ATOM 1460 N N . GLY A 1 192 ? 18.370 18.494 -70.318 1.00 28.97 192 GLY A N 1
ATOM 1461 C CA . GLY A 1 192 ? 19.222 19.634 -70.730 1.00 28.97 192 GLY A CA 1
ATOM 1462 C C . GLY A 1 192 ? 20.598 19.819 -70.051 1.00 28.97 192 GLY A C 1
ATOM 1463 O O . GLY A 1 192 ? 20.664 20.369 -68.960 1.00 28.97 192 GLY A O 1
ATOM 1464 N N . GLY A 1 193 ? 21.699 19.501 -70.757 1.00 27.25 193 GLY A N 1
ATOM 1465 C CA . GLY A 1 193 ? 23.034 20.122 -70.558 1.00 27.25 193 GLY A CA 1
ATOM 1466 C C . GLY A 1 193 ? 24.197 19.182 -70.171 1.00 27.25 193 GLY A C 1
ATOM 1467 O O . GLY A 1 193 ? 23.958 18.208 -69.471 1.00 27.25 193 GLY A O 1
ATOM 1468 N N . PRO A 1 194 ? 25.443 19.408 -70.650 1.00 38.44 194 PRO A N 1
ATOM 1469 C CA . PRO A 1 194 ? 26.307 18.337 -71.157 1.00 38.44 194 PRO A CA 1
ATOM 1470 C C . PRO A 1 194 ? 27.348 17.772 -70.172 1.00 38.44 194 PRO A C 1
ATOM 1472 O O . PRO A 1 194 ? 27.963 18.487 -69.389 1.00 38.44 194 PRO A O 1
ATOM 1475 N N . SER A 1 195 ? 27.579 16.464 -70.324 1.00 37.16 195 SER A N 1
ATOM 1476 C CA . SER A 1 195 ? 28.855 15.738 -70.222 1.00 37.16 195 SER A CA 1
ATOM 1477 C C . SER A 1 195 ? 30.046 16.478 -69.591 1.00 37.16 195 SER A C 1
ATOM 1479 O O . SER A 1 195 ? 30.766 17.212 -70.269 1.00 37.16 195 SER A O 1
ATOM 1481 N N . SER A 1 196 ? 30.378 16.107 -68.353 1.00 33.19 196 SER A N 1
ATOM 1482 C CA . SER A 1 196 ? 31.781 15.945 -67.960 1.00 33.19 196 SER A CA 1
ATOM 1483 C C . SER A 1 196 ? 31.965 14.648 -67.162 1.00 33.19 196 SER A C 1
ATOM 1485 O O . SER A 1 196 ? 31.322 14.423 -66.144 1.00 33.19 196 SER A O 1
ATOM 1487 N N . ASN A 1 197 ? 32.809 13.781 -67.723 1.00 35.19 197 ASN A N 1
ATOM 1488 C CA . ASN A 1 197 ? 33.594 12.704 -67.120 1.00 35.19 197 ASN A CA 1
ATOM 1489 C C . ASN A 1 197 ? 32.990 11.911 -65.951 1.00 35.19 197 ASN A C 1
ATOM 1491 O O . ASN A 1 197 ? 33.032 12.312 -64.788 1.00 35.19 197 ASN A O 1
ATOM 1495 N N . GLY A 1 198 ? 32.572 10.687 -66.283 1.00 32.59 198 GLY A N 1
ATOM 1496 C CA . GLY A 1 198 ? 32.342 9.604 -65.340 1.00 32.59 198 GLY A CA 1
ATOM 1497 C C . GLY A 1 198 ? 33.616 9.234 -64.582 1.00 32.59 198 GLY A C 1
ATOM 1498 O O . GLY A 1 198 ? 34.439 8.454 -65.046 1.00 32.59 198 GLY A O 1
ATOM 1499 N N . GLY A 1 199 ? 33.741 9.774 -63.380 1.00 29.55 199 GLY A N 1
ATOM 1500 C CA . GLY A 1 199 ? 34.330 9.080 -62.249 1.00 29.55 199 GLY A CA 1
ATOM 1501 C C . GLY A 1 199 ? 33.221 8.972 -61.220 1.00 29.55 199 GLY A C 1
ATOM 1502 O O . GLY A 1 199 ? 32.636 9.994 -60.859 1.00 29.55 199 GLY A O 1
ATOM 1503 N N . ALA A 1 200 ? 32.887 7.757 -60.783 1.00 37.25 200 ALA A N 1
ATOM 1504 C CA . ALA A 1 200 ? 32.040 7.568 -59.615 1.00 37.25 200 ALA A CA 1
ATOM 1505 C C . ALA A 1 200 ? 32.607 8.463 -58.508 1.00 37.25 200 ALA A C 1
ATOM 1507 O O . ALA A 1 200 ? 33.731 8.236 -58.060 1.00 37.25 200 ALA A O 1
ATOM 1508 N N . ARG A 1 201 ? 31.889 9.535 -58.138 1.00 40.28 201 ARG A N 1
ATOM 1509 C CA . ARG A 1 201 ? 32.247 10.346 -56.975 1.00 40.28 201 ARG A CA 1
ATOM 1510 C C . ARG A 1 201 ? 32.311 9.358 -55.825 1.00 40.28 201 ARG A C 1
ATOM 1512 O O . ARG A 1 201 ? 31.268 8.890 -55.374 1.00 40.28 201 ARG A O 1
ATOM 1519 N N . SER A 1 202 ? 33.524 8.999 -55.403 1.00 45.00 202 SER A N 1
ATOM 1520 C CA . SER A 1 202 ? 33.729 8.272 -54.163 1.00 45.00 202 SER A CA 1
ATOM 1521 C C . SER A 1 202 ? 32.987 9.088 -53.123 1.00 45.00 202 SER A C 1
ATOM 1523 O O . SER A 1 202 ? 33.328 10.258 -52.919 1.00 45.00 202 SER A O 1
ATOM 1525 N N . VAL A 1 203 ? 31.920 8.537 -52.556 1.00 48.53 203 VAL A N 1
ATOM 1526 C CA . VAL A 1 203 ? 31.219 9.194 -51.462 1.00 48.53 203 VAL A CA 1
ATOM 1527 C C . VAL A 1 203 ? 32.245 9.253 -50.337 1.00 48.53 203 VAL A C 1
ATOM 1529 O O . VAL A 1 203 ? 32.478 8.261 -49.651 1.00 48.53 203 VAL A O 1
ATOM 1532 N N . GLN A 1 204 ? 32.949 10.382 -50.219 1.00 53.56 204 GLN A N 1
ATOM 1533 C CA . GLN A 1 204 ? 33.875 10.653 -49.128 1.00 53.56 204 GLN A CA 1
ATOM 1534 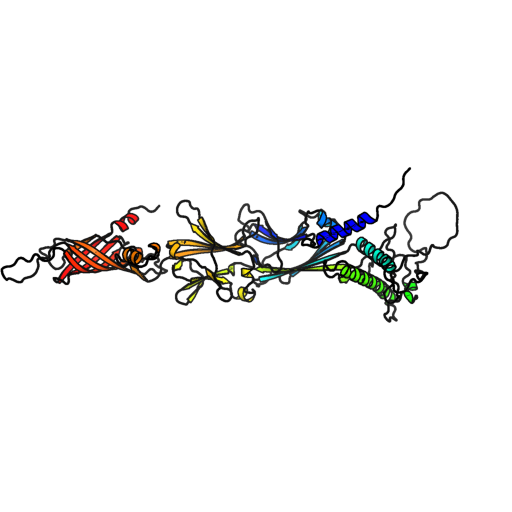C C . GLN A 1 204 ? 33.016 10.900 -47.896 1.00 53.56 204 GLN A C 1
ATOM 1536 O O . GLN A 1 204 ? 32.777 12.032 -47.486 1.00 53.56 204 GLN A O 1
ATOM 1541 N N . ARG A 1 205 ? 32.465 9.818 -47.350 1.00 62.72 205 ARG A N 1
ATOM 1542 C CA . ARG A 1 205 ? 31.832 9.867 -46.048 1.00 62.72 205 ARG A CA 1
ATOM 1543 C C . ARG A 1 205 ? 32.956 9.968 -45.013 1.00 62.72 205 ARG A C 1
ATOM 1545 O O . ARG A 1 205 ? 33.873 9.146 -45.046 1.00 62.72 205 ARG A O 1
ATOM 1552 N N . PRO A 1 206 ? 32.893 10.936 -44.090 1.00 65.50 206 PRO A N 1
ATOM 1553 C CA . PRO A 1 206 ? 33.791 10.952 -42.948 1.00 65.50 206 PRO A CA 1
ATOM 1554 C C . PRO A 1 206 ? 33.548 9.691 -42.105 1.00 65.50 206 PRO A C 1
ATOM 1556 O O . PRO A 1 206 ? 32.419 9.403 -41.704 1.00 65.50 206 PRO A O 1
ATOM 1559 N N . LEU A 1 207 ? 34.607 8.908 -41.897 1.00 75.06 207 LEU A N 1
ATOM 1560 C CA . LEU A 1 207 ? 34.578 7.682 -41.102 1.00 75.06 207 LEU A CA 1
ATOM 1561 C C . LEU A 1 207 ? 34.973 7.983 -39.657 1.00 75.06 207 LEU A C 1
ATOM 1563 O O . LEU A 1 207 ? 35.865 8.793 -39.401 1.00 75.06 207 LEU A O 1
ATOM 1567 N N . LEU A 1 208 ? 34.338 7.293 -38.711 1.00 76.81 208 LEU A N 1
ATOM 1568 C CA . LEU A 1 208 ? 34.699 7.393 -37.302 1.00 76.81 208 LEU A CA 1
ATOM 1569 C C . LEU A 1 208 ? 35.944 6.558 -37.034 1.00 76.81 208 LEU A C 1
ATOM 1571 O O . LEU A 1 208 ? 35.898 5.340 -37.162 1.00 76.81 208 LEU A O 1
ATOM 1575 N N . GLN A 1 209 ? 37.040 7.196 -36.642 1.00 76.44 209 GLN A N 1
ATOM 1576 C CA . GLN A 1 209 ? 38.250 6.481 -36.248 1.00 76.44 209 GLN A CA 1
ATOM 1577 C C . GLN A 1 209 ? 38.229 6.166 -34.733 1.00 76.44 209 GLN A C 1
ATOM 1579 O O . GLN A 1 209 ? 37.756 6.969 -33.928 1.00 76.44 209 GLN A O 1
ATOM 1584 N N . THR A 1 210 ? 38.707 5.009 -34.297 1.00 69.25 210 THR A N 1
ATOM 1585 C CA . THR A 1 210 ? 38.817 4.650 -32.875 1.00 69.25 210 THR A CA 1
ATOM 1586 C C . THR A 1 210 ? 40.045 5.324 -32.247 1.00 69.25 210 THR A C 1
ATOM 1588 O O . THR A 1 210 ? 40.827 5.974 -32.946 1.00 69.25 210 THR A O 1
ATOM 1591 N N . GLY A 1 211 ? 40.214 5.206 -30.924 1.00 63.91 211 GLY A N 1
ATOM 1592 C CA . GLY A 1 211 ? 41.450 5.628 -30.243 1.00 63.91 211 GLY A CA 1
ATOM 1593 C C . GLY A 1 211 ? 42.677 4.803 -30.655 1.00 63.91 211 GLY A C 1
ATOM 1594 O O . GLY A 1 211 ? 43.794 5.296 -30.577 1.00 63.91 211 GLY A O 1
ATOM 1595 N N . ASP A 1 212 ? 42.447 3.591 -31.167 1.00 62.75 212 ASP A N 1
ATOM 1596 C CA . ASP A 1 212 ? 43.474 2.646 -31.621 1.00 62.75 212 ASP A CA 1
ATOM 1597 C C . ASP A 1 212 ? 43.865 2.857 -33.098 1.00 62.75 212 ASP A C 1
ATOM 1599 O O . ASP A 1 212 ? 44.771 2.208 -33.611 1.00 62.75 212 ASP A O 1
ATOM 1603 N N . GLY A 1 213 ? 43.203 3.793 -33.791 1.00 66.69 213 GLY A N 1
ATOM 1604 C CA . GLY A 1 213 ? 43.491 4.151 -35.181 1.00 66.69 213 GLY A CA 1
ATOM 1605 C C . GLY A 1 213 ? 42.632 3.449 -36.241 1.00 66.69 213 GLY A C 1
ATOM 1606 O O . GLY A 1 213 ? 42.722 3.845 -37.406 1.00 66.69 213 GLY A O 1
ATOM 1607 N N . ASP A 1 214 ? 41.777 2.497 -35.852 1.00 71.75 214 ASP A N 1
ATOM 1608 C CA . ASP A 1 214 ? 40.854 1.756 -36.734 1.00 71.75 214 ASP A CA 1
ATOM 1609 C C . ASP A 1 214 ? 39.697 2.631 -37.223 1.00 71.75 214 ASP A C 1
ATOM 1611 O O . ASP A 1 214 ? 39.272 3.541 -36.518 1.00 71.75 214 ASP A O 1
ATOM 1615 N N . PHE A 1 215 ? 39.102 2.329 -38.379 1.00 81.62 215 PHE A N 1
ATOM 1616 C CA . PHE A 1 215 ? 37.960 3.075 -38.920 1.00 81.62 215 PHE A CA 1
ATOM 1617 C C . PHE A 1 215 ? 36.653 2.274 -38.879 1.00 81.62 215 PHE A C 1
ATOM 1619 O O . PHE A 1 215 ? 36.571 1.120 -39.293 1.00 81.62 215 PHE A O 1
ATOM 1626 N N . ILE A 1 216 ? 35.580 2.917 -38.423 1.00 83.50 216 ILE A N 1
ATOM 1627 C CA . ILE A 1 216 ? 34.243 2.339 -38.321 1.00 83.50 216 ILE A CA 1
ATOM 1628 C C . ILE A 1 216 ? 33.448 2.648 -39.587 1.00 83.50 216 ILE A C 1
ATOM 1630 O O . ILE A 1 216 ? 33.117 3.798 -39.871 1.00 83.50 216 ILE A O 1
ATOM 1634 N N . LEU A 1 217 ? 33.088 1.590 -40.313 1.00 85.69 217 LEU A N 1
ATOM 1635 C CA . LEU A 1 217 ? 32.311 1.669 -41.552 1.00 85.69 217 LEU A CA 1
ATOM 1636 C C . LEU A 1 217 ? 30.801 1.808 -41.328 1.00 85.69 217 LEU A C 1
ATOM 1638 O O . LEU A 1 217 ? 30.078 2.324 -42.182 1.00 85.69 217 LEU A O 1
ATOM 1642 N N . TYR A 1 218 ? 30.299 1.363 -40.180 1.00 84.75 218 TYR A N 1
ATOM 1643 C CA . TYR A 1 218 ? 28.869 1.393 -39.889 1.00 84.75 218 TYR A CA 1
ATOM 1644 C C . TYR A 1 218 ? 28.360 2.826 -39.639 1.00 84.75 218 TYR A C 1
ATOM 1646 O O . TYR A 1 218 ? 29.104 3.687 -39.178 1.00 84.75 218 TYR A O 1
ATOM 1654 N N . SER A 1 219 ? 27.093 3.090 -39.959 1.00 84.94 219 SER A N 1
ATOM 1655 C CA . SER A 1 219 ? 26.380 4.349 -39.714 1.00 84.94 219 SER A CA 1
ATOM 1656 C C . SER A 1 219 ? 24.964 4.072 -39.257 1.00 84.94 219 SER A C 1
ATOM 1658 O O . SER A 1 219 ? 24.325 3.135 -39.737 1.00 84.94 219 SER A O 1
ATOM 1660 N N . LEU A 1 220 ? 24.458 4.948 -38.403 1.00 82.44 220 LEU A N 1
ATOM 1661 C CA . LEU A 1 220 ? 23.037 5.086 -38.108 1.00 82.44 220 LEU A CA 1
ATOM 1662 C C . LEU A 1 220 ? 22.394 6.213 -38.926 1.00 82.44 220 LEU A C 1
ATOM 1664 O O . LEU A 1 220 ? 21.172 6.338 -38.940 1.00 82.44 220 LEU A O 1
ATOM 1668 N N . CYS A 1 221 ? 23.199 7.013 -39.626 1.00 84.75 221 CYS A N 1
ATOM 1669 C CA . CYS A 1 221 ? 22.718 8.081 -40.483 1.00 84.75 221 CYS A CA 1
ATOM 1670 C C . CYS A 1 221 ? 22.170 7.578 -41.819 1.00 84.75 221 CYS A C 1
ATOM 1672 O O . CYS A 1 221 ? 22.610 6.566 -42.376 1.00 84.75 221 CYS A O 1
ATOM 1674 N N . ARG A 1 222 ? 21.219 8.352 -42.346 1.00 84.06 222 ARG A N 1
ATOM 1675 C CA . ARG A 1 222 ? 20.634 8.180 -43.674 1.00 84.06 222 ARG A CA 1
ATOM 1676 C C . ARG A 1 222 ? 21.112 9.273 -44.624 1.00 84.06 222 ARG A C 1
ATOM 1678 O O . ARG A 1 222 ? 21.483 10.359 -44.172 1.00 84.06 222 ARG A O 1
ATOM 1685 N N . ASP A 1 223 ? 21.118 8.963 -45.912 1.00 81.19 223 ASP A N 1
ATOM 1686 C CA . ASP A 1 223 ? 21.304 9.942 -46.979 1.00 81.19 223 ASP A CA 1
ATOM 1687 C C . ASP A 1 223 ? 20.011 10.719 -47.283 1.00 81.19 223 ASP A C 1
ATOM 1689 O O . ASP A 1 223 ? 18.955 10.475 -46.691 1.00 81.19 223 ASP A O 1
ATOM 1693 N N . ASP A 1 224 ? 20.093 11.647 -48.238 1.00 78.06 224 ASP A N 1
ATOM 1694 C CA . ASP A 1 224 ? 18.970 12.485 -48.675 1.00 78.06 224 ASP A CA 1
ATOM 1695 C C . ASP A 1 224 ? 17.831 11.679 -49.334 1.00 78.06 224 ASP A C 1
ATOM 1697 O O . ASP A 1 224 ? 16.720 12.184 -49.491 1.00 78.06 224 ASP A O 1
ATOM 1701 N N . THR A 1 225 ? 18.082 10.417 -49.703 1.00 80.06 225 THR A N 1
ATOM 1702 C CA . THR A 1 225 ? 17.083 9.486 -50.254 1.00 80.06 225 THR A CA 1
ATOM 1703 C C . THR A 1 225 ? 16.446 8.597 -49.179 1.00 80.06 225 THR A C 1
ATOM 1705 O O . THR A 1 225 ? 15.555 7.799 -49.472 1.00 80.06 225 THR A O 1
ATOM 1708 N N . GLY A 1 226 ? 16.873 8.742 -47.920 1.00 75.88 226 GLY A N 1
ATOM 1709 C CA . GLY A 1 226 ? 16.399 7.962 -46.782 1.00 75.88 226 GLY A CA 1
ATOM 1710 C C . GLY A 1 226 ? 17.046 6.579 -46.652 1.00 75.88 226 GLY A C 1
ATOM 1711 O O . GLY A 1 226 ? 16.660 5.825 -45.750 1.00 75.88 226 GLY A O 1
ATOM 1712 N N . GLN A 1 227 ? 18.023 6.231 -47.494 1.00 81.44 227 GLN A N 1
ATOM 1713 C CA . GLN A 1 227 ? 18.790 4.987 -47.377 1.00 81.44 227 GLN A CA 1
ATOM 1714 C C . GLN A 1 227 ? 19.865 5.124 -46.304 1.00 81.44 227 GLN A C 1
ATOM 1716 O O . GLN A 1 227 ? 20.358 6.221 -46.048 1.00 81.44 227 GLN A O 1
ATOM 1721 N N . LEU A 1 228 ? 20.216 4.030 -45.622 1.00 80.69 228 LEU A N 1
ATOM 1722 C CA . LEU A 1 228 ? 21.275 4.097 -44.618 1.00 80.69 228 LEU A CA 1
ATOM 1723 C C . LEU A 1 228 ? 22.619 4.254 -45.326 1.00 80.69 228 LEU A C 1
ATOM 1725 O O . LEU A 1 228 ? 22.894 3.574 -46.311 1.00 80.69 228 LEU A O 1
ATOM 1729 N N . LEU A 1 229 ? 23.522 5.051 -44.756 1.00 81.62 229 LEU A N 1
ATOM 1730 C CA . LEU A 1 229 ? 24.865 5.252 -45.321 1.00 81.62 229 LEU A CA 1
ATOM 1731 C C . LEU A 1 229 ? 25.733 3.975 -45.338 1.00 81.62 229 LEU A C 1
ATOM 1733 O O . LEU A 1 229 ? 26.857 4.000 -45.836 1.00 81.62 229 LEU A O 1
ATOM 1737 N N . ILE A 1 230 ? 25.229 2.866 -44.787 1.00 80.50 230 ILE A N 1
ATOM 1738 C CA . ILE A 1 230 ? 25.854 1.538 -44.824 1.00 80.50 230 ILE A CA 1
ATOM 1739 C C . ILE A 1 230 ? 25.410 0.675 -46.005 1.00 80.50 230 ILE A C 1
ATOM 1741 O O . ILE A 1 230 ? 26.089 -0.301 -46.321 1.00 80.50 230 ILE A O 1
ATOM 1745 N N . ASP A 1 231 ? 24.267 0.995 -46.614 1.00 79.62 231 ASP A N 1
ATOM 1746 C CA . ASP A 1 231 ? 23.691 0.233 -47.719 1.00 79.62 231 ASP A CA 1
ATOM 1747 C C . ASP A 1 231 ? 24.615 0.182 -48.955 1.00 79.62 231 ASP A C 1
ATOM 1749 O O . ASP A 1 231 ? 24.724 -0.893 -49.544 1.00 79.62 231 ASP A O 1
ATOM 1753 N N . PRO A 1 232 ? 25.367 1.245 -49.324 1.00 81.31 232 PRO A N 1
ATOM 1754 C CA . PRO A 1 232 ? 26.258 1.194 -50.484 1.00 81.31 232 PRO A CA 1
ATOM 1755 C C . PRO A 1 232 ? 27.617 0.517 -50.219 1.00 81.31 232 PRO A C 1
ATOM 1757 O O . PRO A 1 232 ? 28.443 0.470 -51.129 1.00 81.31 232 PRO A O 1
ATOM 1760 N N . ILE A 1 233 ? 27.893 0.004 -49.012 1.00 84.44 233 ILE A N 1
ATOM 1761 C CA . ILE A 1 233 ? 29.200 -0.578 -48.653 1.00 84.44 233 ILE A CA 1
ATOM 1762 C C . ILE A 1 233 ? 29.331 -2.011 -49.184 1.00 84.44 233 ILE A C 1
ATOM 1764 O O . ILE A 1 233 ? 28.516 -2.887 -48.888 1.00 84.44 233 ILE A O 1
ATOM 1768 N N . ASN A 1 234 ? 30.424 -2.291 -49.895 1.00 86.38 234 ASN A N 1
ATOM 1769 C CA . ASN A 1 234 ? 30.825 -3.653 -50.232 1.00 86.38 234 ASN A CA 1
ATOM 1770 C C . ASN A 1 234 ? 31.555 -4.295 -49.042 1.00 86.38 234 ASN A C 1
ATOM 1772 O O . ASN A 1 234 ? 32.782 -4.246 -48.943 1.00 86.38 234 ASN A O 1
ATOM 1776 N N . TRP A 1 235 ? 30.781 -4.901 -48.139 1.00 83.12 235 TRP A N 1
ATOM 1777 C CA . TRP A 1 235 ? 31.283 -5.527 -46.911 1.00 83.12 235 TRP A CA 1
ATOM 1778 C C . TRP A 1 235 ? 32.327 -6.620 -47.158 1.00 83.12 235 TRP A C 1
ATOM 1780 O O . TRP A 1 235 ? 33.234 -6.766 -46.350 1.00 83.12 235 TRP A O 1
ATOM 1790 N N . ALA A 1 236 ? 32.241 -7.345 -48.279 1.00 82.25 236 ALA A N 1
ATOM 1791 C CA . ALA A 1 236 ? 33.222 -8.369 -48.626 1.00 82.25 236 ALA A CA 1
ATOM 1792 C C . ALA A 1 236 ? 34.611 -7.759 -48.855 1.00 82.25 236 ALA A C 1
ATOM 1794 O O . ALA A 1 236 ? 35.573 -8.183 -48.231 1.00 82.25 236 ALA A O 1
ATOM 1795 N N . LYS A 1 237 ? 34.682 -6.704 -49.678 1.00 82.88 237 LYS A N 1
ATOM 1796 C CA . LYS A 1 237 ? 35.931 -5.973 -49.952 1.00 82.88 237 LYS A CA 1
ATOM 1797 C C . LYS A 1 237 ? 36.441 -5.194 -48.742 1.00 82.88 237 LYS A C 1
ATOM 1799 O O . LYS A 1 237 ? 37.636 -4.966 -48.616 1.00 82.88 237 LYS A O 1
ATOM 1804 N N . ALA A 1 238 ? 35.538 -4.745 -47.874 1.00 82.56 238 ALA A N 1
ATOM 1805 C CA . ALA A 1 238 ? 35.898 -4.006 -46.671 1.00 82.56 238 ALA A CA 1
ATOM 1806 C C . ALA A 1 238 ? 36.668 -4.844 -45.644 1.00 82.56 238 ALA A C 1
ATOM 1808 O O . ALA A 1 238 ? 37.514 -4.291 -44.951 1.00 82.56 238 ALA A O 1
ATOM 1809 N N . MET A 1 239 ? 36.416 -6.154 -45.570 1.00 81.31 239 MET A N 1
ATOM 1810 C CA . MET A 1 239 ? 37.160 -7.050 -44.673 1.00 81.31 239 MET A CA 1
ATOM 1811 C C . MET A 1 239 ? 38.640 -7.186 -45.053 1.00 81.31 239 MET A C 1
ATOM 1813 O O . MET A 1 239 ? 39.473 -7.427 -44.181 1.00 81.31 239 MET A O 1
ATOM 1817 N N . ASP A 1 240 ? 38.970 -7.010 -46.335 1.00 80.94 240 ASP A N 1
ATOM 1818 C CA . ASP A 1 240 ? 40.334 -7.156 -46.855 1.00 80.94 240 ASP A CA 1
ATOM 1819 C C . ASP A 1 240 ? 41.213 -5.917 -46.586 1.00 80.94 240 ASP A C 1
ATOM 1821 O O . ASP A 1 240 ? 42.418 -5.938 -46.837 1.00 80.94 240 ASP A O 1
ATOM 1825 N N . VAL A 1 241 ? 40.629 -4.823 -46.079 1.00 80.94 241 VAL A N 1
ATOM 1826 C CA . VAL A 1 241 ? 41.337 -3.571 -45.775 1.00 80.94 241 VAL A CA 1
ATOM 1827 C C . VAL A 1 241 ? 41.703 -3.536 -44.292 1.00 80.94 241 VAL A C 1
ATOM 1829 O O . VAL A 1 241 ? 40.825 -3.499 -43.429 1.00 80.94 241 VAL A O 1
ATOM 1832 N N . GLN A 1 242 ? 43.005 -3.500 -43.996 1.00 77.88 242 GLN A N 1
ATOM 1833 C CA . GLN A 1 242 ? 43.535 -3.582 -42.631 1.00 77.88 242 GLN A CA 1
ATOM 1834 C C . GLN A 1 242 ? 43.002 -2.467 -41.719 1.00 77.88 242 GLN A C 1
ATOM 1836 O O . GLN A 1 242 ? 42.685 -2.722 -40.565 1.00 77.88 242 GLN A O 1
ATOM 1841 N N . GLU A 1 243 ? 42.822 -1.250 -42.237 1.00 77.00 243 GLU A N 1
ATOM 1842 C CA . GLU A 1 243 ? 42.272 -0.115 -41.487 1.00 77.00 243 GLU A CA 1
ATOM 1843 C C . GLU A 1 243 ? 40.837 -0.302 -40.980 1.00 77.00 243 GLU A C 1
ATOM 1845 O O . GLU A 1 243 ? 40.413 0.416 -40.072 1.00 77.00 243 GLU A O 1
ATOM 1850 N N . PHE A 1 244 ? 40.068 -1.212 -41.582 1.00 81.44 244 PHE A N 1
ATOM 1851 C CA . PHE A 1 244 ? 38.704 -1.519 -41.151 1.00 81.44 244 PHE A CA 1
ATOM 1852 C C . PHE A 1 244 ? 38.649 -2.736 -40.221 1.00 81.44 244 PHE A C 1
ATOM 1854 O O . PHE A 1 244 ? 37.599 -3.018 -39.652 1.00 81.44 244 PHE A O 1
ATOM 1861 N N . GLN A 1 245 ? 39.758 -3.445 -40.007 1.00 79.25 245 GLN A N 1
ATOM 1862 C CA . GLN A 1 245 ? 39.796 -4.583 -39.095 1.00 79.25 245 GLN A CA 1
ATOM 1863 C C . GLN A 1 245 ? 39.856 -4.094 -37.644 1.00 79.25 245 GLN A C 1
ATOM 1865 O O . GLN A 1 245 ? 40.893 -3.668 -37.156 1.00 79.25 245 GLN A O 1
ATOM 1870 N N . LEU A 1 246 ? 38.725 -4.171 -36.940 1.00 72.94 246 LEU A N 1
ATOM 1871 C CA . LEU A 1 246 ? 38.653 -3.901 -35.502 1.00 72.94 246 LEU A CA 1
ATOM 1872 C C . LEU A 1 246 ? 39.417 -5.010 -34.757 1.00 72.94 246 LEU A C 1
ATOM 1874 O O . LEU A 1 246 ? 39.067 -6.174 -34.931 1.00 72.94 246 LEU A O 1
ATOM 1878 N N . GLY A 1 247 ? 40.439 -4.661 -33.965 1.00 58.16 247 GLY A N 1
ATOM 1879 C CA . GLY A 1 247 ? 41.492 -5.543 -33.416 1.00 58.16 247 GLY A CA 1
ATOM 1880 C C . GLY A 1 247 ? 41.099 -6.866 -32.725 1.00 58.16 247 GLY A C 1
ATOM 1881 O O . GLY A 1 247 ? 41.345 -7.053 -31.535 1.00 58.16 247 GLY A O 1
ATOM 1882 N N . GLY A 1 248 ? 40.578 -7.836 -33.479 1.00 50.66 248 GLY A N 1
ATOM 1883 C CA . GLY A 1 248 ? 40.271 -9.194 -33.038 1.00 50.66 248 GLY A CA 1
ATOM 1884 C C . GLY A 1 248 ? 40.535 -10.213 -34.146 1.00 50.66 248 GLY A C 1
ATOM 1885 O O . GLY A 1 248 ? 39.935 -10.157 -35.216 1.00 50.66 248 GLY A O 1
ATOM 1886 N N . SER A 1 249 ? 41.438 -11.160 -33.872 1.00 45.06 249 SER A N 1
ATOM 1887 C CA . SER A 1 249 ? 41.766 -12.309 -34.729 1.00 45.06 249 SER A CA 1
ATOM 1888 C C . SER A 1 249 ? 40.501 -13.009 -35.229 1.00 45.06 249 SER A C 1
ATOM 1890 O O . SER A 1 249 ? 39.770 -13.568 -34.413 1.00 45.06 249 SER A O 1
ATOM 1892 N N . THR A 1 250 ? 40.282 -13.077 -36.543 1.00 44.31 250 THR A N 1
ATOM 1893 C CA . THR A 1 250 ? 39.321 -14.031 -37.114 1.00 44.31 250 THR A CA 1
ATOM 1894 C C . THR A 1 250 ? 39.742 -14.519 -38.502 1.00 44.31 250 THR A C 1
ATOM 1896 O O . THR A 1 250 ? 39.762 -13.778 -39.477 1.00 44.31 250 THR A O 1
ATOM 1899 N N . THR A 1 251 ? 40.033 -15.815 -38.587 1.00 42.53 251 THR A N 1
ATOM 1900 C CA . THR A 1 251 ? 40.009 -16.638 -39.800 1.00 42.53 251 THR A CA 1
ATOM 1901 C C . THR A 1 251 ? 38.777 -17.542 -39.716 1.00 42.53 251 THR A C 1
ATOM 1903 O O . THR A 1 251 ? 38.872 -18.600 -39.109 1.00 42.53 251 THR A O 1
ATOM 1906 N N . ASP A 1 252 ? 37.619 -17.135 -40.258 1.00 40.41 252 ASP A N 1
ATOM 1907 C CA . ASP A 1 252 ? 36.558 -18.074 -40.685 1.00 40.41 252 ASP A CA 1
ATOM 1908 C C . ASP A 1 252 ? 35.363 -17.396 -41.376 1.00 40.41 252 ASP A C 1
ATOM 1910 O O . ASP A 1 252 ? 34.913 -16.343 -40.957 1.00 40.41 252 ASP A O 1
ATOM 1914 N N . SER A 1 253 ? 34.756 -18.027 -42.382 1.00 43.94 253 SER A N 1
ATOM 1915 C CA . SER A 1 253 ? 33.661 -17.487 -43.230 1.00 43.94 253 SER A CA 1
ATOM 1916 C C . SER A 1 253 ? 32.359 -17.003 -42.532 1.00 43.94 253 SER A C 1
ATOM 1918 O O . SER A 1 253 ? 31.502 -16.416 -43.194 1.00 43.94 253 SER A O 1
ATOM 1920 N N . LYS A 1 254 ? 32.224 -17.128 -41.199 1.00 50.59 254 LYS A N 1
ATOM 1921 C CA . LYS A 1 254 ? 31.283 -16.333 -40.363 1.00 50.59 254 LYS A CA 1
ATOM 1922 C C . LYS A 1 254 ? 31.639 -14.831 -40.301 1.00 50.59 254 LYS A C 1
ATOM 1924 O O . LYS A 1 254 ? 30.821 -14.002 -39.898 1.00 50.59 254 LYS A O 1
ATOM 1929 N N . LEU A 1 255 ? 32.827 -14.495 -40.804 1.00 51.03 255 LEU A N 1
ATOM 1930 C CA . LEU A 1 255 ? 33.479 -13.193 -40.878 1.00 51.03 255 LEU A CA 1
ATOM 1931 C C . LEU A 1 255 ? 32.589 -12.050 -41.372 1.00 51.03 255 LEU A C 1
ATOM 1933 O O . LEU A 1 255 ? 32.649 -10.993 -40.774 1.00 51.03 255 LEU A O 1
ATOM 1937 N N . GLN A 1 256 ? 31.728 -12.195 -42.387 1.00 55.28 256 GLN A N 1
ATOM 1938 C CA . GLN A 1 256 ? 30.971 -11.027 -42.893 1.00 55.28 256 GLN A CA 1
ATOM 1939 C C . GLN A 1 256 ? 29.857 -10.559 -41.951 1.00 55.28 256 GLN A C 1
ATOM 1941 O O . GLN A 1 256 ? 29.686 -9.355 -41.732 1.00 55.28 256 GLN A O 1
ATOM 1946 N N . ALA A 1 257 ? 29.090 -11.502 -41.394 1.00 58.66 257 ALA A N 1
ATOM 1947 C CA . ALA A 1 257 ? 28.043 -11.181 -40.430 1.00 58.66 257 ALA A CA 1
ATOM 1948 C C . ALA A 1 257 ? 28.668 -10.678 -39.123 1.00 58.66 257 ALA A C 1
ATOM 1950 O O . ALA A 1 257 ? 28.195 -9.683 -38.575 1.00 58.66 257 ALA A O 1
ATOM 1951 N N . ASP A 1 258 ? 29.764 -11.299 -38.686 1.00 71.62 258 ASP A N 1
ATOM 1952 C CA . ASP A 1 258 ? 30.486 -10.912 -37.475 1.00 71.62 258 ASP A CA 1
ATOM 1953 C C . ASP A 1 258 ? 31.229 -9.577 -37.644 1.00 71.62 258 ASP A C 1
ATOM 1955 O O . ASP A 1 258 ? 31.212 -8.759 -36.730 1.00 71.62 258 ASP A O 1
ATOM 1959 N N . PHE A 1 259 ? 31.764 -9.272 -38.830 1.00 79.19 259 PHE A N 1
ATOM 1960 C CA . PHE A 1 259 ? 32.428 -8.003 -39.151 1.00 79.19 259 PHE A CA 1
ATOM 1961 C C . PHE A 1 259 ? 31.435 -6.838 -39.204 1.00 79.19 259 PHE A C 1
ATOM 1963 O O . PHE A 1 259 ? 31.629 -5.814 -38.544 1.00 79.19 259 PHE A O 1
ATOM 1970 N N . ARG A 1 260 ? 30.302 -6.998 -39.907 1.00 80.50 260 ARG A N 1
ATOM 1971 C CA . ARG A 1 260 ? 29.240 -5.975 -39.918 1.00 80.50 260 ARG A CA 1
ATOM 1972 C C . ARG A 1 260 ? 28.667 -5.749 -38.516 1.00 80.50 260 ARG A C 1
ATOM 1974 O O . ARG A 1 260 ? 28.429 -4.600 -38.132 1.00 80.50 260 ARG A O 1
ATOM 1981 N N . LYS A 1 261 ? 28.471 -6.820 -37.737 1.00 79.19 261 LYS A N 1
ATOM 1982 C CA . LYS A 1 261 ? 28.068 -6.740 -36.323 1.00 79.19 261 LYS A CA 1
ATOM 1983 C C . LYS A 1 261 ? 29.126 -6.055 -35.461 1.00 79.19 261 LYS A C 1
ATOM 1985 O O . LYS A 1 261 ? 28.756 -5.224 -34.638 1.00 79.19 261 LYS A O 1
ATOM 1990 N N . ALA A 1 262 ? 30.411 -6.333 -35.671 1.00 79.31 262 ALA A N 1
ATOM 1991 C CA . ALA A 1 262 ? 31.509 -5.724 -34.926 1.00 79.31 262 ALA A CA 1
ATOM 1992 C C . ALA A 1 262 ? 31.564 -4.209 -35.148 1.00 79.31 262 ALA A C 1
ATOM 1994 O O . ALA A 1 262 ? 31.586 -3.458 -34.176 1.00 79.31 262 ALA A O 1
ATOM 1995 N N . HIS A 1 263 ? 31.463 -3.735 -36.395 1.00 84.62 263 HIS A N 1
ATOM 1996 C CA . HIS A 1 263 ? 31.392 -2.295 -36.668 1.00 84.62 263 HIS A CA 1
ATOM 1997 C C . HIS A 1 263 ? 30.136 -1.638 -36.091 1.00 84.62 263 HIS A C 1
ATOM 1999 O O . HIS A 1 263 ? 30.215 -0.537 -35.546 1.00 84.62 263 HIS A O 1
ATOM 2005 N N . LYS A 1 264 ? 28.981 -2.312 -36.165 1.00 83.69 264 LYS A N 1
ATOM 2006 C CA . LYS A 1 264 ? 27.740 -1.842 -35.536 1.00 83.69 264 LYS A CA 1
ATOM 2007 C C . LYS A 1 264 ? 27.886 -1.723 -34.017 1.00 83.69 264 LYS A C 1
ATOM 2009 O O . LYS A 1 264 ? 27.488 -0.713 -33.440 1.00 83.69 264 LYS A O 1
ATOM 2014 N N . LYS A 1 265 ? 28.448 -2.747 -33.374 1.00 81.44 265 LYS A N 1
ATOM 2015 C CA . LYS A 1 265 ? 28.675 -2.801 -31.928 1.00 81.44 265 LYS A CA 1
ATOM 2016 C C . LYS A 1 265 ? 29.692 -1.754 -31.489 1.00 81.44 265 LYS A C 1
ATOM 2018 O O . LYS A 1 265 ? 29.428 -1.036 -30.534 1.00 81.44 265 LYS A O 1
ATOM 2023 N N . ARG A 1 266 ? 30.791 -1.586 -32.226 1.00 81.56 266 ARG A N 1
ATOM 2024 C CA . ARG A 1 266 ? 31.807 -0.575 -31.918 1.00 81.56 266 ARG A CA 1
ATOM 2025 C C . ARG A 1 266 ? 31.250 0.844 -32.012 1.00 81.56 266 ARG A C 1
ATOM 2027 O O . ARG A 1 266 ? 31.510 1.654 -31.128 1.00 81.56 266 ARG A O 1
ATOM 2034 N N . LEU A 1 267 ? 30.434 1.135 -33.032 1.00 84.62 267 LEU A N 1
ATOM 2035 C CA . LEU A 1 267 ? 29.714 2.409 -33.112 1.00 84.62 267 LEU A CA 1
ATOM 2036 C C . LEU A 1 267 ? 28.785 2.601 -31.904 1.00 84.62 267 LEU A C 1
ATOM 2038 O O . LEU A 1 267 ? 28.768 3.671 -31.301 1.00 84.62 267 LEU A O 1
ATOM 2042 N N . ALA A 1 268 ? 28.027 1.563 -31.545 1.00 83.56 268 ALA A N 1
ATOM 2043 C CA . ALA A 1 268 ? 27.118 1.585 -30.404 1.00 83.56 268 ALA A CA 1
ATOM 2044 C C . ALA A 1 268 ? 27.835 1.882 -29.080 1.00 83.56 268 ALA A C 1
ATOM 2046 O O . ALA A 1 268 ? 27.340 2.678 -28.287 1.00 83.56 268 ALA A O 1
ATOM 2047 N N . GLU A 1 269 ? 28.994 1.261 -28.856 1.00 82.06 269 GLU A N 1
ATOM 2048 C CA . GLU A 1 269 ? 29.840 1.471 -27.678 1.00 82.06 269 GLU A CA 1
ATOM 2049 C C . GLU A 1 269 ? 30.353 2.910 -27.610 1.00 82.06 269 GLU A C 1
ATOM 2051 O O . GLU A 1 269 ? 30.160 3.566 -26.592 1.00 82.06 269 GLU A O 1
ATOM 2056 N N . LEU A 1 270 ? 30.907 3.449 -28.705 1.00 81.94 270 LEU A N 1
ATOM 2057 C CA . LEU A 1 270 ? 31.380 4.840 -28.740 1.00 81.94 270 LEU A CA 1
ATOM 2058 C C . LEU A 1 270 ? 30.257 5.849 -28.476 1.00 81.94 270 LEU A C 1
ATOM 2060 O O . LEU A 1 270 ? 30.448 6.827 -27.750 1.00 81.94 270 LEU A O 1
ATOM 2064 N N . LEU A 1 271 ? 29.080 5.615 -29.060 1.00 84.50 271 LEU A N 1
ATOM 2065 C CA . LEU A 1 271 ? 27.903 6.444 -28.814 1.00 84.50 271 LEU A CA 1
ATOM 2066 C C . LEU A 1 271 ? 27.448 6.335 -27.358 1.00 84.50 271 LEU A C 1
ATOM 2068 O O . LEU A 1 271 ? 27.176 7.358 -26.734 1.00 84.50 271 LEU A O 1
ATOM 2072 N N . SER A 1 272 ? 27.403 5.125 -26.799 1.00 82.25 272 SER A N 1
ATOM 2073 C CA . SER A 1 272 ? 27.048 4.894 -25.397 1.00 82.25 272 SER A CA 1
ATOM 2074 C C . SER A 1 272 ? 28.034 5.575 -24.444 1.00 82.25 272 SER A C 1
ATOM 2076 O O . SER A 1 272 ? 27.607 6.266 -23.523 1.00 82.25 272 SER A O 1
ATOM 2078 N N . ASP A 1 273 ? 29.339 5.478 -24.697 1.00 81.75 273 ASP A N 1
ATOM 2079 C CA . ASP A 1 273 ? 30.373 6.137 -23.896 1.00 81.75 273 ASP A CA 1
ATOM 2080 C C . ASP A 1 273 ? 30.246 7.660 -23.948 1.00 81.75 273 ASP A C 1
ATOM 2082 O O . ASP A 1 273 ? 30.299 8.322 -22.909 1.00 81.75 273 ASP A O 1
ATOM 2086 N N . ARG A 1 274 ? 30.024 8.238 -25.138 1.00 82.56 274 ARG A N 1
ATOM 2087 C CA . ARG A 1 274 ? 29.776 9.681 -25.277 1.00 82.56 274 ARG A CA 1
ATOM 2088 C C . ARG A 1 274 ? 28.525 10.100 -24.517 1.00 82.56 274 ARG A C 1
ATOM 2090 O O . ARG A 1 274 ? 28.566 11.100 -23.804 1.00 82.56 274 ARG A O 1
ATOM 2097 N N . LEU A 1 275 ? 27.429 9.360 -24.668 1.00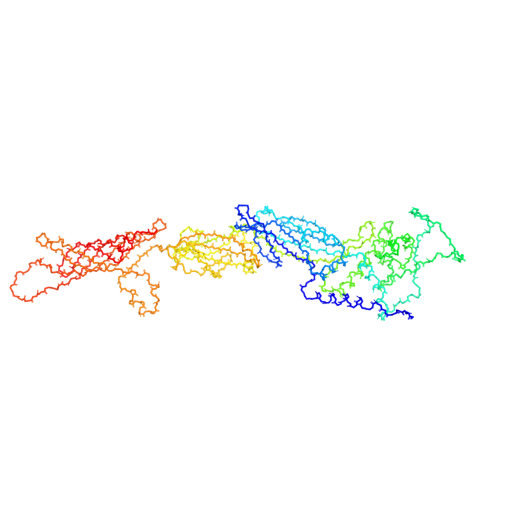 80.31 275 LEU A N 1
ATOM 2098 C CA . LEU A 1 275 ? 26.172 9.655 -23.986 1.00 80.31 275 LEU A CA 1
ATOM 2099 C C . LEU A 1 275 ? 26.340 9.573 -22.466 1.00 80.31 275 LEU A C 1
ATOM 2101 O O . LEU A 1 275 ? 25.931 10.495 -21.772 1.00 80.31 275 LEU A O 1
ATOM 2105 N N . ASN A 1 276 ? 27.022 8.548 -21.953 1.00 79.81 276 ASN A N 1
ATOM 2106 C CA . ASN A 1 276 ? 27.311 8.402 -20.525 1.00 79.81 276 ASN A CA 1
ATOM 2107 C C . ASN A 1 276 ? 28.216 9.524 -19.989 1.00 79.81 276 ASN A C 1
ATOM 2109 O O . ASN A 1 276 ? 27.993 10.004 -18.882 1.00 79.81 276 ASN A O 1
ATOM 2113 N N . LYS A 1 277 ? 29.208 9.975 -20.770 1.00 79.38 277 LYS A N 1
ATOM 2114 C CA . LYS A 1 277 ? 30.076 11.109 -20.403 1.00 79.38 277 LYS A CA 1
ATOM 2115 C C . LYS A 1 277 ? 29.320 12.440 -20.399 1.00 79.38 277 LYS A C 1
ATOM 2117 O O . LYS A 1 277 ? 29.486 13.233 -19.480 1.00 79.38 277 LYS A O 1
ATOM 2122 N N . ARG A 1 278 ? 28.504 12.697 -21.426 1.00 74.88 278 ARG A N 1
ATOM 2123 C CA . ARG A 1 278 ? 27.803 13.981 -21.623 1.00 74.88 278 ARG A CA 1
ATOM 2124 C C . ARG A 1 278 ? 26.531 14.100 -20.780 1.00 74.88 278 ARG A C 1
ATOM 2126 O O . ARG A 1 278 ? 26.155 15.205 -20.406 1.00 74.88 278 ARG A O 1
ATOM 2133 N N . PHE A 1 279 ? 25.884 12.977 -20.481 1.00 68.50 279 PHE A N 1
ATOM 2134 C CA . PHE A 1 279 ? 24.581 12.899 -19.820 1.00 68.50 279 PHE A CA 1
ATOM 2135 C C . PHE A 1 279 ? 24.614 11.941 -18.623 1.00 68.50 279 PHE A C 1
ATOM 2137 O O . PHE A 1 279 ? 23.715 11.122 -18.451 1.00 68.50 279 PHE A O 1
ATOM 2144 N N . ALA A 1 280 ? 25.638 12.052 -17.771 1.00 60.53 280 ALA A N 1
ATOM 2145 C CA . ALA A 1 280 ? 25.808 11.186 -16.598 1.00 60.53 280 ALA A CA 1
ATOM 2146 C C . ALA A 1 280 ? 24.583 11.166 -15.654 1.00 60.53 280 ALA A C 1
ATOM 2148 O O . ALA A 1 280 ? 24.355 10.180 -14.956 1.00 60.53 280 ALA A O 1
ATOM 2149 N N . SER A 1 281 ? 23.768 12.227 -15.658 1.00 51.88 281 SER A N 1
ATOM 2150 C CA . SER A 1 281 ? 22.537 12.352 -14.867 1.00 51.88 281 SER A CA 1
ATOM 2151 C C . SER A 1 281 ? 21.335 11.566 -15.411 1.00 51.88 281 SER A C 1
ATOM 2153 O O . SER A 1 281 ? 20.392 11.328 -14.663 1.00 51.88 281 SER A O 1
ATOM 2155 N N . PHE A 1 282 ? 21.347 11.134 -16.677 1.00 53.75 282 PHE A N 1
ATOM 2156 C CA . PHE A 1 282 ? 20.213 10.451 -17.319 1.00 53.75 282 PHE A CA 1
ATOM 2157 C C . PHE A 1 282 ? 20.201 8.931 -17.090 1.00 53.75 282 PHE A C 1
ATOM 2159 O O . PHE A 1 282 ? 19.388 8.230 -17.680 1.00 53.75 282 PHE A O 1
ATOM 2166 N N . GLY A 1 283 ? 21.065 8.409 -16.216 1.00 59.56 283 GLY A N 1
ATOM 2167 C CA . GLY A 1 283 ? 21.248 6.973 -16.014 1.00 59.56 283 GLY A CA 1
ATOM 2168 C C . GLY A 1 283 ? 22.225 6.361 -17.022 1.00 59.56 283 GLY A C 1
ATOM 2169 O O . GLY A 1 283 ? 22.593 6.966 -18.027 1.00 59.56 283 GLY A O 1
ATOM 2170 N N . ARG A 1 284 ? 22.693 5.143 -16.734 1.00 68.25 284 ARG A N 1
ATOM 2171 C CA . ARG A 1 284 ? 23.703 4.473 -17.562 1.00 68.25 284 ARG A CA 1
ATOM 2172 C C . ARG A 1 284 ? 23.064 3.937 -18.844 1.00 68.25 284 ARG A C 1
ATOM 2174 O O . ARG A 1 284 ? 22.214 3.049 -18.790 1.00 68.25 284 ARG A O 1
ATOM 2181 N N . THR A 1 285 ? 23.501 4.447 -19.992 1.00 73.19 285 THR A N 1
ATOM 2182 C CA . THR A 1 285 ? 23.186 3.871 -21.303 1.00 73.19 285 THR A CA 1
ATOM 2183 C C . THR A 1 285 ? 23.915 2.541 -21.473 1.00 73.19 285 THR A C 1
ATOM 2185 O O . THR A 1 285 ? 25.089 2.416 -21.110 1.00 73.19 285 THR A O 1
ATOM 2188 N N . VAL A 1 286 ? 23.210 1.542 -22.004 1.00 75.12 286 VAL A N 1
ATOM 2189 C CA . VAL A 1 286 ? 23.747 0.201 -22.264 1.00 75.12 286 VAL A CA 1
ATOM 2190 C C . VAL A 1 286 ? 23.334 -0.257 -23.660 1.00 75.12 286 VAL A C 1
ATOM 2192 O O . VAL A 1 286 ? 22.196 -0.060 -24.098 1.00 75.12 286 VAL A O 1
ATOM 2195 N N . VAL A 1 287 ? 24.267 -0.904 -24.355 1.00 75.31 287 VAL A N 1
ATOM 2196 C CA . VAL A 1 287 ? 24.031 -1.575 -25.636 1.00 75.31 287 VAL A CA 1
ATOM 2197 C C . VAL A 1 287 ? 23.455 -2.963 -25.354 1.00 75.31 287 VAL A C 1
ATOM 2199 O O . VAL A 1 287 ? 24.109 -3.772 -24.701 1.00 75.31 287 VAL A O 1
ATOM 2202 N N . THR A 1 288 ? 22.232 -3.245 -25.809 1.00 67.31 288 THR A N 1
ATOM 2203 C CA . THR A 1 288 ? 21.516 -4.490 -25.439 1.00 67.31 288 THR A CA 1
ATOM 2204 C C . THR A 1 288 ? 21.189 -5.416 -26.602 1.00 67.31 288 THR A C 1
ATOM 2206 O O . THR A 1 288 ? 21.113 -6.620 -26.390 1.00 67.31 288 THR A O 1
ATOM 2209 N N . ASP A 1 289 ? 21.041 -4.900 -27.823 1.00 65.56 289 ASP A N 1
ATOM 2210 C CA . ASP A 1 289 ? 20.823 -5.741 -29.004 1.00 65.56 289 ASP A CA 1
ATOM 2211 C C . ASP A 1 289 ? 21.521 -5.147 -30.235 1.00 65.56 289 ASP A C 1
ATOM 2213 O O . ASP A 1 289 ? 21.103 -4.134 -30.812 1.00 65.56 289 ASP A O 1
ATOM 2217 N N . THR A 1 290 ? 22.628 -5.782 -30.627 1.00 60.06 290 THR A N 1
ATOM 2218 C CA . THR A 1 290 ? 23.338 -5.491 -31.883 1.00 60.06 290 THR A CA 1
ATOM 2219 C C . THR A 1 290 ? 23.149 -6.596 -32.921 1.00 60.06 290 THR A C 1
ATOM 2221 O O . THR A 1 290 ? 23.513 -6.388 -34.080 1.00 60.06 290 THR A O 1
ATOM 2224 N N . ASP A 1 291 ? 22.471 -7.689 -32.562 1.00 54.56 291 ASP A N 1
ATOM 2225 C CA . ASP A 1 291 ? 22.420 -8.941 -33.318 1.00 54.56 291 ASP A CA 1
ATOM 2226 C C . ASP A 1 291 ? 21.271 -9.031 -34.325 1.00 54.56 291 ASP A C 1
ATOM 2228 O O . ASP A 1 291 ? 21.283 -9.928 -35.172 1.00 54.56 291 ASP A O 1
ATOM 2232 N N . LEU A 1 292 ? 20.312 -8.095 -34.291 1.00 56.19 292 LEU A N 1
ATOM 2233 C CA . LEU A 1 292 ? 19.202 -8.065 -35.248 1.00 56.19 292 LEU A CA 1
ATOM 2234 C C . LEU A 1 292 ? 19.692 -8.110 -36.714 1.00 56.19 292 LEU A C 1
ATOM 2236 O O . LEU A 1 292 ? 20.424 -7.202 -37.136 1.00 56.19 292 LEU A O 1
ATOM 2240 N N . PRO A 1 293 ? 19.205 -9.072 -37.529 1.00 55.47 293 PRO A N 1
ATOM 2241 C CA . PRO A 1 293 ? 19.670 -9.307 -38.902 1.00 55.47 293 PRO A CA 1
ATOM 2242 C C . PRO A 1 293 ? 19.355 -8.148 -39.853 1.00 55.47 293 PRO A C 1
ATOM 2244 O O . PRO A 1 293 ? 19.907 -8.070 -40.944 1.00 55.47 293 PRO A O 1
ATOM 2247 N N . GLY A 1 294 ? 18.467 -7.235 -39.447 1.00 58.25 294 GLY A N 1
ATOM 2248 C CA . GLY A 1 294 ? 18.092 -6.075 -40.245 1.00 58.25 294 GLY A CA 1
ATOM 2249 C C . GLY A 1 294 ? 19.151 -4.974 -40.288 1.00 58.25 294 GLY A C 1
ATOM 2250 O O . GLY A 1 294 ? 19.112 -4.179 -41.217 1.00 58.25 294 GLY A O 1
ATOM 2251 N N . PHE A 1 295 ? 20.066 -4.888 -39.308 1.00 61.22 295 PHE A N 1
ATOM 2252 C CA . PHE A 1 295 ? 21.098 -3.832 -39.239 1.00 61.22 295 PHE A CA 1
ATOM 2253 C C . PHE A 1 295 ? 20.562 -2.406 -39.498 1.00 61.22 295 PHE A C 1
ATOM 2255 O O . PHE A 1 295 ? 21.260 -1.555 -40.036 1.00 61.22 295 PHE A O 1
ATOM 2262 N N . LYS A 1 296 ? 19.303 -2.126 -39.137 1.00 58.88 296 LYS A N 1
ATOM 2263 C CA . LYS A 1 296 ? 18.707 -0.800 -39.364 1.00 58.88 296 LYS A CA 1
ATOM 2264 C C . LYS A 1 296 ? 18.909 0.135 -38.182 1.00 58.88 296 LYS A C 1
ATOM 2266 O O . LYS A 1 296 ? 19.059 1.328 -38.382 1.00 58.88 296 LYS A O 1
ATOM 2271 N N . ASN A 1 297 ? 18.956 -0.426 -36.972 1.00 62.38 297 ASN A N 1
ATOM 2272 C CA . ASN A 1 297 ? 19.056 0.314 -35.719 1.00 62.38 297 ASN A CA 1
ATOM 2273 C C . ASN A 1 297 ? 20.000 -0.405 -34.742 1.00 62.38 297 ASN A C 1
ATOM 2275 O O . ASN A 1 297 ? 20.144 -1.634 -34.785 1.00 62.38 297 ASN A O 1
ATOM 2279 N N . VAL A 1 298 ? 20.619 0.363 -33.848 1.00 63.47 298 VAL A N 1
ATOM 2280 C CA . VAL A 1 298 ? 21.283 -0.131 -32.635 1.00 63.47 298 VAL A CA 1
ATOM 2281 C C . VAL A 1 298 ? 20.342 0.112 -31.465 1.00 63.47 298 VAL A C 1
ATOM 2283 O O . VAL A 1 298 ? 19.802 1.209 -31.331 1.00 63.47 298 VAL A O 1
ATOM 2286 N N . LEU A 1 299 ? 20.169 -0.891 -30.603 1.00 66.00 299 LEU A N 1
ATOM 2287 C CA . LEU A 1 299 ? 19.395 -0.725 -29.382 1.00 66.00 299 LEU A CA 1
ATOM 2288 C C . LEU A 1 299 ? 20.302 -0.222 -28.254 1.00 66.00 299 LEU A C 1
ATOM 2290 O O . LEU A 1 299 ? 20.894 -1.002 -27.504 1.00 66.00 299 LEU A O 1
ATOM 2294 N N . ILE A 1 300 ? 20.438 1.103 -28.188 1.00 66.94 300 ILE A N 1
ATOM 2295 C CA . ILE A 1 300 ? 20.999 1.806 -27.032 1.00 66.94 300 ILE A CA 1
ATOM 2296 C C . ILE A 1 300 ? 19.819 2.190 -26.153 1.00 66.94 300 ILE A C 1
ATOM 2298 O O . ILE A 1 300 ? 18.904 2.877 -26.622 1.00 66.94 300 ILE A O 1
ATOM 2302 N N . GLN A 1 301 ? 19.828 1.727 -24.905 1.00 68.62 301 GLN A N 1
ATOM 2303 C CA . GLN A 1 301 ? 18.757 2.036 -23.969 1.00 68.62 301 GLN A CA 1
ATOM 2304 C C . GLN A 1 301 ? 19.266 2.553 -22.630 1.00 68.62 301 GLN A C 1
ATOM 2306 O O . GLN A 1 301 ? 20.334 2.159 -22.161 1.00 68.62 301 GLN A O 1
ATOM 2311 N N . VAL A 1 302 ? 18.465 3.421 -22.019 1.00 65.62 302 VAL A N 1
ATOM 2312 C CA . VAL A 1 302 ? 18.591 3.846 -20.621 1.00 65.62 302 VAL A CA 1
ATOM 2313 C C . VAL A 1 302 ? 17.574 3.064 -19.812 1.00 65.62 302 VAL A C 1
ATOM 2315 O O . VAL A 1 302 ? 16.399 3.067 -20.181 1.00 65.62 302 VAL A O 1
ATOM 2318 N N . SER A 1 303 ? 18.005 2.414 -18.729 1.00 68.88 303 SER A N 1
ATOM 2319 C CA . SER A 1 303 ? 17.107 1.651 -17.861 1.00 68.88 303 SER A CA 1
ATOM 2320 C C . SER A 1 303 ? 16.969 2.253 -16.468 1.00 68.88 303 SER A C 1
ATOM 2322 O O . SER A 1 303 ? 17.977 2.473 -15.796 1.00 68.88 303 SER A O 1
ATOM 2324 N N . SER A 1 304 ? 15.734 2.412 -16.003 1.00 73.88 304 SER A N 1
ATOM 2325 C CA . SER A 1 304 ? 15.405 2.645 -14.596 1.00 73.88 304 SER A CA 1
ATOM 2326 C C . SER A 1 304 ? 14.674 1.431 -14.026 1.00 73.88 304 SER A C 1
ATOM 2328 O O . SER A 1 304 ? 14.023 0.674 -14.748 1.00 73.88 304 SER A O 1
ATOM 2330 N N . THR A 1 305 ? 14.818 1.209 -12.722 1.00 82.12 305 THR A N 1
ATOM 2331 C CA . THR A 1 305 ? 14.054 0.194 -11.993 1.00 82.12 305 THR A CA 1
ATOM 2332 C C . THR A 1 305 ? 13.318 0.878 -10.860 1.00 82.12 305 THR A C 1
ATOM 2334 O O . THR A 1 305 ? 13.924 1.615 -10.093 1.00 82.12 305 THR A O 1
ATOM 2337 N N . PHE A 1 306 ? 12.027 0.609 -10.764 1.00 85.81 306 PHE A N 1
ATOM 2338 C CA . PHE A 1 306 ? 11.140 1.094 -9.726 1.00 85.81 306 PHE A CA 1
ATOM 2339 C C . PHE A 1 306 ? 10.571 -0.105 -8.973 1.00 85.81 306 PHE A C 1
ATOM 2341 O O . PHE A 1 306 ? 10.177 -1.097 -9.592 1.00 85.81 306 PHE A O 1
ATOM 2348 N N . LYS A 1 307 ? 10.552 -0.042 -7.643 1.00 88.50 307 LYS A N 1
ATOM 2349 C CA . LYS A 1 307 ? 10.093 -1.142 -6.789 1.00 88.50 307 LYS A CA 1
ATOM 2350 C C . LYS A 1 307 ? 9.072 -0.630 -5.791 1.00 88.50 307 LYS A C 1
ATOM 2352 O O . LYS A 1 307 ? 9.256 0.447 -5.242 1.00 88.50 307 LYS A O 1
ATOM 2357 N N . PHE A 1 308 ? 8.032 -1.408 -5.545 1.00 88.75 308 PHE A N 1
ATOM 2358 C CA . PHE A 1 308 ? 7.066 -1.194 -4.470 1.00 88.75 308 PHE A CA 1
ATOM 2359 C C . PHE A 1 308 ? 6.439 -2.538 -4.096 1.00 88.75 308 PHE A C 1
ATOM 2361 O O . PHE A 1 308 ? 6.652 -3.538 -4.783 1.00 88.75 308 PHE A O 1
ATOM 2368 N N . SER A 1 309 ? 5.675 -2.572 -3.015 1.00 87.69 309 SER A N 1
ATOM 2369 C CA . SER A 1 309 ? 4.991 -3.780 -2.562 1.00 87.69 309 SER A CA 1
ATOM 2370 C C . SER A 1 309 ? 3.498 -3.527 -2.428 1.00 87.69 309 SER A C 1
ATOM 2372 O O . SER A 1 309 ? 3.073 -2.455 -1.997 1.00 87.69 309 SER A O 1
ATOM 2374 N N . VAL A 1 310 ? 2.704 -4.536 -2.770 1.00 88.12 310 VAL A N 1
ATOM 2375 C CA . VAL A 1 310 ? 1.261 -4.543 -2.534 1.00 88.12 310 VAL A CA 1
ATOM 2376 C C . VAL A 1 310 ? 0.963 -5.522 -1.406 1.00 88.12 310 VAL A C 1
ATOM 2378 O O . VAL A 1 310 ? 1.373 -6.681 -1.481 1.00 88.12 310 VAL A O 1
ATOM 2381 N N . ILE A 1 311 ? 0.270 -5.068 -0.363 1.00 83.12 311 ILE A N 1
ATOM 2382 C CA . ILE A 1 311 ? -0.220 -5.941 0.708 1.00 83.12 311 ILE A CA 1
ATOM 2383 C C . ILE A 1 311 ? -1.603 -6.471 0.322 1.00 83.12 311 ILE A C 1
ATOM 2385 O O . ILE A 1 311 ? -2.535 -5.692 0.126 1.00 83.12 311 ILE A O 1
ATOM 2389 N N . LYS A 1 312 ? -1.703 -7.795 0.163 1.00 77.12 312 LYS A N 1
ATOM 2390 C CA . LYS A 1 312 ? -2.947 -8.514 -0.093 1.00 77.12 312 LYS A CA 1
ATOM 2391 C C . LYS A 1 312 ? -3.729 -8.696 1.189 1.00 77.12 312 LYS A C 1
ATOM 2393 O O . LYS A 1 312 ? -3.172 -9.163 2.179 1.00 77.12 312 LYS A O 1
ATOM 2398 N N . SER A 1 313 ? -5.029 -8.448 1.133 1.00 60.97 313 SER A N 1
ATOM 2399 C CA . SER A 1 313 ? -5.954 -8.682 2.238 1.00 60.97 313 SER A CA 1
ATOM 2400 C C . SER A 1 313 ? -5.511 -8.003 3.532 1.00 60.97 313 SER A C 1
ATOM 2402 O O . SER A 1 313 ? -4.763 -8.501 4.375 1.00 60.97 313 SER A O 1
ATOM 2404 N N . THR A 1 314 ? -6.074 -6.845 3.769 1.00 54.34 314 THR A N 1
ATOM 2405 C CA . THR A 1 314 ? -5.871 -6.136 5.024 1.00 54.34 314 THR A CA 1
ATOM 2406 C C . THR A 1 314 ? -6.611 -6.765 6.204 1.00 54.34 314 THR A C 1
ATOM 2408 O O . THR A 1 314 ? -6.495 -6.277 7.320 1.00 54.34 314 THR A O 1
ATOM 2411 N N . GLY A 1 315 ? -7.245 -7.927 5.993 1.00 52.59 315 GLY A N 1
ATOM 2412 C CA . GLY A 1 315 ? -7.604 -8.885 7.042 1.00 52.59 315 GLY A CA 1
ATOM 2413 C C . GLY A 1 315 ? -6.403 -9.545 7.739 1.00 52.59 315 GLY A C 1
ATOM 2414 O O . GLY A 1 315 ? -6.592 -10.246 8.729 1.00 52.59 315 GLY A O 1
ATOM 2415 N N . ALA A 1 316 ? -5.175 -9.301 7.269 1.00 61.56 316 ALA A N 1
ATOM 2416 C CA . ALA A 1 316 ? -3.962 -9.568 8.037 1.00 61.56 316 ALA A CA 1
ATOM 2417 C C . ALA A 1 316 ? -3.785 -8.605 9.221 1.00 61.56 316 ALA A C 1
ATOM 2419 O O . ALA A 1 316 ? -3.060 -8.939 10.150 1.00 61.56 316 ALA A O 1
ATOM 2420 N N . LEU A 1 317 ? -4.411 -7.423 9.191 1.00 74.25 317 LEU A N 1
ATOM 2421 C CA . LEU A 1 317 ? -4.490 -6.538 10.347 1.00 74.25 317 LEU A CA 1
ATOM 2422 C C . LEU A 1 317 ? -5.737 -6.905 11.148 1.00 74.25 317 LEU A C 1
ATOM 2424 O O . LEU A 1 317 ? -6.841 -6.942 10.612 1.00 74.25 317 LEU A O 1
ATOM 2428 N N . PHE A 1 318 ? -5.563 -7.145 12.436 1.00 81.12 318 PHE A N 1
ATOM 2429 C CA . PHE A 1 318 ? -6.660 -7.376 13.366 1.00 81.12 318 PHE A CA 1
ATOM 2430 C C . PHE A 1 318 ? -6.334 -6.728 14.702 1.00 81.12 318 PHE A C 1
ATOM 2432 O O . PHE A 1 318 ? -5.170 -6.478 15.028 1.00 81.12 318 PHE A O 1
ATOM 2439 N N . LEU A 1 319 ? -7.369 -6.445 15.481 1.00 87.12 319 LEU A N 1
ATOM 2440 C CA . LEU A 1 319 ? -7.177 -6.000 16.848 1.00 87.12 319 LEU A CA 1
ATOM 2441 C C . LEU A 1 319 ? -7.004 -7.207 17.772 1.00 87.12 319 LEU A C 1
ATOM 2443 O O . LEU A 1 319 ? -7.631 -8.257 17.597 1.00 87.12 319 LEU A O 1
ATOM 2447 N N . ILE A 1 320 ? -6.141 -7.045 18.765 1.00 88.06 320 ILE A N 1
ATOM 2448 C CA . ILE A 1 320 ? -5.956 -7.978 19.872 1.00 88.06 320 ILE A CA 1
ATOM 2449 C C . ILE A 1 320 ? -6.234 -7.269 21.190 1.00 88.06 320 ILE A C 1
ATOM 2451 O O . ILE A 1 320 ? -5.941 -6.084 21.338 1.00 88.06 320 ILE A O 1
ATOM 2455 N N . GLU A 1 321 ? -6.795 -8.018 22.129 1.00 87.31 321 GLU A N 1
ATOM 2456 C CA . GLU A 1 321 ? -6.992 -7.628 23.520 1.00 87.31 321 GLU A CA 1
ATOM 2457 C C . GLU A 1 321 ? -5.991 -8.401 24.380 1.00 87.31 321 GLU A C 1
ATOM 2459 O O . GLU A 1 321 ? -5.905 -9.630 24.284 1.00 87.31 321 GLU A O 1
ATOM 2464 N N . GLU A 1 322 ? -5.249 -7.694 25.226 1.00 78.62 322 GLU A N 1
ATOM 2465 C CA . GLU A 1 322 ? -4.469 -8.295 26.302 1.00 78.62 322 GLU A CA 1
ATOM 2466 C C . GLU A 1 322 ? -5.167 -7.998 27.629 1.00 78.62 322 GLU A C 1
ATOM 2468 O O . GLU A 1 322 ? -5.166 -6.870 28.122 1.00 78.62 322 GLU A O 1
ATOM 2473 N N . SER A 1 323 ? -5.793 -9.027 28.204 1.00 66.81 323 SER A N 1
ATOM 2474 C CA . SER A 1 323 ? -6.471 -8.942 29.501 1.00 66.81 323 SER A CA 1
ATOM 2475 C C . SER A 1 323 ? -6.039 -10.119 30.371 1.00 66.81 323 SER A C 1
ATOM 2477 O O . SER A 1 323 ? -6.136 -11.268 29.944 1.00 66.81 323 SER A O 1
ATOM 2479 N N . GLY A 1 324 ? -5.538 -9.856 31.582 1.00 59.59 324 GLY A N 1
ATOM 2480 C CA . GLY A 1 324 ? -5.173 -10.916 32.533 1.00 59.59 324 GLY A CA 1
ATOM 2481 C C . GLY A 1 324 ? -3.975 -11.794 32.132 1.00 59.59 324 GLY A C 1
ATOM 2482 O O . GLY A 1 324 ? -3.817 -12.873 32.693 1.00 59.59 324 GLY A O 1
ATOM 2483 N N . GLY A 1 325 ? -3.134 -11.346 31.191 1.00 59.09 325 GLY A N 1
ATOM 2484 C CA . GLY A 1 325 ? -1.932 -12.062 30.735 1.00 59.09 325 GLY A CA 1
ATOM 2485 C C . GLY A 1 325 ? -2.116 -12.926 29.481 1.00 59.09 325 GLY A C 1
ATOM 2486 O O . GLY A 1 325 ? -1.118 -13.385 28.928 1.00 59.09 325 GLY A O 1
ATOM 2487 N N . ASP A 1 326 ? -3.351 -13.092 28.997 1.00 66.19 326 ASP A N 1
ATOM 2488 C CA . ASP A 1 326 ? -3.649 -13.783 27.740 1.00 66.19 326 ASP A CA 1
ATOM 2489 C C . ASP A 1 326 ? -3.861 -12.781 26.597 1.00 66.19 326 ASP A C 1
ATOM 2491 O O . ASP A 1 326 ? -4.560 -11.778 26.751 1.00 66.19 326 ASP A O 1
ATOM 2495 N N . VAL A 1 327 ? -3.280 -13.085 25.431 1.00 77.88 327 VAL A N 1
ATOM 2496 C CA . VAL A 1 327 ? -3.441 -12.311 24.190 1.00 77.88 327 VAL A CA 1
ATOM 2497 C C . VAL A 1 327 ? -4.462 -13.010 23.303 1.00 77.88 327 VAL A C 1
ATOM 2499 O O . VAL A 1 327 ? -4.231 -14.138 22.859 1.00 77.88 327 VAL A O 1
ATOM 2502 N N . GLN A 1 328 ? -5.582 -12.351 23.019 1.00 82.06 328 GLN A N 1
ATOM 2503 C CA . GLN A 1 328 ? -6.644 -12.905 22.175 1.00 82.06 328 GLN A CA 1
ATOM 2504 C C . GLN A 1 328 ? -7.056 -11.911 21.095 1.00 82.06 328 GLN A C 1
ATOM 2506 O O . GLN A 1 328 ? -6.823 -10.711 21.213 1.00 82.06 328 GLN A O 1
ATOM 2511 N N . ARG A 1 329 ? -7.670 -12.405 20.015 1.00 84.25 329 ARG A N 1
ATOM 2512 C CA . ARG A 1 329 ? -8.302 -11.522 19.029 1.00 84.25 329 ARG A CA 1
ATOM 2513 C C . ARG A 1 329 ? -9.418 -10.735 19.715 1.00 84.25 329 ARG A C 1
ATOM 2515 O O . ARG A 1 329 ? -10.138 -11.303 20.533 1.00 84.25 329 ARG A O 1
ATOM 2522 N N . LEU A 1 330 ? -9.536 -9.455 19.373 1.00 85.44 330 LEU A N 1
ATOM 2523 C CA . LEU A 1 330 ? -10.489 -8.546 19.993 1.00 85.44 330 LEU A CA 1
ATOM 2524 C C . LEU A 1 330 ? -11.903 -9.132 19.950 1.00 85.44 330 LEU A C 1
ATOM 2526 O O . LEU A 1 330 ? -12.402 -9.510 18.887 1.00 85.44 330 LEU A O 1
ATOM 2530 N N . ALA A 1 331 ? -12.535 -9.216 21.115 1.00 79.56 331 ALA A N 1
ATOM 2531 C CA . ALA A 1 331 ? -13.929 -9.606 21.220 1.00 79.56 331 ALA A CA 1
ATOM 2532 C C . ALA A 1 331 ? -14.853 -8.422 20.885 1.00 79.56 331 ALA A C 1
ATOM 2534 O O . ALA A 1 331 ? -14.447 -7.263 20.907 1.00 79.56 331 ALA A O 1
ATOM 2535 N N . ASP A 1 332 ? -16.142 -8.702 20.673 1.00 84.56 332 ASP A N 1
ATOM 2536 C CA . ASP A 1 332 ? -17.177 -7.661 20.535 1.00 84.56 332 ASP A CA 1
ATOM 2537 C C . ASP A 1 332 ? -17.274 -6.732 21.757 1.00 84.56 332 ASP A C 1
ATOM 2539 O O . ASP A 1 332 ? -17.886 -5.663 21.680 1.00 84.56 332 ASP A O 1
ATOM 2543 N N . LEU A 1 333 ? -16.713 -7.160 22.890 1.00 84.69 333 LEU A N 1
ATOM 2544 C CA . LEU A 1 333 ? -16.781 -6.489 24.172 1.00 84.69 333 LEU A CA 1
ATOM 2545 C C . LEU A 1 333 ? -15.419 -6.545 24.863 1.00 84.69 333 LEU A C 1
ATOM 2547 O O . LEU A 1 333 ? -14.908 -7.645 25.098 1.00 84.69 333 LEU A O 1
ATOM 2551 N N . ILE A 1 334 ? -14.886 -5.378 25.224 1.00 87.62 334 ILE A N 1
ATOM 2552 C CA . ILE A 1 334 ? -13.620 -5.243 25.952 1.00 87.62 334 ILE A CA 1
ATOM 2553 C C . ILE A 1 334 ? -13.808 -4.575 27.308 1.00 87.62 334 ILE A C 1
ATOM 2555 O O . ILE A 1 334 ? -14.754 -3.806 27.514 1.00 87.62 334 ILE A O 1
ATOM 2559 N N . ASP A 1 335 ? -12.882 -4.875 28.214 1.00 83.88 335 ASP A N 1
ATOM 2560 C CA . ASP A 1 335 ? -12.776 -4.173 29.487 1.00 83.88 335 ASP A CA 1
ATOM 2561 C C . ASP A 1 335 ? -12.209 -2.755 29.299 1.00 83.88 335 ASP A C 1
ATOM 2563 O O . ASP A 1 335 ? -11.399 -2.503 28.405 1.00 83.88 335 ASP A O 1
ATOM 2567 N N . GLN A 1 336 ? -12.608 -1.823 30.160 1.00 84.25 336 GLN A N 1
ATOM 2568 C CA . GLN A 1 336 ? -12.139 -0.436 30.146 1.00 84.25 336 GLN A CA 1
ATOM 2569 C C . GLN A 1 336 ? -10.638 -0.300 30.455 1.00 84.25 336 GLN A C 1
ATOM 2571 O O . GLN A 1 336 ? -10.016 0.693 30.078 1.00 84.25 336 GLN A O 1
ATOM 2576 N N . ASP A 1 337 ? -10.074 -1.288 31.151 1.00 82.19 337 ASP A N 1
ATOM 2577 C CA . ASP A 1 337 ? -8.664 -1.348 31.538 1.00 82.19 337 ASP A CA 1
ATOM 2578 C C . ASP A 1 337 ? -7.853 -2.281 30.615 1.00 82.19 337 ASP A C 1
ATOM 2580 O O . ASP A 1 337 ? -6.673 -2.530 30.861 1.00 82.19 337 ASP A O 1
ATOM 2584 N N . ALA A 1 338 ? -8.464 -2.801 29.541 1.00 84.56 338 ALA A N 1
ATOM 2585 C CA . ALA A 1 338 ? -7.788 -3.680 28.596 1.00 84.56 338 ALA A CA 1
ATOM 2586 C C . ALA A 1 338 ? -6.749 -2.926 27.753 1.00 84.56 338 ALA A C 1
ATOM 2588 O O . ALA A 1 338 ? -6.997 -1.825 27.246 1.00 84.56 338 ALA A O 1
ATOM 2589 N N . GLU A 1 339 ? -5.602 -3.565 27.516 1.00 87.44 339 GLU A N 1
ATOM 2590 C CA . GLU A 1 339 ? -4.661 -3.087 26.511 1.00 87.44 339 GLU A CA 1
ATOM 2591 C C . GLU A 1 339 ? -5.081 -3.637 25.145 1.00 87.44 339 GLU A C 1
ATOM 2593 O O . GLU A 1 339 ? -5.122 -4.848 24.925 1.00 87.44 339 GLU A O 1
ATOM 2598 N N . VAL A 1 340 ? -5.405 -2.739 24.213 1.00 89.12 340 VAL A N 1
ATOM 2599 C CA . VAL A 1 340 ? -5.767 -3.110 22.842 1.00 89.12 340 VAL A CA 1
ATOM 2600 C C . VAL A 1 340 ? -4.629 -2.732 21.913 1.00 89.12 340 VAL A C 1
ATOM 2602 O O . VAL A 1 340 ? -4.143 -1.599 21.930 1.00 89.12 340 VAL A O 1
ATOM 2605 N N . ALA A 1 341 ? -4.227 -3.665 21.061 1.00 87.31 341 ALA A N 1
ATOM 2606 C CA . ALA A 1 341 ? -3.203 -3.434 20.056 1.00 87.31 341 ALA A CA 1
ATOM 2607 C C . ALA A 1 341 ? -3.698 -3.823 18.664 1.00 87.31 341 ALA A C 1
ATOM 2609 O O . ALA A 1 341 ? -4.476 -4.760 18.500 1.00 87.31 341 ALA A O 1
ATOM 2610 N N . ILE A 1 342 ? -3.213 -3.118 17.645 1.00 85.69 342 ILE A N 1
ATOM 2611 C CA . ILE A 1 342 ? -3.281 -3.592 16.266 1.00 85.69 342 ILE A CA 1
ATOM 2612 C C . ILE A 1 342 ? -2.133 -4.574 16.040 1.00 85.69 342 ILE A C 1
ATOM 2614 O O . ILE A 1 342 ? -0.985 -4.300 16.399 1.00 85.69 342 ILE A O 1
ATOM 2618 N N . SER A 1 343 ? -2.449 -5.728 15.468 1.00 81.31 343 SER A N 1
ATOM 2619 C CA . SER A 1 343 ? -1.504 -6.800 15.181 1.00 81.31 343 SER A CA 1
ATOM 2620 C C . SER A 1 343 ? -1.583 -7.179 13.711 1.00 81.31 343 SER A C 1
ATOM 2622 O O . SER A 1 343 ? -2.661 -7.196 13.117 1.00 81.31 343 SER A O 1
ATOM 2624 N N . LEU A 1 344 ? -0.424 -7.470 13.126 1.00 78.56 344 LEU A N 1
ATOM 2625 C CA . LEU A 1 344 ? -0.345 -8.179 11.857 1.00 78.56 344 LEU A CA 1
ATOM 2626 C C . LEU A 1 344 ? -0.309 -9.684 12.094 1.00 78.56 344 LEU A C 1
ATOM 2628 O O . LEU A 1 344 ? 0.414 -10.169 12.968 1.00 78.56 344 LEU A O 1
ATOM 2632 N N . ASP A 1 345 ? -0.967 -10.423 11.210 1.00 76.81 345 ASP A N 1
ATOM 2633 C CA . ASP A 1 345 ? -0.802 -11.863 11.110 1.00 76.81 345 ASP A CA 1
ATOM 2634 C C . ASP A 1 345 ? 0.683 -12.238 10.977 1.00 76.81 345 ASP A C 1
ATOM 2636 O O . ASP A 1 345 ? 1.476 -11.565 10.308 1.00 76.81 345 ASP A O 1
ATOM 2640 N N . ARG A 1 346 ? 1.073 -13.329 11.645 1.00 74.06 346 ARG A N 1
ATOM 2641 C CA . ARG A 1 346 ? 2.476 -13.743 11.764 1.00 74.06 346 ARG A CA 1
ATOM 2642 C C . ARG A 1 346 ? 3.125 -14.014 10.408 1.00 74.06 346 ARG A C 1
ATOM 2644 O O . ARG A 1 346 ? 4.305 -13.701 10.248 1.00 74.06 346 ARG A O 1
ATOM 2651 N N . ALA A 1 347 ? 2.386 -14.566 9.444 1.00 73.56 347 ALA A N 1
ATOM 2652 C CA . ALA A 1 347 ? 2.918 -14.847 8.113 1.00 73.56 347 ALA A CA 1
ATOM 2653 C C . ALA A 1 347 ? 3.244 -13.548 7.362 1.00 73.56 347 ALA A C 1
ATOM 2655 O O . ALA A 1 347 ? 4.270 -13.461 6.688 1.00 73.56 347 ALA A O 1
ATOM 2656 N N . VAL A 1 348 ? 2.417 -12.516 7.542 1.00 74.44 348 VAL A N 1
ATOM 2657 C CA . VAL A 1 348 ? 2.598 -11.191 6.926 1.00 74.44 348 VAL A CA 1
ATOM 2658 C C . VAL A 1 348 ? 3.698 -10.407 7.628 1.00 74.44 348 VAL A C 1
ATOM 2660 O O . VAL A 1 348 ? 4.558 -9.810 6.984 1.00 74.44 348 VAL A O 1
ATOM 2663 N N . CYS A 1 349 ? 3.719 -10.470 8.957 1.00 76.00 349 CYS A N 1
ATOM 2664 C CA . CYS A 1 349 ? 4.756 -9.886 9.795 1.00 76.00 349 CYS A CA 1
ATOM 2665 C C . CYS A 1 349 ? 6.160 -10.376 9.409 1.00 76.00 349 CYS A C 1
ATOM 2667 O O . CYS A 1 349 ? 7.080 -9.572 9.293 1.00 76.00 349 CYS A O 1
ATOM 2669 N N . ALA A 1 350 ? 6.320 -11.678 9.147 1.00 74.56 350 ALA A N 1
ATOM 2670 C CA . ALA A 1 350 ? 7.599 -12.254 8.731 1.00 74.56 350 ALA A CA 1
ATOM 2671 C C . ALA A 1 350 ? 8.082 -11.754 7.354 1.00 74.56 350 ALA A C 1
ATOM 2673 O O . ALA A 1 350 ? 9.275 -11.810 7.062 1.00 74.56 350 ALA A O 1
ATOM 2674 N N . GLN A 1 351 ? 7.166 -11.269 6.513 1.00 73.94 351 GLN A N 1
ATOM 2675 C CA . GLN A 1 351 ? 7.449 -10.768 5.168 1.00 73.94 351 GLN A CA 1
ATOM 2676 C C . GLN A 1 351 ? 7.682 -9.244 5.134 1.00 73.94 351 GLN A C 1
ATOM 2678 O O . GLN A 1 351 ? 8.195 -8.731 4.137 1.00 73.94 351 GLN A O 1
ATOM 2683 N N . LEU A 1 352 ? 7.336 -8.508 6.201 1.00 69.50 352 LEU A N 1
ATOM 2684 C CA . LEU A 1 352 ? 7.505 -7.053 6.283 1.00 69.50 352 LEU A CA 1
ATOM 2685 C C . LEU A 1 352 ? 8.756 -6.658 7.067 1.00 69.50 352 LEU A C 1
ATOM 2687 O O . LEU A 1 352 ? 8.974 -7.129 8.183 1.00 69.50 352 LEU A O 1
ATOM 2691 N N . PRO A 1 353 ? 9.518 -5.665 6.586 1.00 59.41 353 PRO A N 1
ATOM 2692 C CA . PRO A 1 353 ? 10.356 -4.878 7.475 1.00 59.41 353 PRO A CA 1
ATOM 2693 C C . PRO A 1 353 ? 9.455 -4.173 8.512 1.00 59.41 353 PRO A C 1
ATOM 2695 O O . PRO A 1 353 ? 8.502 -3.502 8.102 1.00 59.41 353 PRO A O 1
ATOM 2698 N N . PRO A 1 354 ? 9.758 -4.213 9.826 1.00 53.97 354 PRO A N 1
ATOM 2699 C CA . PRO A 1 354 ? 8.949 -3.542 10.857 1.00 53.97 354 PRO A CA 1
ATOM 2700 C C . PRO A 1 354 ? 8.733 -2.032 10.629 1.00 53.97 354 PRO A C 1
ATOM 2702 O O . PRO A 1 354 ? 7.779 -1.453 11.145 1.00 53.97 354 PRO A O 1
ATOM 2705 N N . ALA A 1 355 ? 9.601 -1.389 9.839 1.00 54.47 355 ALA A N 1
ATOM 2706 C CA . ALA A 1 355 ? 9.514 0.026 9.471 1.00 54.47 355 ALA A CA 1
ATOM 2707 C C . ALA A 1 355 ? 8.582 0.318 8.273 1.00 54.47 355 ALA A C 1
ATOM 2709 O O . ALA A 1 355 ? 8.169 1.459 8.085 1.00 54.47 355 ALA A O 1
ATOM 2710 N N . ALA A 1 356 ? 8.221 -0.678 7.455 1.00 59.34 356 ALA A N 1
ATOM 2711 C CA . ALA A 1 356 ? 7.478 -0.449 6.210 1.00 59.34 356 ALA A CA 1
ATOM 2712 C C . ALA A 1 356 ? 6.026 0.004 6.448 1.00 59.34 356 ALA A C 1
ATOM 2714 O O . ALA A 1 356 ? 5.518 0.856 5.722 1.00 59.34 356 ALA A O 1
ATOM 2715 N N . LEU A 1 357 ? 5.374 -0.493 7.503 1.00 58.88 357 LEU A N 1
ATOM 2716 C CA . LEU A 1 357 ? 4.048 -0.018 7.920 1.00 58.88 357 LEU A CA 1
ATOM 2717 C C . LEU A 1 357 ? 4.067 1.407 8.477 1.00 58.88 357 LEU A C 1
ATOM 2719 O O . LEU A 1 357 ? 3.052 2.082 8.447 1.00 58.88 357 LEU A O 1
ATOM 2723 N N . LEU A 1 358 ? 5.209 1.877 8.973 1.00 53.47 358 LEU A N 1
ATOM 2724 C CA . LEU A 1 358 ? 5.333 3.197 9.594 1.00 53.47 358 LEU A CA 1
ATOM 2725 C C . LEU A 1 358 ? 5.707 4.291 8.587 1.00 53.47 358 LEU A C 1
ATOM 2727 O O . LEU A 1 358 ? 5.418 5.459 8.816 1.00 53.47 358 LEU A O 1
ATOM 2731 N N . ASN A 1 359 ? 6.322 3.912 7.464 1.00 56.72 359 ASN A N 1
ATOM 2732 C CA . ASN A 1 359 ? 6.784 4.847 6.434 1.00 56.72 359 ASN A CA 1
ATOM 2733 C C . ASN A 1 359 ? 5.723 5.176 5.370 1.00 56.72 359 ASN A C 1
ATOM 2735 O O . ASN A 1 359 ? 5.980 5.974 4.473 1.00 56.72 359 ASN A O 1
ATOM 2739 N N . ASN A 1 360 ? 4.545 4.555 5.441 1.00 65.12 360 ASN A N 1
ATOM 2740 C CA . ASN A 1 360 ? 3.441 4.773 4.507 1.00 65.12 360 ASN A CA 1
ATOM 2741 C C . ASN A 1 360 ? 2.331 5.610 5.176 1.00 65.12 360 ASN A C 1
ATOM 2743 O O . ASN A 1 360 ? 2.262 5.628 6.405 1.00 65.12 360 ASN A O 1
ATOM 2747 N N . PRO A 1 361 ? 1.478 6.321 4.409 1.00 71.94 361 PRO A N 1
ATOM 2748 C CA . PRO A 1 361 ? 0.526 7.316 4.924 1.00 71.94 361 PRO A CA 1
ATOM 2749 C C . PRO A 1 361 ? -0.704 6.682 5.603 1.00 71.94 361 PRO A C 1
ATOM 2751 O O . PRO A 1 361 ? -1.853 6.937 5.238 1.00 71.94 361 PRO A O 1
ATOM 2754 N N . TRP A 1 362 ? -0.462 5.843 6.606 1.00 78.44 362 TRP A N 1
ATOM 2755 C CA . TRP A 1 362 ? -1.486 5.210 7.419 1.00 78.44 362 TRP A CA 1
ATOM 2756 C C . TRP A 1 362 ? -1.995 6.171 8.481 1.00 78.44 362 TRP A C 1
ATOM 2758 O O . TRP A 1 362 ? -1.231 6.870 9.148 1.00 78.44 362 TRP A O 1
ATOM 2768 N N . THR A 1 363 ? -3.307 6.176 8.668 1.00 83.88 363 THR A N 1
ATOM 2769 C CA . THR A 1 363 ? -3.958 6.868 9.774 1.00 83.88 363 THR A CA 1
ATOM 2770 C C . THR A 1 363 ? -4.938 5.954 10.473 1.00 83.88 363 THR A C 1
ATOM 2772 O O . THR A 1 363 ? -5.589 5.121 9.848 1.00 83.88 363 THR A O 1
ATOM 2775 N N . PHE A 1 364 ? -4.997 6.105 11.789 1.00 85.69 364 PHE A N 1
ATOM 2776 C CA . PHE A 1 364 ? -5.802 5.282 12.675 1.00 85.69 364 PHE A CA 1
ATOM 2777 C C . PHE A 1 364 ? -6.837 6.190 13.316 1.00 85.69 364 PHE A C 1
ATOM 2779 O O . PHE A 1 364 ? -6.495 7.261 13.824 1.00 85.69 364 PHE A O 1
ATOM 2786 N N . GLU A 1 365 ? -8.103 5.806 13.238 1.00 90.06 365 GLU A N 1
ATOM 2787 C CA . GLU A 1 365 ? -9.219 6.630 13.689 1.00 90.06 365 GLU A CA 1
ATOM 2788 C C . GLU A 1 365 ? -10.194 5.794 14.517 1.00 90.06 365 GLU A C 1
ATOM 2790 O O . GLU A 1 365 ? -10.447 4.628 14.216 1.00 90.06 365 GLU A O 1
ATOM 2795 N N . LEU A 1 366 ? -10.758 6.408 15.556 1.00 89.19 366 LEU A N 1
ATOM 2796 C CA . LEU A 1 366 ? -11.923 5.902 16.270 1.00 89.19 366 LEU A CA 1
ATOM 2797 C C . LEU A 1 366 ? -13.138 6.716 15.869 1.00 89.19 366 LEU A C 1
ATOM 2799 O O . LEU A 1 366 ? -13.104 7.946 15.863 1.00 89.19 366 LEU A O 1
ATOM 2803 N N . GLU A 1 367 ? -14.215 6.013 15.573 1.00 88.88 367 GLU A N 1
ATOM 2804 C CA . GLU A 1 367 ? -15.507 6.570 15.229 1.00 88.88 367 GLU A CA 1
ATOM 2805 C C . GLU A 1 367 ? -16.520 6.189 16.311 1.00 88.88 367 GLU A C 1
ATOM 2807 O O . GLU A 1 367 ? -16.707 5.009 16.617 1.00 88.88 367 GLU A O 1
ATOM 2812 N N . VAL A 1 368 ? -17.151 7.203 16.904 1.00 85.25 368 VAL A N 1
ATOM 2813 C CA . VAL A 1 368 ? -18.066 7.067 18.044 1.00 85.25 368 VAL A CA 1
ATOM 2814 C C . VAL A 1 368 ? -19.401 7.732 17.705 1.00 85.25 368 VAL A C 1
ATOM 2816 O O . VAL A 1 368 ? -19.395 8.872 17.233 1.00 85.25 368 VAL A O 1
ATOM 2819 N N . PRO A 1 369 ? -20.552 7.072 17.916 1.00 78.38 369 PRO A N 1
ATOM 2820 C CA . PRO A 1 369 ? -21.858 7.681 17.686 1.00 78.38 369 PRO A CA 1
ATOM 2821 C C . PRO A 1 369 ? -22.136 8.789 18.714 1.00 78.38 369 PRO A C 1
ATOM 2823 O O . PRO A 1 369 ? -22.084 8.555 19.916 1.00 78.38 369 PRO A O 1
ATOM 2826 N N . ASP A 1 370 ? -22.490 9.991 18.253 1.00 66.75 370 ASP A N 1
ATOM 2827 C CA . ASP A 1 370 ? -22.622 11.199 19.092 1.00 66.75 370 ASP A CA 1
ATOM 2828 C C . ASP A 1 370 ? -23.989 11.303 19.815 1.00 66.75 370 ASP A C 1
ATOM 2830 O O . ASP A 1 370 ? -24.402 12.362 20.284 1.00 66.75 370 ASP A O 1
ATOM 2834 N N . GLY A 1 371 ? -24.739 10.196 19.881 1.00 57.84 371 GLY A N 1
ATOM 2835 C CA . GLY A 1 371 ? -25.949 10.005 20.696 1.00 57.84 371 GLY A CA 1
ATOM 2836 C C . GLY A 1 371 ? -27.185 10.867 20.383 1.00 57.84 371 GLY A C 1
ATOM 2837 O O . GLY A 1 371 ? -28.279 10.485 20.784 1.00 57.84 371 GLY A O 1
ATOM 2838 N N . LYS A 1 372 ? -27.062 12.005 19.685 1.00 53.47 372 LYS A N 1
ATOM 2839 C CA . LYS A 1 372 ? -28.160 12.983 19.519 1.00 53.47 372 LYS A CA 1
ATOM 2840 C C . LYS A 1 372 ? -28.629 13.204 18.078 1.00 53.47 372 LYS A C 1
ATOM 2842 O O . LYS A 1 372 ? -29.811 13.449 17.880 1.00 53.47 372 LYS A O 1
ATOM 2847 N N . ASP A 1 373 ? -27.750 13.021 17.089 1.00 54.69 373 ASP A N 1
ATOM 2848 C CA . ASP A 1 373 ? -28.034 13.367 15.681 1.00 54.69 373 ASP A CA 1
ATOM 2849 C C . ASP A 1 373 ? -27.753 12.224 14.681 1.00 54.69 373 ASP A C 1
ATOM 2851 O O . ASP A 1 373 ? -27.758 12.443 13.471 1.00 54.69 373 ASP A O 1
ATOM 2855 N N . GLY A 1 374 ? -27.397 11.021 15.150 1.00 59.22 374 GLY A N 1
ATOM 2856 C CA . GLY A 1 374 ? -26.887 9.945 14.277 1.00 59.22 374 GLY A CA 1
ATOM 2857 C C . GLY A 1 374 ? -25.543 10.267 13.600 1.00 59.22 374 GLY A C 1
ATOM 2858 O O . GLY A 1 374 ? -25.039 9.477 12.806 1.00 59.22 374 GLY A O 1
ATOM 2859 N N . LYS A 1 375 ? -24.945 11.420 13.920 1.00 67.56 375 LYS A N 1
ATOM 2860 C CA . LYS A 1 375 ? -23.597 11.806 13.505 1.00 67.56 375 LYS A CA 1
ATOM 2861 C C . LYS A 1 375 ? -22.566 11.055 14.335 1.00 67.56 375 LYS A C 1
ATOM 2863 O O . LYS A 1 375 ? -22.799 10.730 15.498 1.00 67.56 375 LYS A O 1
ATOM 2868 N N . THR A 1 376 ? -21.416 10.803 13.730 1.00 77.31 376 THR A N 1
ATOM 2869 C CA . THR A 1 376 ? -20.293 10.118 14.363 1.00 77.31 376 THR A CA 1
ATOM 2870 C C . THR A 1 376 ? -19.138 11.084 14.571 1.00 77.31 376 THR A C 1
ATOM 2872 O O . THR A 1 376 ? -18.714 11.760 13.628 1.00 77.31 376 THR A O 1
ATOM 2875 N N . ARG A 1 377 ? -18.586 11.120 15.781 1.00 81.69 377 ARG A N 1
ATOM 2876 C CA . ARG A 1 377 ? -17.343 11.828 16.073 1.00 81.69 377 ARG A CA 1
ATOM 2877 C C . ARG A 1 377 ? -16.164 10.948 15.678 1.00 81.69 377 ARG A C 1
ATOM 2879 O O . ARG A 1 377 ? -16.106 9.787 16.071 1.00 81.69 377 ARG A O 1
ATOM 2886 N N . LYS A 1 378 ? -15.224 11.515 14.922 1.00 85.19 378 LYS A N 1
ATOM 2887 C CA . LYS A 1 378 ? -13.968 10.856 14.554 1.00 85.19 378 LYS A CA 1
ATOM 2888 C C . LYS A 1 378 ? -12.814 11.444 15.352 1.00 85.19 378 LYS A C 1
ATOM 2890 O O . LYS A 1 378 ? -12.654 12.664 15.391 1.00 85.19 378 LYS A O 1
ATOM 2895 N N . THR A 1 379 ? -12.007 10.581 15.950 1.00 85.62 379 THR A N 1
ATOM 2896 C CA . THR A 1 379 ? -10.820 10.958 16.720 1.00 85.62 379 THR A CA 1
ATOM 2897 C C . THR A 1 379 ? -9.620 10.206 16.166 1.00 85.62 379 THR A C 1
ATOM 2899 O O . THR A 1 379 ? -9.667 8.986 16.026 1.00 85.62 379 THR A O 1
ATOM 2902 N N . LYS A 1 380 ? -8.538 10.922 15.845 1.00 85.94 380 LYS A N 1
ATOM 2903 C CA . LYS A 1 380 ? -7.281 10.293 15.428 1.00 85.94 380 LYS A CA 1
ATOM 2904 C C . LYS A 1 380 ? -6.655 9.571 16.623 1.00 85.94 380 LYS A C 1
ATOM 2906 O O . LYS A 1 380 ? -6.590 10.140 17.708 1.00 85.94 380 LYS A O 1
ATOM 2911 N N . VAL A 1 381 ? -6.193 8.347 16.404 1.00 84.44 381 VAL A N 1
ATOM 2912 C CA . VAL A 1 381 ? -5.526 7.517 17.409 1.00 84.44 381 VAL A CA 1
ATOM 2913 C C . VAL A 1 381 ? -4.025 7.571 17.201 1.00 84.44 381 VAL A C 1
ATOM 2915 O O . VAL A 1 381 ? -3.536 7.440 16.076 1.00 84.44 381 VAL A O 1
ATOM 2918 N N . GLU A 1 382 ? -3.303 7.743 18.299 1.00 83.94 382 GLU A N 1
ATOM 2919 C CA . GLU A 1 382 ? -1.858 7.577 18.329 1.00 83.94 382 GLU A CA 1
ATOM 2920 C C . GLU A 1 382 ? -1.510 6.125 18.656 1.00 83.94 382 GLU A C 1
ATOM 2922 O O . GLU A 1 382 ? -2.175 5.462 19.456 1.00 83.94 382 GLU A O 1
ATOM 2927 N N . LEU A 1 383 ? -0.478 5.621 17.985 1.00 81.50 383 LEU A N 1
ATOM 2928 C CA . LEU A 1 383 ? 0.044 4.282 18.203 1.00 81.50 383 LEU A CA 1
ATOM 2929 C C . LEU A 1 383 ? 1.347 4.373 18.974 1.00 81.50 383 LEU A C 1
ATOM 2931 O O . LEU A 1 383 ? 2.206 5.183 18.623 1.00 81.50 383 LEU A O 1
ATOM 2935 N N . ASP A 1 384 ? 1.518 3.489 19.949 1.00 77.81 384 ASP A N 1
ATOM 2936 C CA . ASP A 1 384 ? 2.787 3.344 20.651 1.00 77.81 384 ASP A CA 1
ATOM 2937 C C . ASP A 1 384 ? 3.576 2.124 20.168 1.00 77.81 384 ASP A C 1
ATOM 2939 O O . ASP A 1 384 ? 3.039 1.112 19.687 1.00 77.81 384 ASP A O 1
ATOM 2943 N N . PHE A 1 385 ? 4.896 2.242 20.254 1.00 64.50 385 PHE A N 1
ATOM 2944 C CA . PHE A 1 385 ? 5.826 1.261 19.731 1.00 64.50 385 PHE A CA 1
ATOM 2945 C C . PHE A 1 385 ? 5.972 0.074 20.686 1.00 64.50 385 PHE A C 1
ATOM 2947 O O . PHE A 1 385 ? 6.779 0.093 21.607 1.00 64.50 385 PHE A O 1
ATOM 2954 N N . ARG A 1 386 ? 5.281 -1.030 20.383 1.00 65.00 386 ARG A N 1
ATOM 2955 C CA . ARG A 1 386 ? 5.660 -2.372 20.867 1.00 65.00 386 ARG A CA 1
ATOM 2956 C C . ARG A 1 386 ? 6.716 -3.037 19.968 1.00 65.00 386 ARG A C 1
ATOM 2958 O O . ARG A 1 386 ? 6.967 -2.614 18.842 1.00 65.00 386 ARG A O 1
ATOM 2965 N N . HIS A 1 387 ? 7.384 -4.085 20.439 1.00 60.81 387 HIS A N 1
ATOM 2966 C CA . HIS A 1 387 ? 8.339 -4.827 19.604 1.00 60.81 387 HIS A CA 1
ATOM 2967 C C . HIS A 1 387 ? 7.629 -5.627 18.492 1.00 60.81 387 HIS A C 1
ATOM 2969 O O . HIS A 1 387 ? 6.539 -6.159 18.689 1.00 60.81 387 HIS A O 1
ATOM 2975 N N . GLY A 1 388 ? 8.262 -5.744 17.318 1.00 67.38 388 GLY A N 1
ATOM 2976 C CA . GLY A 1 388 ? 7.759 -6.565 16.209 1.00 67.38 388 GLY A CA 1
ATOM 2977 C C . GLY A 1 388 ? 6.617 -5.917 15.417 1.00 67.38 388 GLY A C 1
ATOM 2978 O O . GLY A 1 388 ? 6.748 -4.778 14.968 1.00 67.38 388 GLY A O 1
ATOM 2979 N N . CYS A 1 389 ? 5.527 -6.665 15.213 1.00 75.81 389 CYS A N 1
ATOM 2980 C CA . CYS A 1 389 ? 4.407 -6.304 14.331 1.00 75.81 389 CYS A CA 1
ATOM 2981 C C . CYS A 1 389 ? 3.106 -5.949 15.061 1.00 75.81 389 CYS A C 1
ATOM 2983 O O . CYS A 1 389 ? 2.032 -5.970 14.459 1.00 75.81 389 CYS A O 1
ATOM 2985 N N . ASN A 1 390 ? 3.217 -5.615 16.347 1.00 79.50 390 ASN A N 1
ATOM 2986 C CA . ASN A 1 390 ? 2.104 -5.157 17.165 1.00 79.50 390 ASN A CA 1
ATOM 2987 C C . ASN A 1 390 ? 2.327 -3.692 17.550 1.00 79.50 390 ASN A C 1
ATOM 2989 O O . ASN A 1 390 ? 3.460 -3.267 17.803 1.00 79.50 390 ASN A O 1
ATOM 2993 N N . ARG A 1 391 ? 1.247 -2.915 17.606 1.00 80.06 391 ARG A N 1
ATOM 2994 C CA . ARG A 1 391 ? 1.257 -1.521 18.066 1.00 80.06 391 ARG A CA 1
ATOM 2995 C C . ARG A 1 391 ? 0.080 -1.294 19.001 1.00 80.06 391 ARG A C 1
ATOM 2997 O O . ARG A 1 391 ? -1.054 -1.572 18.620 1.00 80.06 391 ARG A O 1
ATOM 3004 N N . THR A 1 392 ? 0.345 -0.798 20.201 1.00 86.44 392 THR A N 1
ATOM 3005 C CA . THR A 1 392 ? -0.710 -0.520 21.183 1.00 86.44 392 THR A CA 1
ATOM 3006 C C . THR A 1 392 ? -1.461 0.747 20.789 1.00 86.44 392 THR A C 1
ATOM 3008 O O . THR A 1 392 ? -0.853 1.724 20.345 1.00 86.44 392 THR A O 1
ATOM 3011 N N . LEU A 1 393 ? -2.785 0.725 20.938 1.00 88.12 393 LEU A N 1
ATOM 3012 C CA . LEU A 1 393 ? -3.639 1.896 20.782 1.00 88.12 393 LEU A CA 1
ATOM 3013 C C . LEU A 1 393 ? -3.559 2.740 22.062 1.00 88.12 393 LEU A C 1
ATOM 3015 O O . LEU A 1 393 ? -3.980 2.285 23.123 1.00 88.12 393 LEU A O 1
ATOM 3019 N N . GLN A 1 394 ? -3.059 3.975 21.975 1.00 86.81 394 GLN A N 1
ATOM 3020 C CA . GLN A 1 394 ? -2.994 4.888 23.124 1.00 86.81 394 GLN A CA 1
ATOM 3021 C C . GLN A 1 394 ? -4.342 5.582 23.331 1.00 86.81 394 GLN A C 1
ATOM 3023 O O . GLN A 1 394 ? -4.547 6.740 22.963 1.00 86.81 394 GLN A O 1
ATOM 3028 N N . VAL A 1 395 ? -5.306 4.832 23.865 1.00 86.44 395 VAL A N 1
ATOM 3029 C CA . VAL A 1 395 ? -6.690 5.277 24.038 1.00 86.44 395 VAL A CA 1
ATOM 3030 C C . VAL A 1 395 ? -7.137 4.997 25.463 1.00 86.44 395 VAL A C 1
ATOM 3032 O O . VAL A 1 395 ? -7.084 3.869 25.938 1.00 86.44 395 VAL A O 1
ATOM 3035 N N . GLN A 1 396 ? -7.637 6.028 26.140 1.00 86.69 396 GLN A N 1
ATOM 3036 C CA . GLN A 1 396 ? -8.297 5.865 27.433 1.00 86.69 396 GLN A CA 1
ATOM 3037 C C . GLN A 1 396 ? -9.723 5.348 27.212 1.00 86.69 396 GLN A C 1
ATOM 3039 O O . GLN A 1 396 ? -10.646 6.138 26.989 1.00 86.69 396 GLN A O 1
ATOM 3044 N N . TRP A 1 397 ? -9.907 4.026 27.252 1.00 86.69 397 TRP A N 1
ATOM 3045 C CA . TRP A 1 397 ? -11.202 3.386 26.982 1.00 86.69 397 TRP A CA 1
ATOM 3046 C C . TRP A 1 397 ? -12.301 3.814 27.962 1.00 86.69 397 TRP A C 1
ATOM 3048 O O . TRP A 1 397 ? -13.460 3.900 27.561 1.00 86.69 397 TRP A O 1
ATOM 3058 N N . LYS A 1 398 ? -11.940 4.206 29.193 1.00 83.12 398 LYS A N 1
ATOM 3059 C CA . LYS A 1 398 ? -12.862 4.764 30.205 1.00 83.12 398 LYS A CA 1
ATOM 3060 C C . LYS A 1 398 ? -13.721 5.922 29.682 1.00 83.12 398 LYS A C 1
ATOM 3062 O O . LYS A 1 398 ? -14.889 6.044 30.042 1.00 83.12 398 LYS A O 1
ATOM 3067 N N . ASN A 1 399 ? -13.187 6.729 28.762 1.00 82.62 399 ASN A N 1
ATOM 3068 C CA . ASN A 1 399 ? -13.907 7.861 28.166 1.00 82.62 399 ASN A CA 1
ATOM 3069 C C . ASN A 1 399 ? -15.055 7.440 27.228 1.00 82.62 399 ASN A C 1
ATOM 3071 O O . ASN A 1 399 ? -15.868 8.275 26.836 1.00 82.62 399 ASN A O 1
ATOM 3075 N N . TYR A 1 400 ? -15.121 6.157 26.872 1.00 84.19 400 TYR A N 1
ATOM 3076 C CA . TYR A 1 400 ? -16.093 5.577 25.948 1.00 84.19 400 TYR A CA 1
ATOM 3077 C C . TYR A 1 400 ? -16.906 4.446 26.604 1.00 84.19 400 TYR A C 1
ATOM 3079 O O . TYR A 1 400 ? -17.446 3.583 25.911 1.00 84.19 400 TYR A O 1
ATOM 3087 N N . LEU A 1 401 ? -17.000 4.434 27.939 1.00 82.25 401 LEU A N 1
ATOM 3088 C CA . LEU A 1 401 ? -17.795 3.458 28.688 1.00 82.25 401 LEU A CA 1
ATOM 3089 C C . LEU A 1 401 ? -19.241 3.386 28.189 1.00 82.25 401 LEU A C 1
ATOM 3091 O O . LEU A 1 401 ? -19.895 4.408 27.969 1.00 82.25 401 LEU A O 1
ATOM 3095 N N . ASN A 1 402 ? -19.744 2.159 28.057 1.00 77.31 402 ASN A N 1
ATOM 3096 C CA . ASN A 1 402 ? -21.079 1.830 27.561 1.00 77.31 402 ASN A CA 1
ATOM 3097 C C . ASN A 1 402 ? -21.359 2.344 26.134 1.00 77.31 402 ASN A C 1
ATOM 3099 O O . ASN A 1 402 ? -22.518 2.459 25.732 1.00 77.31 402 ASN A O 1
ATOM 3103 N N . GLN A 1 403 ? -20.316 2.650 25.354 1.00 83.12 403 GLN A N 1
ATOM 3104 C CA . GLN A 1 403 ? -20.430 3.061 23.956 1.00 83.12 403 GLN A CA 1
ATOM 3105 C C . GLN A 1 403 ? -19.852 1.990 23.032 1.00 83.12 403 GLN A C 1
ATOM 3107 O O . GLN A 1 403 ? -18.890 1.292 23.362 1.00 83.12 403 GLN A O 1
ATOM 3112 N N . ARG A 1 404 ? -20.444 1.872 21.838 1.00 87.00 404 ARG A N 1
ATOM 3113 C CA . ARG A 1 404 ? -19.871 1.087 20.742 1.00 87.00 404 ARG A CA 1
ATOM 3114 C C . ARG A 1 404 ? -18.962 1.992 19.924 1.00 87.00 404 ARG A C 1
ATOM 3116 O O . ARG A 1 404 ? -19.419 2.993 19.376 1.00 87.00 404 ARG A O 1
ATOM 3123 N N . VAL A 1 405 ? -17.697 1.619 19.831 1.00 90.50 405 VAL A N 1
ATOM 3124 C CA . VAL A 1 405 ? -16.670 2.349 19.094 1.00 90.50 405 VAL A CA 1
ATOM 3125 C C . VAL A 1 405 ? -16.285 1.548 17.860 1.00 90.50 405 VAL A C 1
ATOM 3127 O O . VAL A 1 405 ? -16.299 0.319 17.871 1.00 90.50 405 VAL A O 1
ATOM 3130 N N . THR A 1 406 ? -15.975 2.242 16.770 1.00 91.00 406 THR A N 1
ATOM 3131 C CA . THR A 1 406 ? -15.464 1.625 15.545 1.00 91.00 406 THR A CA 1
ATOM 3132 C C . THR A 1 406 ? -14.042 2.091 15.295 1.00 91.00 406 THR A C 1
ATOM 3134 O O . THR A 1 406 ? -13.806 3.278 15.091 1.00 91.00 406 THR A O 1
ATOM 3137 N N . PHE A 1 407 ? -13.096 1.160 15.296 1.00 89.75 407 PHE A N 1
ATOM 3138 C CA . PHE A 1 407 ? -11.715 1.415 14.919 1.00 89.75 407 PHE A CA 1
ATOM 3139 C C . PHE A 1 407 ? -11.542 1.283 13.411 1.00 89.75 407 PHE A C 1
ATOM 3141 O O . PHE A 1 407 ? -12.041 0.338 12.798 1.00 89.75 407 PHE A O 1
ATOM 3148 N N . ARG A 1 408 ? -10.818 2.231 12.814 1.00 88.56 408 ARG A N 1
ATOM 3149 C CA . ARG A 1 408 ? -10.552 2.294 11.380 1.00 88.56 408 ARG A CA 1
ATOM 3150 C C . ARG A 1 408 ? -9.066 2.471 11.123 1.00 88.56 408 ARG A C 1
ATOM 3152 O O . ARG A 1 408 ? -8.442 3.376 11.669 1.00 88.56 408 ARG A O 1
ATOM 3159 N N . THR A 1 409 ? -8.520 1.647 10.236 1.00 86.44 409 THR A N 1
ATOM 3160 C CA . THR A 1 409 ? -7.209 1.894 9.620 1.00 86.44 409 THR A CA 1
ATOM 3161 C C . THR A 1 409 ? -7.429 2.404 8.209 1.00 86.44 409 THR A C 1
ATOM 3163 O O . THR A 1 409 ? -8.171 1.798 7.437 1.00 86.44 409 THR A O 1
ATOM 3166 N N . ILE A 1 410 ? -6.816 3.536 7.887 1.00 86.50 410 ILE A N 1
ATOM 3167 C CA . ILE A 1 410 ? -7.064 4.291 6.664 1.00 86.50 410 ILE A CA 1
ATOM 3168 C C . ILE A 1 410 ? -5.737 4.555 5.966 1.00 86.50 410 ILE A C 1
ATOM 3170 O O . ILE A 1 410 ? -4.812 5.097 6.572 1.00 86.50 410 ILE A O 1
ATOM 3174 N N . TYR A 1 411 ? -5.660 4.215 4.684 1.00 86.38 411 TYR A N 1
ATOM 3175 C CA . TYR A 1 411 ? -4.574 4.639 3.811 1.00 86.38 411 TYR A CA 1
ATOM 3176 C C . TYR A 1 411 ? -4.968 5.958 3.140 1.00 86.38 411 TYR A C 1
ATOM 3178 O O . TYR A 1 411 ? -5.892 5.987 2.321 1.00 86.38 411 TYR A O 1
ATOM 3186 N N . ARG A 1 412 ? -4.294 7.054 3.510 1.00 83.31 412 ARG A N 1
ATOM 3187 C CA . ARG A 1 412 ? -4.627 8.388 2.998 1.00 83.31 412 ARG A CA 1
ATOM 3188 C C . ARG A 1 412 ? -4.072 8.595 1.602 1.00 83.31 412 ARG A C 1
ATOM 3190 O O . ARG A 1 412 ? -2.866 8.470 1.384 1.00 83.31 412 ARG A O 1
ATOM 3197 N N . VAL A 1 413 ? -4.946 8.988 0.682 1.00 80.12 413 VAL A N 1
ATOM 3198 C CA . VAL A 1 413 ? -4.572 9.311 -0.696 1.00 80.12 413 VAL A CA 1
ATOM 3199 C C . VAL A 1 413 ? -4.712 10.820 -0.899 1.00 80.12 413 VAL A C 1
ATOM 3201 O O . VAL A 1 413 ? -5.831 11.329 -0.943 1.00 80.12 413 VAL A O 1
ATOM 3204 N N . PRO A 1 414 ? -3.607 11.575 -1.033 1.00 74.25 414 PRO A N 1
ATOM 3205 C CA . PRO A 1 414 ? -3.682 13.019 -1.227 1.00 74.25 414 PRO A CA 1
ATOM 3206 C C . PRO A 1 414 ? -4.556 13.391 -2.434 1.00 74.25 414 PRO A C 1
ATOM 3208 O O . PRO A 1 414 ? -4.314 12.931 -3.550 1.00 74.25 414 PRO A O 1
ATOM 3211 N N . GLY A 1 415 ? -5.569 14.230 -2.201 1.00 72.31 415 GLY A N 1
ATOM 3212 C CA . GLY A 1 415 ? -6.465 14.738 -3.245 1.00 72.31 415 GLY A CA 1
ATOM 3213 C C . GLY A 1 415 ? -7.512 13.748 -3.771 1.00 72.31 415 GLY A C 1
ATOM 3214 O O . GLY A 1 415 ? -8.204 14.091 -4.725 1.00 72.31 415 GLY A O 1
ATOM 3215 N N . ASN A 1 416 ? -7.643 12.556 -3.178 1.00 76.25 416 ASN A N 1
ATOM 3216 C CA . ASN A 1 416 ? -8.649 11.553 -3.543 1.00 76.25 416 ASN A CA 1
ATOM 3217 C C . ASN A 1 416 ? -9.366 11.002 -2.298 1.00 76.25 416 ASN A C 1
ATOM 3219 O O . ASN A 1 416 ? -9.079 11.417 -1.176 1.00 76.25 416 ASN A O 1
ATOM 3223 N N . ASP A 1 417 ? -10.298 10.070 -2.514 1.00 75.06 417 ASP A N 1
ATOM 3224 C CA . ASP A 1 417 ? -10.980 9.354 -1.438 1.00 75.06 417 ASP A CA 1
ATOM 3225 C C . ASP A 1 417 ? -10.008 8.446 -0.668 1.00 75.06 417 ASP A C 1
ATOM 3227 O O . ASP A 1 417 ? -9.157 7.760 -1.241 1.00 75.06 417 ASP A O 1
ATOM 3231 N N . ASP A 1 418 ? -10.166 8.429 0.652 1.00 81.81 418 ASP A N 1
ATOM 3232 C CA . ASP A 1 418 ? -9.398 7.585 1.560 1.00 81.81 418 ASP A CA 1
ATOM 3233 C C . ASP A 1 418 ? -9.765 6.099 1.400 1.00 81.81 418 ASP A C 1
ATOM 3235 O O . ASP A 1 418 ? -10.942 5.729 1.316 1.00 81.81 418 ASP A O 1
ATOM 3239 N N . ILE A 1 419 ? -8.760 5.217 1.437 1.00 83.00 419 ILE A N 1
ATOM 3240 C CA . ILE A 1 419 ? -8.986 3.767 1.403 1.00 83.00 419 ILE A CA 1
ATOM 3241 C C . ILE A 1 419 ? -9.114 3.272 2.841 1.00 83.00 419 ILE A C 1
ATOM 3243 O O . ILE A 1 419 ? -8.154 3.303 3.611 1.00 83.00 419 ILE A O 1
ATOM 3247 N N . VAL A 1 420 ? -10.307 2.804 3.210 1.00 85.12 420 VAL A N 1
ATOM 3248 C CA . VAL A 1 420 ? -10.559 2.185 4.519 1.00 85.12 420 VAL A CA 1
ATOM 324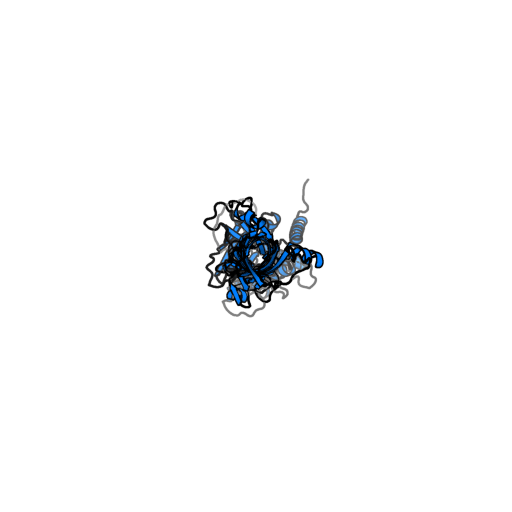9 C C . VAL A 1 420 ? -10.173 0.724 4.444 1.00 85.12 420 VAL A C 1
ATOM 3251 O O . VAL A 1 420 ? -10.759 -0.050 3.690 1.00 85.12 420 VAL A O 1
ATOM 3254 N N . VAL A 1 421 ? -9.169 0.382 5.229 1.00 82.00 421 VAL A N 1
ATOM 3255 C CA . VAL A 1 421 ? -8.400 -0.843 5.093 1.00 82.00 421 VAL A CA 1
ATOM 3256 C C . VAL A 1 421 ? -8.770 -1.873 6.164 1.00 82.00 421 VAL A C 1
ATOM 3258 O O . VAL A 1 421 ? -8.848 -3.063 5.871 1.00 82.00 421 VAL A O 1
ATOM 3261 N N . LEU A 1 422 ? -9.048 -1.416 7.384 1.00 84.31 422 LEU A N 1
ATOM 3262 C CA . LEU A 1 422 ? -9.611 -2.218 8.471 1.00 84.31 422 LEU A CA 1
ATOM 3263 C C . LEU A 1 422 ? -10.751 -1.429 9.104 1.00 84.31 422 LEU A C 1
ATOM 3265 O O . LEU A 1 422 ? -10.612 -0.218 9.301 1.00 84.31 422 LEU A O 1
ATOM 3269 N N . LYS A 1 423 ? -11.836 -2.119 9.454 1.00 87.31 423 LYS A N 1
ATOM 3270 C CA . LYS A 1 423 ? -12.946 -1.575 10.231 1.00 87.31 423 LYS A CA 1
ATOM 3271 C C . LYS A 1 423 ? -13.469 -2.640 11.188 1.00 87.31 423 LYS A C 1
ATOM 3273 O O . LYS A 1 423 ? -14.070 -3.617 10.755 1.00 87.31 423 LYS A O 1
ATOM 3278 N N . GLU A 1 424 ? -13.252 -2.441 12.480 1.00 87.88 424 GLU A N 1
ATOM 3279 C CA . GLU A 1 424 ? -13.758 -3.334 13.529 1.00 87.88 424 GLU A CA 1
ATOM 3280 C C . GLU A 1 424 ? -14.532 -2.515 14.567 1.00 87.88 424 GLU A C 1
ATOM 3282 O O . GLU A 1 424 ? -14.111 -1.422 14.946 1.00 87.88 424 GLU A O 1
ATOM 3287 N N . SER A 1 425 ? -15.687 -3.022 15.004 1.00 89.75 425 SER A N 1
ATOM 3288 C CA . SER A 1 425 ? -16.551 -2.343 15.975 1.00 89.75 425 SER A CA 1
ATOM 3289 C C . SER A 1 425 ? -16.710 -3.186 17.228 1.00 89.75 425 SER A C 1
ATOM 3291 O O . SER A 1 425 ? -17.116 -4.340 17.136 1.00 89.75 425 SER A O 1
ATOM 3293 N N . PHE A 1 426 ? -16.492 -2.581 18.389 1.00 90.69 426 PHE A N 1
ATOM 3294 C CA . PHE A 1 426 ? -16.564 -3.238 19.693 1.00 90.69 426 PHE A CA 1
ATOM 3295 C C . PHE A 1 426 ? -17.167 -2.293 20.733 1.00 90.69 426 PHE A C 1
ATOM 3297 O O . PHE A 1 426 ? -17.229 -1.078 20.535 1.00 90.69 426 PHE A O 1
ATOM 3304 N N . ALA A 1 427 ? -17.674 -2.853 21.824 1.00 88.81 427 ALA A N 1
ATOM 3305 C CA . ALA A 1 427 ? -18.260 -2.107 22.927 1.00 88.81 427 ALA A CA 1
ATOM 3306 C C . ALA A 1 427 ? -17.359 -2.160 24.162 1.00 88.81 427 ALA A C 1
ATOM 3308 O O . ALA A 1 427 ? -16.692 -3.161 24.419 1.00 88.81 427 ALA A O 1
ATOM 3309 N N . ILE A 1 428 ? -17.348 -1.070 24.919 1.00 87.88 428 ILE A N 1
ATOM 3310 C CA . ILE A 1 428 ? -16.460 -0.899 26.068 1.00 87.88 428 ILE A CA 1
ATOM 3311 C C . ILE A 1 428 ? -17.301 -0.916 27.336 1.00 87.88 428 ILE A C 1
ATOM 3313 O O . ILE A 1 428 ? -18.260 -0.152 27.450 1.00 87.88 428 ILE A O 1
ATOM 3317 N N . TYR A 1 429 ? -16.938 -1.771 28.288 1.00 83.94 429 TYR A N 1
ATOM 3318 C CA . TYR A 1 429 ? -17.628 -1.893 29.570 1.00 83.94 429 TYR A CA 1
ATOM 3319 C C . TYR A 1 429 ? -16.629 -1.954 30.718 1.00 83.94 429 TYR A C 1
ATOM 3321 O O . TYR A 1 429 ? -15.489 -2.362 30.538 1.00 83.94 429 TYR A O 1
ATOM 3329 N N . ASN A 1 430 ? -17.088 -1.590 31.913 1.00 83.25 430 ASN A N 1
ATOM 3330 C CA . ASN A 1 430 ? -16.360 -1.869 33.144 1.00 83.25 430 ASN A CA 1
ATOM 3331 C C . ASN A 1 430 ? -16.634 -3.330 33.537 1.00 83.25 430 ASN A C 1
ATOM 3333 O O . ASN A 1 430 ? -17.759 -3.653 33.940 1.00 83.25 430 ASN A O 1
ATOM 3337 N N . LEU A 1 431 ? -15.658 -4.216 33.325 1.00 81.62 431 LEU A N 1
ATOM 3338 C CA . LEU A 1 431 ? -15.751 -5.637 33.654 1.00 81.62 431 LEU A CA 1
ATOM 3339 C C . LEU A 1 431 ? -15.019 -5.952 34.964 1.00 81.62 431 LEU A C 1
ATOM 3341 O O . LEU A 1 431 ? -14.140 -5.234 35.417 1.00 81.62 431 LEU A O 1
ATOM 3345 N N . GLY A 1 432 ? -15.369 -7.079 35.581 1.00 80.44 432 GLY A N 1
ATOM 3346 C CA . GLY A 1 432 ? -14.761 -7.515 36.832 1.00 80.44 432 GLY A CA 1
ATOM 3347 C C . GLY A 1 432 ? -15.474 -6.961 38.062 1.00 80.44 432 GLY A C 1
ATOM 3348 O O . GLY A 1 432 ? -16.687 -6.741 38.051 1.00 80.44 432 GLY A O 1
ATOM 3349 N N . LEU A 1 433 ? -14.732 -6.854 39.165 1.00 77.81 433 LEU A N 1
ATOM 3350 C CA . LEU A 1 433 ? -15.265 -6.449 40.462 1.00 77.81 433 LEU A CA 1
ATOM 3351 C C . LEU A 1 433 ? -15.472 -4.932 40.496 1.00 77.81 433 LEU A C 1
ATOM 3353 O O . LEU A 1 433 ? -14.514 -4.173 40.420 1.00 77.81 433 LEU A O 1
ATOM 3357 N N . ILE A 1 434 ? -16.713 -4.506 40.705 1.00 76.44 434 ILE A N 1
ATOM 3358 C CA . ILE A 1 434 ? -17.081 -3.100 40.841 1.00 76.44 434 ILE A CA 1
ATOM 3359 C C . ILE A 1 434 ? -17.426 -2.829 42.295 1.00 76.44 434 ILE A C 1
ATOM 3361 O O . ILE A 1 434 ? -18.394 -3.376 42.840 1.00 76.44 434 ILE A O 1
ATOM 3365 N N . THR A 1 435 ? -16.638 -1.955 42.912 1.00 71.62 435 THR A N 1
ATOM 3366 C CA . THR A 1 435 ? -16.847 -1.502 44.285 1.00 71.62 435 THR A CA 1
ATOM 3367 C C . THR A 1 435 ? -17.150 -0.014 44.316 1.00 71.62 435 THR A C 1
ATOM 3369 O O . THR A 1 435 ? -16.379 0.773 43.774 1.00 71.62 435 THR A O 1
ATOM 3372 N N . THR A 1 436 ? -18.224 0.391 44.993 1.00 69.19 436 THR A N 1
ATOM 3373 C CA . THR A 1 436 ? -18.487 1.809 45.275 1.00 69.19 436 THR A CA 1
ATOM 3374 C C . THR A 1 436 ? -18.490 2.056 46.775 1.00 69.19 436 THR A C 1
ATOM 3376 O O . THR A 1 436 ? -18.915 1.207 47.565 1.00 69.19 436 THR A O 1
ATOM 3379 N N . VAL A 1 437 ? -17.979 3.221 47.167 1.00 63.81 437 VAL A N 1
ATOM 3380 C CA . VAL A 1 437 ? -17.870 3.638 48.564 1.00 63.81 437 VAL A CA 1
ATOM 3381 C C . VAL A 1 437 ? -18.676 4.925 48.745 1.00 63.81 437 VAL A C 1
ATOM 3383 O O . VAL A 1 437 ? -18.508 5.856 47.949 1.00 63.81 437 VAL A O 1
ATOM 3386 N N . PRO A 1 438 ? -19.538 5.014 49.770 1.00 55.62 438 PRO A N 1
ATOM 3387 C CA . PRO A 1 438 ? -20.346 6.198 49.989 1.00 55.62 438 PRO A CA 1
ATOM 3388 C C . PRO A 1 438 ? -19.488 7.377 50.456 1.00 55.62 438 PRO A C 1
ATOM 3390 O O . PRO A 1 438 ? -18.780 7.277 51.453 1.00 55.62 438 PRO A O 1
ATOM 3393 N N . VAL A 1 439 ? -19.580 8.503 49.737 1.00 52.66 439 VAL A N 1
ATOM 3394 C CA . VAL A 1 439 ? -19.056 9.828 50.138 1.00 52.66 439 VAL A CA 1
ATOM 3395 C C . VAL A 1 439 ? -17.534 9.882 50.362 1.00 52.66 439 VAL A C 1
ATOM 3397 O O . VAL A 1 439 ? -17.047 10.530 51.281 1.00 52.66 439 VAL A O 1
ATOM 3400 N N . PHE A 1 440 ? -16.747 9.235 49.501 1.00 48.41 440 PHE A N 1
ATOM 3401 C CA . PHE A 1 440 ? -15.299 9.492 49.449 1.00 48.41 440 PHE A CA 1
ATOM 3402 C C . PHE A 1 440 ? -14.861 10.216 48.185 1.00 48.41 440 PHE A C 1
ATOM 3404 O O . PHE A 1 440 ? -13.773 10.769 48.163 1.00 48.41 440 PHE A O 1
ATOM 3411 N N . THR A 1 441 ? -15.684 10.275 47.143 1.00 48.16 441 THR A N 1
ATOM 3412 C CA . THR A 1 441 ? -15.243 10.788 45.843 1.00 48.16 441 THR A CA 1
ATOM 3413 C C . THR A 1 441 ? -15.031 12.285 45.830 1.00 48.16 441 THR A C 1
ATOM 3415 O O . THR A 1 441 ? -13.969 12.707 45.400 1.00 48.16 441 THR A O 1
ATOM 3418 N N . GLU A 1 442 ? -15.942 13.066 46.412 1.00 45.38 442 GLU A N 1
ATOM 3419 C CA . GLU A 1 442 ? -15.768 14.518 46.553 1.00 45.38 442 GLU A CA 1
ATOM 3420 C C . GLU A 1 442 ? -14.626 14.880 47.517 1.00 45.38 442 GLU A C 1
ATOM 3422 O O . GLU A 1 442 ? -13.881 15.827 47.271 1.00 45.38 442 GLU A O 1
ATOM 3427 N N . ILE A 1 443 ? -14.444 14.106 48.596 1.00 46.78 443 ILE A N 1
ATOM 3428 C CA . ILE A 1 443 ? -13.390 14.340 49.596 1.00 46.78 443 ILE A CA 1
ATOM 3429 C C . ILE A 1 443 ? -12.016 13.953 49.036 1.00 46.78 443 ILE A C 1
ATOM 3431 O O . ILE A 1 443 ? -11.057 14.695 49.217 1.00 46.78 443 ILE A O 1
ATOM 3435 N N . ILE A 1 444 ? -11.909 12.823 48.332 1.00 45.25 444 ILE A N 1
ATOM 3436 C CA . ILE A 1 444 ? -10.664 12.361 47.705 1.00 45.25 444 ILE A CA 1
ATOM 3437 C C . ILE A 1 444 ? -10.319 13.240 46.502 1.00 45.25 444 ILE A C 1
ATOM 3439 O O . ILE A 1 444 ? -9.166 13.641 46.396 1.00 45.25 444 ILE A O 1
ATOM 3443 N N . SER A 1 445 ? -11.281 13.628 45.655 1.00 44.28 445 SER A N 1
ATOM 3444 C CA . SER A 1 445 ? -11.019 14.567 44.553 1.00 44.28 445 SER A CA 1
ATOM 3445 C C . SER A 1 445 ? -10.584 15.940 45.071 1.00 44.28 445 SER A C 1
ATOM 3447 O O . SER A 1 445 ? -9.669 16.546 44.518 1.00 44.28 445 SER A O 1
ATOM 3449 N N . ALA A 1 446 ? -11.175 16.414 46.177 1.00 44.81 446 ALA A N 1
ATOM 3450 C CA . ALA A 1 446 ? -10.758 17.654 46.833 1.00 44.81 446 ALA A CA 1
ATOM 3451 C C . ALA A 1 446 ? -9.399 17.529 47.548 1.00 44.81 446 ALA A C 1
ATOM 3453 O O . ALA A 1 446 ? -8.650 18.501 47.604 1.00 44.81 446 ALA A O 1
ATOM 3454 N N . ALA A 1 447 ? -9.057 16.353 48.082 1.00 50.72 447 ALA A N 1
ATOM 3455 C CA . ALA A 1 447 ? -7.785 16.108 48.764 1.00 50.72 447 ALA A CA 1
ATOM 3456 C C . ALA A 1 447 ? -6.621 15.802 47.803 1.00 50.72 447 ALA A C 1
ATOM 3458 O O . ALA A 1 447 ? -5.468 16.051 48.151 1.00 50.72 447 ALA A O 1
ATOM 3459 N N . GLN A 1 448 ? -6.901 15.259 46.613 1.00 51.44 448 GLN A N 1
ATOM 3460 C CA . GLN A 1 448 ? -5.897 14.813 45.638 1.00 51.44 448 GLN A CA 1
ATOM 3461 C C . GLN A 1 448 ? -5.802 15.702 44.386 1.00 51.44 448 GLN A C 1
ATOM 3463 O O . GLN A 1 448 ? -4.954 15.437 43.538 1.00 51.44 448 GLN A O 1
ATOM 3468 N N . ASN A 1 449 ? -6.615 16.764 44.264 1.00 45.50 449 ASN A N 1
ATOM 3469 C CA . ASN A 1 449 ? -6.692 17.624 43.069 1.00 45.50 449 ASN A CA 1
ATOM 3470 C C . ASN A 1 449 ? -6.911 16.843 41.752 1.00 45.50 449 ASN A C 1
ATOM 3472 O O . ASN A 1 449 ? -6.525 17.304 40.678 1.00 45.50 449 ASN A O 1
ATOM 3476 N N . SER A 1 450 ? -7.508 15.655 41.823 1.00 45.62 450 SER A N 1
ATOM 3477 C CA . SER A 1 450 ? -7.864 14.833 40.667 1.00 45.62 450 SER A CA 1
ATOM 3478 C C . SER A 1 450 ? -9.228 15.247 40.115 1.00 45.62 450 SER A C 1
ATOM 3480 O O . SER A 1 450 ? -10.085 15.765 40.838 1.00 45.62 450 SER A O 1
ATOM 3482 N N . ALA A 1 451 ? -9.433 15.064 38.809 1.00 44.88 451 ALA A N 1
ATOM 3483 C CA . ALA A 1 451 ? -10.702 15.415 38.190 1.00 44.88 451 ALA A CA 1
ATOM 3484 C C . ALA A 1 451 ? -11.811 14.487 38.729 1.00 44.88 451 ALA A C 1
ATOM 3486 O O . ALA A 1 451 ? -11.567 13.295 38.912 1.00 44.88 451 ALA A O 1
ATOM 3487 N N . PRO A 1 452 ? -13.050 14.973 38.941 1.00 42.06 452 PRO A N 1
ATOM 3488 C CA . PRO A 1 452 ? -14.170 14.131 39.379 1.00 42.06 452 PRO A CA 1
ATOM 3489 C C . PRO A 1 452 ? -14.451 12.925 38.465 1.00 42.06 452 PRO A C 1
ATOM 3491 O O . PRO A 1 452 ? -15.092 11.972 38.894 1.00 42.06 452 PRO A O 1
ATOM 3494 N N . SER A 1 453 ? -13.970 12.957 37.216 1.00 46.53 453 SER A N 1
ATOM 3495 C CA . SER A 1 453 ? -14.017 11.845 36.259 1.00 46.53 453 SER A CA 1
ATOM 3496 C C . SER A 1 453 ? -13.122 10.660 36.626 1.00 46.53 453 SER A C 1
ATOM 3498 O O . SER A 1 453 ? -13.389 9.554 36.168 1.00 46.53 453 SER A O 1
ATOM 3500 N N . ASP A 1 454 ? -12.079 10.875 37.430 1.00 40.06 454 ASP A N 1
ATOM 3501 C CA . ASP A 1 454 ? -11.070 9.857 37.749 1.00 40.06 454 ASP A CA 1
ATOM 3502 C C . ASP A 1 454 ? -11.502 8.952 38.911 1.00 40.06 454 ASP A C 1
ATOM 3504 O O . ASP A 1 454 ? -10.869 7.932 39.184 1.00 40.06 454 ASP A O 1
ATOM 3508 N N . VAL A 1 455 ? -12.584 9.313 39.609 1.00 44.81 455 VAL A N 1
ATOM 3509 C CA . VAL A 1 455 ? -13.096 8.553 40.746 1.00 44.81 455 VAL A CA 1
ATOM 3510 C C . VAL A 1 45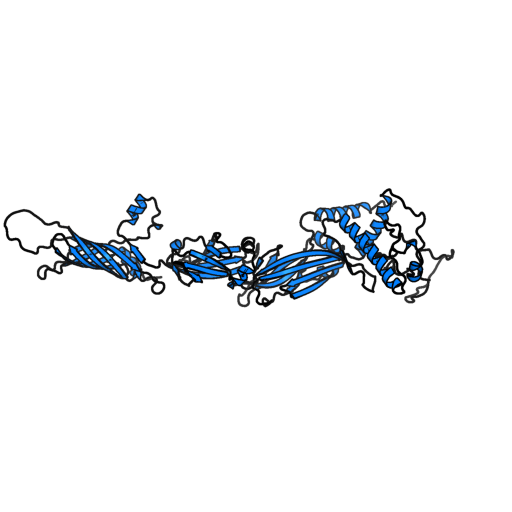5 ? -14.381 7.838 40.339 1.00 44.81 455 VAL A C 1
ATOM 3512 O O . VAL A 1 455 ? -15.459 8.423 40.308 1.00 44.81 455 VAL A O 1
ATOM 3515 N N . GLU A 1 456 ? -14.274 6.537 40.068 1.00 45.84 456 GLU A N 1
ATOM 3516 C CA . GLU A 1 456 ? -15.358 5.663 39.577 1.00 45.84 456 GLU A CA 1
ATOM 3517 C C . GLU A 1 456 ? -16.543 5.471 40.558 1.00 45.84 456 GLU A C 1
ATOM 3519 O O . GLU A 1 456 ? -17.450 4.677 40.309 1.00 45.84 456 GLU A O 1
ATOM 3524 N N . ALA A 1 457 ? -16.587 6.193 41.680 1.00 45.12 457 ALA A N 1
ATOM 3525 C CA . ALA A 1 457 ? -17.600 6.031 42.719 1.00 45.12 457 ALA A CA 1
ATOM 3526 C C . ALA A 1 457 ? -18.651 7.163 42.691 1.00 45.12 457 ALA A C 1
ATOM 3528 O O . ALA A 1 457 ? -18.572 8.180 43.376 1.00 45.12 457 ALA A O 1
ATOM 3529 N N . THR A 1 458 ? -19.718 6.960 41.924 1.00 48.97 458 THR A N 1
ATOM 3530 C CA . THR A 1 458 ? -20.956 7.738 42.089 1.00 48.97 458 THR A CA 1
ATOM 3531 C C . THR A 1 458 ? -21.820 7.064 43.153 1.00 48.97 458 THR A C 1
ATOM 3533 O O . THR A 1 458 ? -22.468 6.054 42.890 1.00 48.97 458 THR A O 1
ATOM 3536 N N . SER A 1 459 ? -21.800 7.591 44.381 1.00 48.97 459 SER A N 1
ATOM 3537 C CA . SER A 1 459 ? -22.669 7.109 45.460 1.00 48.97 459 SER A CA 1
ATOM 3538 C C . SER A 1 459 ? -23.912 7.974 45.568 1.00 48.97 459 SER A C 1
ATOM 3540 O O . SER A 1 459 ? -23.830 9.189 45.728 1.00 48.97 459 SER A O 1
ATOM 3542 N N . SER A 1 460 ? -25.066 7.326 45.586 1.00 60.28 460 SER A N 1
ATOM 3543 C CA . SER A 1 460 ? -26.301 7.887 46.111 1.00 60.28 460 SER A CA 1
ATOM 3544 C C . SER A 1 460 ? -26.501 7.413 47.553 1.00 60.28 460 SER A C 1
ATOM 3546 O O . SER A 1 460 ? -26.054 6.329 47.933 1.00 60.28 460 SER A O 1
ATOM 3548 N N . ILE A 1 461 ? -27.137 8.241 48.382 1.00 67.50 461 ILE A N 1
ATOM 3549 C CA . ILE A 1 461 ? -27.462 7.901 49.772 1.00 67.50 461 ILE A CA 1
ATOM 3550 C C . ILE A 1 461 ? -28.954 7.547 49.811 1.00 67.50 461 ILE A C 1
ATOM 3552 O O . ILE A 1 461 ? -29.787 8.456 49.730 1.00 67.50 461 ILE A O 1
ATOM 3556 N N . PRO A 1 462 ? -29.331 6.257 49.883 1.00 67.12 462 PRO A N 1
ATOM 3557 C CA . PRO A 1 462 ? -30.729 5.868 49.979 1.00 67.12 462 PRO A CA 1
ATOM 3558 C C . PRO A 1 462 ? -31.342 6.302 51.313 1.00 67.12 462 PRO A C 1
ATOM 3560 O O . PRO A 1 462 ? -30.751 6.154 52.389 1.00 67.12 462 PRO A O 1
ATOM 3563 N N . VAL A 1 463 ? -32.583 6.782 51.234 1.00 75.81 463 VAL A N 1
ATOM 3564 C CA . VAL A 1 463 ? -33.435 6.969 52.410 1.00 75.81 463 VAL A CA 1
ATOM 3565 C C . VAL A 1 463 ? -34.202 5.671 52.623 1.00 75.81 463 VAL A C 1
ATOM 3567 O O . VAL A 1 463 ? -34.932 5.214 51.742 1.00 75.81 463 VAL A O 1
ATOM 3570 N N . SER A 1 464 ? -34.009 5.069 53.791 1.00 79.62 464 SER A N 1
ATOM 3571 C CA . SER A 1 464 ? -34.541 3.768 54.175 1.00 79.62 464 SER A CA 1
ATOM 3572 C C . SER A 1 464 ? -35.634 3.888 55.227 1.00 79.62 464 SER A C 1
ATOM 3574 O O . SER A 1 464 ? -35.601 4.746 56.101 1.00 79.62 464 SER A O 1
ATOM 3576 N N . TYR A 1 465 ? -36.602 2.984 55.177 1.00 82.19 465 TYR A N 1
ATOM 3577 C CA . TYR A 1 465 ? -37.523 2.715 56.268 1.00 82.19 465 TYR A CA 1
ATOM 3578 C C . TYR A 1 465 ? -37.016 1.497 57.043 1.00 82.19 465 TYR A C 1
ATOM 3580 O O . TYR A 1 465 ? -36.798 0.432 56.461 1.00 82.19 465 TYR A O 1
ATOM 3588 N N . ALA A 1 466 ? -36.787 1.665 58.342 1.00 81.56 466 ALA A N 1
ATOM 3589 C CA . ALA A 1 466 ? -36.296 0.632 59.241 1.00 81.56 466 ALA A CA 1
ATOM 3590 C C . ALA A 1 466 ? -37.457 0.012 60.027 1.00 81.56 466 ALA A C 1
ATOM 3592 O O . ALA A 1 466 ? -38.120 0.669 60.827 1.00 81.56 466 ALA A O 1
ATOM 3593 N N . LEU A 1 467 ? -37.695 -1.278 59.812 1.00 83.00 467 LEU A N 1
ATOM 3594 C CA . LEU A 1 467 ? -38.719 -2.071 60.486 1.00 83.00 467 LEU A CA 1
ATOM 3595 C C . LEU A 1 467 ? -38.072 -2.888 61.615 1.00 83.00 467 LEU A C 1
ATOM 3597 O O . LEU A 1 467 ? -37.262 -3.768 61.313 1.00 83.00 467 LEU A O 1
ATOM 3601 N N . PRO A 1 468 ? -38.398 -2.648 62.898 1.00 79.31 468 PRO A N 1
ATOM 3602 C CA . PRO A 1 468 ? -37.830 -3.422 64.000 1.00 79.31 468 PRO A CA 1
ATOM 3603 C C . PRO A 1 468 ? -38.309 -4.883 63.964 1.00 79.31 468 PRO A C 1
ATOM 3605 O O . PRO A 1 468 ? -39.489 -5.164 63.745 1.00 79.31 468 PRO A O 1
ATOM 3608 N N . LEU A 1 469 ? -37.386 -5.823 64.187 1.00 76.44 469 LEU A N 1
ATOM 3609 C CA . LEU A 1 469 ? -37.627 -7.271 64.093 1.00 76.44 469 LEU A CA 1
ATOM 3610 C C . LEU A 1 469 ? -37.822 -7.954 65.454 1.00 76.44 469 LEU A C 1
ATOM 3612 O O . LEU A 1 469 ? -38.495 -8.981 65.521 1.00 76.44 469 LEU A O 1
ATOM 3616 N N . ASN A 1 470 ? -37.251 -7.392 66.522 1.00 66.44 470 ASN A N 1
ATOM 3617 C CA . ASN A 1 470 ? -37.225 -8.019 67.847 1.00 66.44 470 ASN A CA 1
ATOM 3618 C C . ASN A 1 470 ? -38.445 -7.711 68.726 1.00 66.44 470 ASN A C 1
ATOM 3620 O O . ASN A 1 470 ? -38.584 -8.342 69.768 1.00 66.44 470 ASN A O 1
ATOM 3624 N N . ASP A 1 471 ? -39.345 -6.816 68.308 1.00 59.84 471 ASP A N 1
ATOM 3625 C CA . ASP A 1 471 ? -40.474 -6.403 69.141 1.00 59.84 471 ASP A CA 1
ATOM 3626 C C . ASP A 1 471 ? -41.804 -6.505 68.378 1.00 59.84 471 ASP A C 1
ATOM 3628 O O . ASP A 1 471 ? -42.005 -5.857 67.346 1.00 59.84 471 ASP A O 1
ATOM 3632 N N . ARG A 1 472 ? -42.703 -7.392 68.828 1.00 54.00 472 ARG A N 1
ATOM 3633 C CA . ARG A 1 472 ? -44.018 -7.608 68.189 1.00 54.00 472 ARG A CA 1
ATOM 3634 C C . ARG A 1 472 ? -45.039 -6.548 68.599 1.00 54.00 472 ARG A C 1
ATOM 3636 O O . ARG A 1 472 ? -45.911 -6.249 67.786 1.00 54.00 472 ARG A O 1
ATOM 3643 N N . ASP A 1 473 ? -44.871 -5.940 69.772 1.00 49.47 473 ASP A N 1
ATOM 3644 C CA . ASP A 1 473 ? -45.862 -5.034 70.362 1.00 49.47 473 ASP A CA 1
ATOM 3645 C C . ASP A 1 473 ? -45.548 -3.544 70.108 1.00 49.47 473 ASP A C 1
ATOM 3647 O O . ASP A 1 473 ? -46.419 -2.690 70.267 1.00 49.47 473 ASP A O 1
ATOM 3651 N N . GLN A 1 474 ? -44.345 -3.214 69.608 1.00 53.81 474 GLN A N 1
ATOM 3652 C CA . GLN A 1 474 ? -43.922 -1.844 69.262 1.00 53.81 474 GLN A CA 1
ATOM 3653 C C . GLN A 1 474 ? -43.318 -1.720 67.850 1.00 53.81 474 GLN A C 1
ATOM 3655 O O . GLN A 1 474 ? -42.310 -1.047 67.637 1.00 53.81 474 GLN A O 1
ATOM 3660 N N . ARG A 1 475 ? -43.954 -2.325 66.836 1.00 56.78 475 ARG A N 1
ATOM 3661 C CA . ARG A 1 475 ? -43.549 -2.217 65.415 1.00 56.78 475 ARG A CA 1
ATOM 3662 C C . ARG A 1 475 ? -43.805 -0.836 64.791 1.00 56.78 475 ARG A C 1
ATOM 3664 O O . ARG A 1 475 ? -44.431 -0.728 63.738 1.00 56.78 475 ARG A O 1
ATOM 3671 N N . ARG A 1 476 ? -43.347 0.245 65.419 1.00 64.25 476 ARG A N 1
ATOM 3672 C CA . ARG A 1 476 ? -43.298 1.558 64.766 1.00 64.25 476 ARG A CA 1
ATOM 3673 C C . ARG A 1 476 ? -42.011 1.616 63.957 1.00 64.25 476 ARG A C 1
ATOM 3675 O O . ARG A 1 476 ? -40.927 1.630 64.527 1.00 64.25 476 ARG A O 1
ATOM 3682 N N . GLY A 1 477 ? -42.131 1.576 62.633 1.00 63.62 477 GLY A N 1
ATOM 3683 C CA . GLY A 1 477 ? -40.966 1.729 61.772 1.00 63.62 477 GLY A CA 1
ATOM 3684 C C . GLY A 1 477 ? -40.426 3.157 61.826 1.00 63.62 477 GLY A C 1
ATOM 3685 O O . GLY A 1 477 ? -41.181 4.118 62.000 1.00 63.62 477 GLY A O 1
ATOM 3686 N N . SER A 1 478 ? -39.114 3.276 61.693 1.00 75.62 478 SER A N 1
ATOM 3687 C CA . SER A 1 478 ? -38.352 4.517 61.780 1.00 75.62 478 SER A CA 1
ATOM 3688 C C . SER A 1 478 ? -37.757 4.904 60.432 1.00 75.62 478 SER A C 1
ATOM 3690 O O . SER A 1 478 ? -37.548 4.066 59.557 1.00 75.62 478 SER A O 1
ATOM 3692 N N . VAL A 1 479 ? -37.453 6.190 60.257 1.00 80.69 479 VAL A N 1
ATOM 3693 C CA . VAL A 1 479 ? -36.657 6.640 59.109 1.00 80.69 479 VAL A CA 1
ATOM 3694 C C . VAL A 1 479 ? -35.189 6.326 59.382 1.00 80.69 479 VAL A C 1
ATOM 3696 O O . VAL A 1 479 ? -34.691 6.547 60.486 1.00 80.69 479 VAL A O 1
ATOM 3699 N N . ALA A 1 480 ? -34.500 5.818 58.370 1.00 81.12 480 ALA A N 1
ATOM 3700 C CA . ALA A 1 480 ? -33.084 5.522 58.396 1.00 81.12 480 ALA A CA 1
ATOM 3701 C C . ALA A 1 480 ? -32.376 6.150 57.193 1.00 81.12 480 ALA A C 1
ATOM 3703 O O . ALA A 1 480 ? -32.891 6.145 56.078 1.00 81.12 480 ALA A O 1
ATOM 3704 N N . VAL A 1 481 ? -31.174 6.672 57.409 1.00 81.50 481 VAL A N 1
ATOM 3705 C CA . VAL A 1 481 ? -30.267 7.081 56.332 1.00 81.50 481 VAL A CA 1
ATOM 3706 C C . VAL A 1 481 ? -29.208 6.000 56.206 1.00 81.50 481 VAL A C 1
ATOM 3708 O O . VAL A 1 481 ? -28.478 5.749 57.165 1.00 81.50 481 VAL A O 1
ATOM 3711 N N . THR A 1 482 ? -29.153 5.325 55.060 1.00 80.31 482 THR A N 1
ATOM 3712 C CA . THR A 1 482 ? -28.264 4.178 54.849 1.00 80.31 482 THR A CA 1
ATOM 3713 C C . THR A 1 482 ? -27.122 4.568 53.920 1.00 80.31 482 THR A C 1
ATOM 3715 O O . THR A 1 482 ? -27.347 5.126 52.853 1.00 80.31 482 THR A O 1
ATOM 3718 N N . PHE A 1 483 ? -25.898 4.232 54.313 1.00 82.25 483 PHE A N 1
ATOM 3719 C CA . PHE A 1 483 ? -24.670 4.414 53.546 1.00 82.25 483 PHE A CA 1
ATOM 3720 C C . PHE A 1 483 ? -24.183 3.036 53.072 1.00 82.25 483 PHE A C 1
ATOM 3722 O O . PHE A 1 483 ? -23.497 2.341 53.832 1.00 82.25 483 PHE A O 1
ATOM 3729 N N . PRO A 1 484 ? -24.589 2.582 51.872 1.00 77.75 484 PRO A N 1
ATOM 3730 C CA . PRO A 1 484 ? -24.185 1.288 51.341 1.00 77.75 484 PRO A CA 1
ATOM 3731 C C . PRO A 1 484 ? -22.813 1.360 50.659 1.00 77.75 484 PRO A C 1
ATOM 3733 O O . PRO A 1 484 ? -22.573 2.216 49.815 1.00 77.75 484 PRO A O 1
ATOM 3736 N N . PHE A 1 485 ? -21.944 0.407 50.976 1.00 81.25 485 PHE A N 1
ATOM 3737 C CA . PHE A 1 485 ? -20.755 0.055 50.207 1.00 81.25 485 PHE A CA 1
ATOM 3738 C C . PHE A 1 485 ? -21.186 -1.005 49.205 1.00 81.25 485 PHE A C 1
ATOM 3740 O O . PHE A 1 485 ? -21.538 -2.104 49.618 1.00 81.25 485 PHE A O 1
ATOM 3747 N N . THR A 1 486 ? -21.228 -0.713 47.909 1.00 78.38 486 THR A N 1
ATOM 3748 C CA . THR A 1 486 ? -21.715 -1.715 46.950 1.00 78.38 486 THR A CA 1
ATOM 3749 C C . THR A 1 486 ? -20.565 -2.532 46.406 1.00 78.38 486 THR A C 1
ATOM 3751 O O . THR A 1 486 ? -19.607 -1.966 45.892 1.00 78.38 486 THR A O 1
ATOM 3754 N N . VAL A 1 487 ? -20.694 -3.851 46.437 1.00 82.56 487 VAL A N 1
ATOM 3755 C CA . VAL A 1 487 ? -19.801 -4.795 45.771 1.00 82.56 487 VAL A CA 1
ATOM 3756 C C . VAL A 1 487 ? -20.620 -5.553 44.739 1.00 82.56 487 VAL A C 1
ATOM 3758 O O . VAL A 1 487 ? -21.634 -6.177 45.054 1.00 82.56 487 VAL A O 1
ATOM 3761 N N . SER A 1 488 ? -20.197 -5.483 43.489 1.00 83.50 488 SER A N 1
ATOM 3762 C CA . SER A 1 488 ? -20.864 -6.132 42.367 1.00 83.50 488 SER A CA 1
ATOM 3763 C C . SER A 1 488 ? -19.838 -6.651 41.376 1.00 83.50 488 SER A C 1
ATOM 3765 O O . SER A 1 488 ? -18.650 -6.361 41.495 1.00 83.50 488 SER A O 1
ATOM 3767 N N . ILE A 1 489 ? -20.282 -7.462 40.424 1.00 83.50 489 ILE A N 1
ATOM 3768 C CA . ILE A 1 489 ? -19.408 -8.007 39.394 1.00 83.50 489 ILE A CA 1
ATOM 3769 C C . ILE A 1 489 ? -20.079 -7.862 38.040 1.00 83.50 489 ILE A C 1
ATOM 3771 O O . ILE A 1 489 ? -21.218 -8.289 37.869 1.00 83.50 489 ILE A O 1
ATOM 3775 N N . ASN A 1 490 ? -19.366 -7.295 37.078 1.00 82.50 490 ASN A N 1
ATOM 3776 C CA . ASN A 1 490 ? -19.737 -7.359 35.675 1.00 82.50 490 ASN A CA 1
ATOM 3777 C C . ASN A 1 490 ? -18.921 -8.459 35.004 1.00 82.50 490 ASN A C 1
ATOM 3779 O O . ASN A 1 490 ? -17.725 -8.617 35.236 1.00 82.50 490 ASN A O 1
ATOM 3783 N N . THR A 1 491 ? -19.570 -9.256 34.167 1.00 82.19 491 THR A N 1
ATOM 3784 C CA . THR A 1 491 ? -18.905 -10.337 33.426 1.00 82.19 491 THR A CA 1
ATOM 3785 C C . THR A 1 491 ? -19.160 -10.154 31.941 1.00 82.19 491 THR A C 1
ATOM 3787 O O . THR A 1 491 ? -20.149 -9.533 31.562 1.00 82.19 491 THR A O 1
ATOM 3790 N N . ARG A 1 492 ? -18.345 -10.765 31.073 1.00 78.88 492 ARG A N 1
ATOM 3791 C CA . ARG A 1 492 ? -18.587 -10.711 29.617 1.00 78.88 492 ARG A CA 1
ATOM 3792 C C . ARG A 1 492 ? -19.987 -11.221 29.222 1.00 78.88 492 ARG A C 1
ATOM 3794 O O . ARG A 1 492 ? -20.552 -10.757 28.240 1.00 78.88 492 ARG A O 1
ATOM 3801 N N . ARG A 1 493 ? -20.573 -12.146 29.998 1.00 81.31 493 ARG A N 1
ATOM 3802 C CA . ARG A 1 493 ? -21.936 -12.671 29.774 1.00 81.31 493 ARG A CA 1
ATOM 3803 C C . ARG A 1 493 ? -23.032 -11.753 30.322 1.00 81.31 493 ARG A C 1
ATOM 3805 O O . ARG A 1 493 ? -24.090 -11.642 29.713 1.00 81.31 493 ARG A O 1
ATOM 3812 N N . TYR A 1 494 ? -22.781 -11.118 31.462 1.00 81.56 494 TYR A N 1
ATOM 3813 C CA . TYR A 1 494 ? -23.705 -10.202 32.127 1.00 81.56 494 TYR A CA 1
ATOM 3814 C C . TYR A 1 494 ? -22.986 -8.875 32.377 1.00 81.56 494 TYR A C 1
ATOM 3816 O O . TYR A 1 494 ? -22.474 -8.624 33.469 1.00 81.56 494 TYR A O 1
ATOM 3824 N N . HIS A 1 495 ? -22.909 -8.064 31.322 1.00 77.75 495 HIS A N 1
ATOM 3825 C CA . HIS A 1 495 ? -22.082 -6.856 31.254 1.00 77.75 495 HIS A CA 1
ATOM 3826 C C . HIS A 1 495 ? -22.607 -5.696 32.113 1.00 77.75 495 HIS A C 1
ATOM 3828 O O . HIS A 1 495 ? -21.821 -4.841 32.489 1.00 77.75 495 HIS A O 1
ATOM 3834 N N . ASN A 1 496 ? -23.895 -5.708 32.477 1.00 78.88 496 ASN A N 1
ATOM 3835 C CA . ASN A 1 496 ? -24.531 -4.700 33.339 1.00 78.88 496 ASN A CA 1
ATOM 3836 C C . ASN A 1 496 ? -25.064 -5.291 34.654 1.00 78.88 496 ASN A C 1
ATOM 3838 O O . ASN A 1 496 ? -25.959 -4.720 35.274 1.00 78.88 496 ASN A O 1
ATOM 3842 N N . LEU A 1 497 ? -24.574 -6.458 35.091 1.00 80.75 497 LEU A N 1
ATOM 3843 C CA . LEU A 1 497 ? -25.080 -7.107 36.307 1.00 80.75 497 LEU A CA 1
ATOM 3844 C C . LEU A 1 497 ? -24.988 -6.187 37.536 1.00 80.75 497 LEU A C 1
ATOM 3846 O O . LEU A 1 497 ? -25.914 -6.177 38.344 1.00 80.75 497 LEU A O 1
ATOM 3850 N N . ALA A 1 498 ? -23.939 -5.368 37.621 1.00 76.81 498 ALA A N 1
ATOM 3851 C CA . ALA A 1 498 ? -23.742 -4.371 38.667 1.00 76.81 498 ALA A CA 1
ATOM 3852 C C . ALA A 1 498 ? -24.845 -3.306 38.746 1.00 76.81 498 ALA A C 1
ATOM 3854 O O . ALA A 1 498 ? -25.131 -2.793 39.827 1.00 76.81 498 ALA A O 1
ATOM 3855 N N . GLU A 1 499 ? -25.499 -2.984 37.627 1.00 75.19 499 GLU A N 1
ATOM 3856 C CA . GLU A 1 499 ? -26.633 -2.057 37.626 1.00 75.19 499 GLU A CA 1
ATOM 3857 C C . GLU A 1 499 ? -27.892 -2.718 38.193 1.00 75.19 499 GLU A C 1
ATOM 3859 O O . GLU A 1 499 ? -28.715 -2.065 38.834 1.00 75.19 499 GLU A O 1
ATOM 3864 N N . TYR A 1 500 ? -28.046 -4.025 37.991 1.00 80.81 500 TYR A N 1
ATOM 3865 C CA . TYR A 1 500 ? -29.238 -4.746 38.415 1.00 80.81 500 TYR A CA 1
ATOM 3866 C C . TYR A 1 500 ? -29.153 -5.254 39.846 1.00 80.81 500 TYR A C 1
ATOM 3868 O O . TYR A 1 500 ? -30.165 -5.207 40.540 1.00 80.81 500 TYR A O 1
ATOM 3876 N N . ILE A 1 501 ? -28.000 -5.771 40.276 1.00 83.25 501 ILE A N 1
ATOM 3877 C CA . ILE A 1 501 ? -27.829 -6.417 41.579 1.00 83.25 501 ILE A CA 1
ATOM 3878 C C . ILE A 1 501 ? -26.439 -6.097 42.133 1.00 83.25 501 ILE A C 1
ATOM 3880 O O . ILE A 1 501 ? -25.423 -6.410 41.514 1.00 83.25 501 ILE A O 1
ATOM 3884 N N . ALA A 1 502 ? -26.391 -5.557 43.350 1.00 84.94 502 ALA A N 1
ATOM 3885 C CA . ALA A 1 502 ? -25.148 -5.369 44.090 1.00 84.94 502 ALA A CA 1
ATOM 3886 C C . ALA A 1 502 ? -25.310 -5.773 45.556 1.00 84.94 502 ALA A C 1
ATOM 3888 O O . ALA A 1 502 ? -26.349 -5.531 46.169 1.00 84.94 502 ALA A O 1
ATOM 3889 N N . LEU A 1 503 ? -24.272 -6.371 46.132 1.00 87.00 503 LEU A N 1
ATOM 389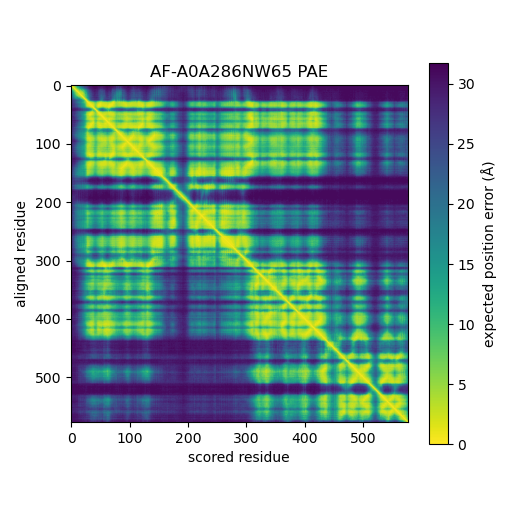0 C CA . LEU A 1 503 ? -24.216 -6.692 47.554 1.00 87.00 503 LEU A CA 1
ATOM 3891 C C . LEU A 1 503 ? -23.820 -5.424 48.313 1.00 87.00 503 LEU A C 1
ATOM 3893 O O . LEU A 1 503 ? -22.869 -4.751 47.929 1.00 87.00 503 LEU A O 1
ATOM 3897 N N . ALA A 1 504 ? -24.561 -5.074 49.357 1.00 86.69 504 ALA A N 1
ATOM 3898 C CA . ALA A 1 504 ? -24.452 -3.787 50.029 1.00 86.69 504 ALA A CA 1
ATOM 3899 C C . ALA A 1 504 ? -24.219 -3.945 51.540 1.00 86.69 504 ALA A C 1
ATOM 3901 O O . ALA A 1 504 ? -25.162 -3.813 52.329 1.00 86.69 504 ALA A O 1
ATOM 3902 N N . PRO A 1 505 ? -22.985 -4.229 51.997 1.00 86.75 505 PRO A N 1
ATOM 3903 C CA . PRO A 1 505 ? -22.578 -3.856 53.348 1.00 86.75 505 PRO A CA 1
ATOM 3904 C C . PRO A 1 505 ? -22.951 -2.397 53.611 1.00 86.75 505 PRO A C 1
ATOM 3906 O O . PRO A 1 505 ? -22.769 -1.551 52.741 1.00 86.75 505 PRO A O 1
ATOM 3909 N N . SER A 1 506 ? -23.510 -2.076 54.770 1.00 85.06 506 SER A N 1
ATOM 3910 C CA . SER A 1 506 ? -23.998 -0.722 55.019 1.00 85.06 506 SER A CA 1
ATOM 3911 C C . SER A 1 506 ? -23.850 -0.279 56.464 1.00 85.06 506 SER A C 1
ATOM 3913 O O . SER A 1 506 ? -23.892 -1.074 57.403 1.00 85.06 506 SER A O 1
ATOM 3915 N N . VAL A 1 507 ? -23.709 1.033 56.628 1.00 86.12 507 VAL A N 1
ATOM 3916 C CA . VAL A 1 507 ? -23.871 1.724 57.908 1.00 86.12 507 VAL A CA 1
ATOM 3917 C C . VAL A 1 507 ? -25.166 2.515 57.818 1.00 86.12 507 VAL A C 1
ATOM 3919 O O . VAL A 1 507 ? -25.379 3.238 56.852 1.00 86.12 507 VAL A O 1
ATOM 3922 N N . SER A 1 508 ? -26.060 2.369 58.787 1.00 85.50 508 SER A N 1
ATOM 3923 C CA . SER A 1 508 ? -27.345 3.069 58.806 1.00 85.50 508 SER A CA 1
ATOM 3924 C C . SER A 1 508 ? -27.491 3.921 60.053 1.00 85.50 508 SER A C 1
ATOM 3926 O O . SER A 1 508 ? -27.217 3.459 61.157 1.00 85.50 508 SER A O 1
ATOM 3928 N N . LEU A 1 509 ? -27.967 5.149 59.873 1.00 85.88 509 LEU A N 1
ATOM 3929 C CA . LEU A 1 509 ? -28.394 6.042 60.942 1.00 85.88 509 LEU A CA 1
ATOM 3930 C C . LEU A 1 509 ? -29.907 5.929 61.082 1.00 85.88 509 LEU A C 1
ATOM 3932 O O . LEU A 1 509 ? -30.638 6.426 60.232 1.00 85.88 509 LEU A O 1
ATOM 3936 N N . ILE A 1 510 ? -30.376 5.246 62.119 1.00 81.25 510 ILE A N 1
ATOM 3937 C CA . ILE A 1 510 ? -31.797 4.981 62.356 1.00 81.25 510 ILE A CA 1
ATOM 3938 C C . ILE A 1 510 ? -32.317 5.993 63.378 1.00 81.25 510 ILE A C 1
ATOM 3940 O O . ILE A 1 510 ? -31.809 6.052 64.497 1.00 81.25 510 ILE A O 1
ATOM 3944 N N . GLY A 1 511 ? -33.312 6.793 62.996 1.00 72.50 511 GLY A N 1
ATOM 3945 C CA . GLY A 1 511 ? -33.933 7.793 63.864 1.00 72.50 511 GLY A CA 1
ATOM 3946 C C . GLY A 1 511 ? -35.104 7.221 64.662 1.00 72.50 511 GLY A C 1
ATOM 3947 O O . GLY A 1 511 ? -36.035 6.679 64.080 1.00 72.50 511 GLY A O 1
ATOM 3948 N N . GLY A 1 512 ? -35.095 7.376 65.984 1.00 64.62 512 GLY A N 1
ATOM 3949 C CA . GLY A 1 512 ? -36.155 6.906 66.882 1.00 64.62 512 GLY A CA 1
ATOM 3950 C C . GLY A 1 512 ? -35.670 5.874 67.903 1.00 64.62 512 GLY A C 1
ATOM 3951 O O . GLY A 1 512 ? -34.828 5.025 67.614 1.00 64.62 512 GLY A O 1
ATOM 3952 N N . GLY A 1 513 ? -36.199 5.966 69.125 1.00 51.56 513 GLY A N 1
ATOM 3953 C CA . GLY A 1 513 ? -35.849 5.078 70.232 1.00 51.56 513 GLY A CA 1
ATOM 3954 C C . GLY A 1 513 ? -36.530 3.708 70.139 1.00 51.56 513 GLY A C 1
ATOM 3955 O O . GLY A 1 513 ? -37.735 3.615 69.936 1.00 51.56 513 GLY A O 1
ATOM 3956 N N . TYR A 1 514 ? -35.751 2.646 70.326 1.00 47.81 514 TYR A N 1
ATOM 3957 C CA . TYR A 1 514 ? -36.214 1.322 70.745 1.00 47.81 514 TYR A CA 1
ATOM 3958 C C . TYR A 1 514 ? -36.309 1.342 72.265 1.00 47.81 514 TYR A C 1
ATOM 3960 O O . TYR A 1 514 ? -35.308 1.555 72.953 1.00 47.81 514 TYR A O 1
ATOM 3968 N N . THR A 1 515 ? -37.511 1.144 72.781 1.00 52.97 515 THR A N 1
ATOM 3969 C CA . THR A 1 515 ? -37.783 0.983 74.207 1.00 52.97 515 THR A CA 1
ATOM 3970 C C . THR A 1 515 ? -38.054 -0.489 74.475 1.00 52.97 515 THR A C 1
ATOM 3972 O O . THR A 1 515 ? -39.208 -0.899 74.482 1.00 52.97 515 THR A O 1
ATOM 3975 N N . GLY A 1 516 ? -37.009 -1.302 74.657 1.00 44.19 516 GLY A N 1
ATOM 3976 C CA . GLY A 1 516 ? -37.224 -2.741 74.812 1.00 44.19 516 GLY A CA 1
ATOM 3977 C C . GLY A 1 516 ? -36.043 -3.561 75.324 1.00 44.19 516 GLY A C 1
ATOM 3978 O O . GLY A 1 516 ? -35.521 -4.367 74.566 1.00 44.19 516 GLY A O 1
ATOM 3979 N N . SER A 1 517 ? -35.673 -3.401 76.602 1.00 38.47 517 SER A N 1
ATOM 3980 C CA . SER A 1 517 ? -35.669 -4.509 77.585 1.00 38.47 517 SER A CA 1
ATOM 3981 C C . SER A 1 517 ? -35.065 -4.084 78.933 1.00 38.47 517 SER A C 1
ATOM 3983 O O . SER A 1 517 ? -33.879 -3.791 79.015 1.00 38.47 517 SER A O 1
ATOM 3985 N N . SER A 1 518 ? -35.915 -4.087 79.966 1.00 41.16 518 SER A N 1
ATOM 3986 C CA . SER A 1 518 ? -35.625 -4.422 81.371 1.00 41.16 518 SER A CA 1
ATOM 3987 C C . SER A 1 518 ? -34.240 -4.083 81.946 1.00 41.16 518 SER A C 1
ATOM 3989 O O . SER A 1 518 ? -33.346 -4.919 81.916 1.00 41.16 518 SER A O 1
ATOM 3991 N N . ASP A 1 519 ? -34.152 -2.956 82.649 1.00 33.44 519 ASP A N 1
ATOM 3992 C CA . ASP A 1 519 ? -33.700 -2.998 84.040 1.00 33.44 519 ASP A CA 1
ATOM 3993 C C . ASP A 1 519 ? -34.612 -2.096 84.871 1.00 33.44 519 ASP A C 1
ATOM 3995 O O . ASP A 1 519 ? -34.730 -0.887 84.664 1.00 33.44 519 ASP A O 1
ATOM 3999 N N . GLY A 1 520 ? -35.361 -2.737 85.765 1.00 42.59 520 GLY A N 1
ATOM 4000 C CA . GLY A 1 520 ? -36.182 -2.061 86.747 1.00 42.59 520 GLY A CA 1
ATOM 4001 C C . GLY A 1 520 ? -35.289 -1.492 87.835 1.00 42.59 520 GLY A C 1
ATOM 4002 O O . GLY A 1 520 ? -34.958 -2.190 88.785 1.00 42.59 520 GLY A O 1
ATOM 4003 N N . SER A 1 521 ? -34.961 -0.212 87.737 1.00 31.59 521 SER A N 1
ATOM 4004 C CA . SER A 1 521 ? -34.571 0.579 88.901 1.00 31.59 521 SER A CA 1
ATOM 4005 C C . SER A 1 521 ? -34.839 2.051 88.636 1.00 31.59 521 SER A C 1
ATOM 4007 O O . SER A 1 521 ? -34.544 2.588 87.575 1.00 31.59 521 SER A O 1
ATOM 4009 N N . ALA A 1 522 ? -35.503 2.656 89.610 1.00 42.75 522 ALA A N 1
ATOM 4010 C CA . ALA A 1 522 ? -36.015 4.006 89.590 1.00 42.75 522 ALA A CA 1
ATOM 4011 C C . ALA A 1 522 ? -34.914 5.071 89.453 1.00 42.75 522 ALA A C 1
ATOM 4013 O O . ALA A 1 522 ? -33.864 4.963 90.079 1.00 42.75 522 ALA A O 1
ATOM 4014 N N . GLY A 1 523 ? -35.258 6.155 88.752 1.00 37.41 523 GLY A N 1
ATOM 4015 C CA . GLY A 1 523 ? -34.580 7.451 88.817 1.00 37.41 523 GLY A CA 1
ATOM 4016 C C . GLY A 1 523 ? -33.517 7.671 87.741 1.00 37.41 523 GLY A C 1
ATOM 4017 O O . GLY A 1 523 ? -32.580 6.894 87.625 1.00 37.41 523 GLY A O 1
ATOM 4018 N N . GLY A 1 524 ? -33.638 8.778 87.006 1.00 33.12 524 GLY A N 1
ATOM 4019 C CA . GLY A 1 524 ? -32.566 9.309 86.161 1.00 33.12 524 GLY A CA 1
ATOM 4020 C C . GLY A 1 524 ? -33.020 9.660 84.751 1.00 33.12 524 GLY A C 1
ATOM 4021 O O . GLY A 1 524 ? -33.527 8.817 84.019 1.00 33.12 524 GLY A O 1
ATOM 4022 N N . GLU A 1 525 ? -32.846 10.926 84.385 1.00 44.44 525 GLU A N 1
ATOM 4023 C CA . GLU A 1 525 ? -32.846 11.396 83.005 1.00 44.44 525 GLU A CA 1
ATOM 4024 C C . GLU A 1 525 ? -31.805 10.606 82.200 1.00 44.44 525 GLU A C 1
ATOM 4026 O O . GLU A 1 525 ? -30.616 10.784 82.414 1.00 44.44 525 GLU A O 1
ATOM 4031 N N . ASP A 1 526 ? -32.234 9.751 81.275 1.00 40.38 526 ASP A N 1
ATOM 4032 C CA . ASP A 1 526 ? -31.383 9.320 80.164 1.00 40.38 526 ASP A CA 1
ATOM 4033 C C . ASP A 1 526 ? -32.270 9.005 78.955 1.00 40.38 526 ASP A C 1
ATOM 4035 O O . ASP A 1 526 ? -32.735 7.888 78.716 1.00 40.38 526 ASP A O 1
ATOM 4039 N N . GLN A 1 527 ? -32.564 10.060 78.189 1.00 46.19 527 GLN A N 1
ATOM 4040 C CA . GLN A 1 527 ? -33.059 9.926 76.824 1.00 46.19 527 GLN A CA 1
ATOM 4041 C C . GLN A 1 527 ? -31.948 9.261 76.009 1.00 46.19 527 GLN A C 1
ATOM 4043 O O . GLN A 1 527 ? -30.990 9.919 75.605 1.00 46.19 527 GLN A O 1
ATOM 4048 N N . GLY A 1 528 ? -32.063 7.951 75.776 1.00 48.03 528 GLY A N 1
ATOM 4049 C CA . GLY A 1 528 ? -31.178 7.245 74.852 1.00 48.03 528 GLY A CA 1
ATOM 4050 C C . GLY A 1 528 ? -31.085 7.987 73.507 1.00 48.03 528 GLY A C 1
ATOM 4051 O O . GLY A 1 528 ? -32.043 8.656 73.108 1.00 48.03 528 GLY A O 1
ATOM 4052 N N . PRO A 1 529 ? -29.946 7.906 72.798 1.00 51.72 529 PRO A N 1
ATOM 4053 C CA . PRO A 1 529 ? -29.692 8.739 71.630 1.00 51.72 529 PRO A CA 1
ATOM 4054 C C . PRO A 1 529 ? -30.815 8.606 70.589 1.00 51.72 529 PRO A C 1
ATOM 4056 O O . PRO A 1 529 ? -31.160 7.503 70.160 1.00 51.72 529 PRO A O 1
ATOM 4059 N N . ASN A 1 530 ? -31.367 9.754 70.170 1.00 65.62 530 ASN A N 1
ATOM 4060 C CA . ASN A 1 530 ? -32.455 9.856 69.183 1.00 65.62 530 ASN A CA 1
ATOM 4061 C C . ASN A 1 530 ? -32.085 9.274 67.805 1.00 65.62 530 ASN A C 1
ATOM 4063 O O . ASN A 1 530 ? -32.967 9.048 66.975 1.00 65.62 530 ASN A O 1
ATOM 4067 N N . VAL A 1 531 ? -30.794 9.039 67.557 1.00 70.94 531 VAL A N 1
ATOM 4068 C CA . VAL A 1 531 ? -30.247 8.469 66.324 1.00 70.94 531 VAL A CA 1
ATOM 4069 C C . VAL A 1 531 ? -29.266 7.363 66.683 1.00 70.94 531 VAL A C 1
ATOM 4071 O O . VAL A 1 531 ? -28.420 7.534 67.558 1.00 70.94 531 VAL A O 1
ATOM 4074 N N . ARG A 1 532 ? -29.364 6.231 65.992 1.00 79.00 532 ARG A N 1
ATOM 4075 C CA . ARG A 1 532 ? -28.567 5.034 66.265 1.00 79.00 532 ARG A CA 1
ATOM 4076 C C . ARG A 1 532 ? -27.775 4.626 65.053 1.00 79.00 532 ARG A C 1
ATOM 4078 O O . ARG A 1 532 ? -28.297 4.645 63.942 1.00 79.00 532 ARG A O 1
ATOM 4085 N N . VAL A 1 533 ? -26.546 4.196 65.292 1.00 84.00 533 VAL A N 1
ATOM 4086 C CA . VAL A 1 533 ? -25.695 3.627 64.254 1.00 84.00 533 VAL A CA 1
ATOM 4087 C C . VAL A 1 533 ? -25.916 2.120 64.230 1.00 84.00 533 VAL A C 1
ATOM 4089 O O . VAL A 1 533 ? -25.689 1.433 65.225 1.00 84.00 533 VAL A O 1
ATOM 4092 N N . ALA A 1 534 ? -26.359 1.609 63.091 1.00 85.06 534 ALA A N 1
ATOM 4093 C CA . ALA A 1 534 ? -26.534 0.190 62.847 1.00 85.06 534 ALA A CA 1
ATOM 4094 C C . ALA A 1 534 ? -25.621 -0.264 61.709 1.00 85.06 534 ALA A C 1
ATOM 4096 O O . ALA A 1 534 ? -25.477 0.426 60.700 1.00 85.06 534 ALA A O 1
ATOM 4097 N N . LEU A 1 535 ? -25.014 -1.433 61.874 1.00 89.19 535 LEU A N 1
ATOM 4098 C CA . LEU A 1 535 ? -24.217 -2.089 60.846 1.00 89.19 535 LEU A CA 1
ATOM 4099 C C . LEU A 1 535 ? -25.069 -3.157 60.181 1.00 89.19 535 LEU A C 1
ATOM 4101 O O . LEU A 1 535 ? -25.782 -3.903 60.854 1.00 89.19 535 LEU A O 1
ATOM 4105 N N . GLY A 1 536 ? -25.013 -3.224 58.861 1.00 88.50 536 GLY A N 1
ATOM 4106 C CA . GLY A 1 536 ? -25.913 -4.064 58.100 1.00 88.50 536 GLY A CA 1
ATOM 4107 C C . GLY A 1 536 ? -25.304 -4.646 56.847 1.00 88.50 536 GLY A C 1
ATOM 4108 O O . GLY A 1 536 ? -24.209 -4.297 56.411 1.00 88.50 536 GLY A O 1
ATOM 4109 N N . MET A 1 537 ? -26.069 -5.555 56.264 1.00 89.81 537 MET A N 1
ATOM 4110 C CA . MET A 1 537 ? -25.812 -6.110 54.950 1.00 89.81 537 MET A CA 1
ATOM 4111 C C . MET A 1 537 ? -27.131 -6.180 54.197 1.00 89.81 537 MET A C 1
ATOM 4113 O O . MET A 1 537 ? -28.171 -6.538 54.757 1.00 89.81 537 MET A O 1
ATOM 4117 N N . GLY A 1 538 ? -27.087 -5.817 52.927 1.00 87.94 538 GLY A N 1
ATOM 4118 C CA . GLY A 1 538 ? -28.245 -5.802 52.058 1.00 87.94 538 GLY A CA 1
ATOM 4119 C C . GLY A 1 538 ? -27.892 -6.117 50.620 1.00 87.94 538 GLY A C 1
ATOM 4120 O O . GLY A 1 538 ? -26.772 -6.513 50.293 1.00 87.94 538 GLY A O 1
ATOM 4121 N N . ILE A 1 539 ? -28.890 -5.948 49.768 1.00 87.31 539 ILE A N 1
ATOM 4122 C CA . ILE A 1 539 ? -28.805 -6.075 48.326 1.00 87.31 539 ILE A CA 1
ATOM 4123 C C . ILE A 1 539 ? -29.445 -4.824 47.736 1.00 87.31 539 ILE A C 1
ATOM 4125 O O . ILE A 1 539 ? -30.574 -4.465 48.083 1.00 87.31 539 ILE A O 1
ATOM 4129 N N . ASN A 1 540 ? -28.719 -4.183 46.829 1.00 84.19 540 ASN A N 1
ATOM 4130 C CA . ASN A 1 540 ? -29.250 -3.137 45.977 1.00 84.19 540 ASN A CA 1
ATOM 4131 C C . ASN A 1 540 ? -29.775 -3.755 44.689 1.00 84.19 540 ASN A C 1
ATOM 4133 O O . ASN A 1 540 ? -29.078 -4.546 44.054 1.00 84.19 540 ASN A O 1
ATOM 4137 N N . ILE A 1 541 ? -30.989 -3.374 44.305 1.00 82.94 541 ILE A N 1
ATOM 4138 C CA . ILE A 1 541 ? -31.647 -3.807 43.077 1.00 82.94 541 ILE A CA 1
ATOM 4139 C C . ILE A 1 541 ? -31.894 -2.587 42.190 1.00 82.94 541 ILE A C 1
ATOM 4141 O O . ILE A 1 541 ? -32.430 -1.575 42.648 1.00 82.94 541 ILE A O 1
ATOM 4145 N N . ALA A 1 542 ? -31.513 -2.700 40.915 1.00 79.75 542 ALA A N 1
ATOM 4146 C CA . ALA A 1 542 ? -31.652 -1.658 39.893 1.00 79.75 542 ALA A CA 1
ATOM 4147 C C . ALA A 1 542 ? -31.030 -0.305 40.302 1.00 79.75 542 ALA A C 1
ATOM 4149 O O . ALA A 1 542 ? -31.572 0.744 39.966 1.00 79.75 542 ALA A O 1
ATOM 4150 N N . ARG A 1 543 ? -29.954 -0.324 41.106 1.00 73.81 543 ARG A N 1
ATOM 4151 C CA . ARG A 1 543 ? -29.313 0.830 41.787 1.00 73.81 543 ARG A CA 1
ATOM 4152 C C . ARG A 1 543 ? -30.217 1.657 42.718 1.00 73.81 543 ARG A C 1
ATOM 4154 O O . ARG A 1 543 ? -29.701 2.373 43.565 1.00 73.81 543 ARG A O 1
ATOM 4161 N N . ALA A 1 544 ? -31.537 1.539 42.608 1.00 75.56 544 ALA A N 1
ATOM 4162 C CA . ALA A 1 544 ? -32.488 2.435 43.247 1.00 75.56 544 ALA A CA 1
ATOM 4163 C C . ALA A 1 544 ? -33.132 1.857 44.511 1.00 75.56 544 ALA A C 1
ATOM 4165 O O . ALA A 1 544 ? -33.501 2.625 45.396 1.00 75.56 544 ALA A O 1
ATOM 4166 N N . PHE A 1 545 ? -33.272 0.535 44.622 1.00 83.88 545 PHE A N 1
ATOM 4167 C CA . PHE A 1 545 ? -33.916 -0.103 45.772 1.00 83.88 545 PHE A CA 1
ATOM 4168 C C . PHE A 1 545 ? -32.882 -0.793 46.653 1.00 83.88 545 PHE A C 1
ATOM 4170 O O . PHE A 1 545 ? -32.133 -1.633 46.167 1.00 83.88 545 PHE A O 1
ATOM 4177 N N . HIS A 1 546 ? -32.870 -0.483 47.945 1.00 85.44 546 HIS A N 1
ATOM 4178 C CA . HIS A 1 546 ? -32.006 -1.122 48.934 1.00 85.44 546 HIS A CA 1
ATOM 4179 C C . HIS A 1 546 ? -32.848 -1.990 49.871 1.00 85.44 546 HIS A C 1
ATOM 4181 O O . HIS A 1 546 ? -33.706 -1.480 50.592 1.00 85.44 546 HIS A O 1
ATOM 4187 N N . PHE A 1 547 ? -32.567 -3.288 49.922 1.00 89.75 547 PHE A N 1
ATOM 4188 C CA . PHE A 1 547 ? -33.184 -4.209 50.876 1.00 89.75 547 PHE A CA 1
ATOM 4189 C C . PHE A 1 547 ? -32.106 -4.803 51.763 1.00 89.75 547 PHE A C 1
ATOM 4191 O O . PHE A 1 547 ? -31.166 -5.411 51.259 1.00 89.75 547 PHE A O 1
ATOM 4198 N N . GLY A 1 548 ? -32.217 -4.661 53.078 1.00 89.12 548 GLY A N 1
ATOM 4199 C CA . GLY A 1 548 ? -31.158 -5.138 53.959 1.00 89.12 548 GLY A CA 1
ATOM 4200 C C . GLY A 1 548 ? -31.601 -5.458 55.367 1.00 89.12 548 GLY A C 1
ATOM 4201 O O . GLY A 1 548 ? -32.738 -5.228 55.766 1.00 89.12 548 GLY A O 1
ATOM 4202 N N . TYR A 1 549 ? -30.660 -5.996 56.122 1.00 90.44 549 TYR A N 1
ATOM 4203 C CA . TYR A 1 549 ? -30.770 -6.213 57.550 1.00 90.44 549 TYR A CA 1
ATOM 4204 C C . TYR A 1 549 ? -29.711 -5.369 58.247 1.00 90.44 549 TYR A C 1
ATOM 4206 O O . TYR A 1 549 ? -28.567 -5.326 57.795 1.00 90.44 549 TYR A O 1
ATOM 4214 N N . ALA A 1 550 ? -30.074 -4.729 59.352 1.00 87.94 550 ALA A N 1
ATOM 4215 C CA . ALA A 1 550 ? -29.149 -3.961 60.166 1.00 87.94 550 ALA A CA 1
ATOM 4216 C C . ALA A 1 550 ? -29.278 -4.317 61.645 1.00 87.94 550 ALA A C 1
ATOM 4218 O O . ALA A 1 550 ? -30.371 -4.554 62.163 1.00 87.94 550 ALA A O 1
ATOM 4219 N N . TRP A 1 551 ? -28.139 -4.330 62.324 1.00 89.06 551 TRP A N 1
ATOM 4220 C CA . TRP A 1 551 ? -28.009 -4.561 63.750 1.00 89.06 551 TRP A CA 1
ATOM 4221 C C . TRP A 1 551 ? -27.358 -3.344 64.398 1.00 89.06 551 TRP A C 1
ATOM 4223 O O . TRP A 1 551 ? -26.301 -2.895 63.959 1.00 89.06 551 TRP A O 1
ATOM 4233 N N . ALA A 1 552 ? -28.005 -2.802 65.424 1.00 85.19 552 ALA A N 1
ATOM 4234 C CA . ALA A 1 552 ? -27.489 -1.711 66.234 1.00 85.19 552 ALA A CA 1
ATOM 4235 C C . ALA A 1 552 ? -26.699 -2.303 67.415 1.00 85.19 552 ALA A C 1
ATOM 4237 O O . ALA A 1 552 ? -27.304 -2.891 68.316 1.00 85.19 552 ALA A O 1
ATOM 4238 N N . PRO A 1 553 ? -25.357 -2.175 67.445 1.00 80.50 553 PRO A N 1
ATOM 4239 C CA . PRO A 1 553 ? -24.548 -2.753 68.518 1.00 80.50 553 PRO A CA 1
ATOM 4240 C C . PRO A 1 553 ? -24.815 -2.108 69.880 1.00 80.50 553 PRO A C 1
ATOM 4242 O O . PRO A 1 553 ? -24.633 -2.755 70.904 1.00 80.50 553 PRO A O 1
ATOM 4245 N N . SER A 1 554 ? -25.253 -0.845 69.885 1.00 74.50 554 SER A N 1
ATOM 4246 C CA . SER A 1 554 ? -25.496 -0.047 71.091 1.00 74.50 554 SER A CA 1
ATOM 4247 C C . SER A 1 554 ? -26.544 -0.642 72.028 1.00 74.50 554 SER A C 1
ATOM 4249 O O . SER A 1 554 ? -26.468 -0.435 73.231 1.00 74.50 554 SER A O 1
ATOM 4251 N N . ASP A 1 555 ? -27.536 -1.341 71.483 1.00 71.31 555 ASP A N 1
ATOM 4252 C CA . ASP A 1 555 ? -28.700 -1.811 72.237 1.00 71.31 555 ASP A CA 1
ATOM 4253 C C . ASP A 1 555 ? -29.236 -3.164 71.742 1.00 71.31 555 ASP A C 1
ATOM 4255 O O . ASP A 1 555 ? -30.306 -3.613 72.143 1.00 71.31 555 ASP A O 1
ATOM 4259 N N . GLY A 1 556 ? -28.509 -3.826 70.840 1.00 72.38 556 GLY A N 1
ATOM 4260 C CA . GLY A 1 556 ? -28.900 -5.121 70.293 1.00 72.38 556 GLY A CA 1
ATOM 4261 C C . GLY A 1 556 ? -30.065 -5.073 69.296 1.00 72.38 556 GLY A C 1
ATOM 4262 O O . GLY A 1 556 ? -30.522 -6.137 68.863 1.00 72.38 556 GLY A O 1
ATOM 4263 N N . GLY A 1 557 ? -30.538 -3.880 68.913 1.00 77.56 557 GLY A N 1
ATOM 4264 C CA . GLY A 1 557 ? -31.674 -3.691 68.012 1.00 77.56 557 GLY A CA 1
ATOM 4265 C C . GLY A 1 557 ? -31.448 -4.328 66.639 1.00 77.56 557 GLY A C 1
ATOM 4266 O O . GLY A 1 557 ? -30.352 -4.271 66.083 1.00 77.56 557 GLY A O 1
ATOM 4267 N N . ARG A 1 558 ? -32.488 -4.950 66.076 1.00 84.56 558 ARG A N 1
ATOM 4268 C CA . ARG A 1 558 ? -32.448 -5.626 64.768 1.00 84.56 558 ARG A CA 1
ATOM 4269 C C . ARG A 1 558 ? -33.524 -5.060 63.857 1.00 84.56 558 ARG A C 1
ATOM 4271 O O . ARG A 1 558 ? -34.683 -4.998 64.267 1.00 84.56 558 ARG A O 1
ATOM 4278 N N . TYR A 1 559 ? -33.157 -4.696 62.634 1.00 84.75 559 TYR A N 1
ATOM 4279 C CA . TYR A 1 559 ? -34.028 -3.988 61.700 1.00 84.75 559 TYR A CA 1
ATOM 4280 C C . TYR A 1 559 ? -33.971 -4.600 60.303 1.00 84.75 559 TYR A C 1
ATOM 4282 O O . TYR A 1 559 ? -32.897 -4.950 59.819 1.00 84.75 559 TYR A O 1
ATOM 4290 N N . ALA A 1 560 ? -35.119 -4.673 59.634 1.00 87.75 560 ALA A N 1
ATOM 4291 C CA . ALA A 1 560 ? -35.179 -4.804 58.184 1.00 87.75 560 ALA A CA 1
ATOM 4292 C C . ALA A 1 560 ? -35.220 -3.402 57.561 1.00 87.75 560 ALA A C 1
ATOM 4294 O O . ALA A 1 560 ? -36.009 -2.560 57.981 1.00 87.75 560 ALA A O 1
ATOM 4295 N N . LEU A 1 561 ? -34.365 -3.150 56.577 1.00 87.19 561 LEU A N 1
ATOM 4296 C CA . LEU A 1 561 ? -34.239 -1.881 55.872 1.00 87.19 561 LEU A CA 1
ATOM 4297 C C . LEU A 1 561 ? -34.856 -2.005 54.483 1.00 87.19 561 LEU A C 1
ATOM 4299 O O . LEU A 1 561 ? -34.480 -2.895 53.720 1.00 87.19 561 LEU A O 1
ATOM 4303 N N . ILE A 1 562 ? -35.761 -1.089 54.151 1.00 87.50 562 ILE A N 1
ATOM 4304 C CA . ILE A 1 562 ? -36.321 -0.932 52.807 1.00 87.50 562 ILE A CA 1
ATOM 4305 C C . ILE A 1 562 ? -36.081 0.510 52.387 1.00 87.50 562 ILE A C 1
ATOM 4307 O O . ILE A 1 562 ? -36.733 1.415 52.901 1.00 87.50 562 ILE A O 1
ATOM 4311 N N . GLY A 1 563 ? -35.124 0.731 51.495 1.00 81.94 563 GLY A N 1
ATOM 4312 C CA . GLY A 1 563 ? -34.709 2.059 51.073 1.00 81.94 563 GLY A CA 1
ATOM 4313 C C . GLY A 1 563 ? -34.829 2.308 49.592 1.00 81.94 563 GLY A C 1
ATOM 4314 O O . GLY A 1 563 ? -34.838 1.386 48.777 1.00 81.94 563 GLY A O 1
ATOM 4315 N N . ILE A 1 564 ? -34.947 3.591 49.273 1.00 81.75 564 ILE A N 1
ATOM 4316 C CA . ILE A 1 564 ? -35.054 4.092 47.914 1.00 81.75 564 ILE A CA 1
ATOM 4317 C C . ILE A 1 564 ? -34.040 5.223 47.732 1.00 81.75 564 ILE A C 1
ATOM 4319 O O . ILE A 1 564 ? -33.992 6.173 48.517 1.00 81.75 564 ILE A O 1
ATOM 4323 N N . SER A 1 565 ? -33.243 5.129 46.673 1.00 75.38 565 SER A N 1
ATOM 4324 C CA . SER A 1 565 ? -32.417 6.221 46.169 1.00 75.38 565 SER A CA 1
ATOM 4325 C C . SER A 1 565 ? -33.216 7.018 45.141 1.00 75.38 565 SER A C 1
ATOM 4327 O O . SER A 1 565 ? -33.461 6.562 44.026 1.00 75.38 565 SER A O 1
ATOM 4329 N N . VAL A 1 566 ? -33.650 8.222 45.519 1.00 66.06 566 VAL A N 1
ATOM 4330 C CA . VAL A 1 566 ? -34.435 9.104 44.640 1.00 66.06 566 VAL A CA 1
ATOM 4331 C C . VAL A 1 566 ? -33.645 9.555 43.398 1.00 66.06 566 VAL A C 1
ATOM 4333 O O . VAL A 1 566 ? -34.224 9.508 42.310 1.00 66.06 566 VAL A O 1
ATOM 4336 N N . PRO A 1 567 ? -32.352 9.938 43.486 1.00 65.25 567 PRO A N 1
ATOM 4337 C CA . PRO A 1 567 ? -31.567 10.292 42.302 1.00 65.25 567 PRO A CA 1
ATOM 4338 C C . PRO A 1 567 ? -31.459 9.155 41.280 1.00 65.25 567 PRO A C 1
ATOM 4340 O O . PRO A 1 567 ? -31.577 9.412 40.085 1.00 65.25 567 PRO A O 1
ATOM 4343 N N . ASP A 1 568 ? -31.321 7.905 41.736 1.00 65.62 568 ASP A N 1
ATOM 4344 C CA . ASP A 1 568 ? -31.210 6.735 40.848 1.00 65.62 568 ASP A CA 1
ATOM 4345 C C . ASP A 1 568 ? -32.563 6.237 40.331 1.00 65.62 568 ASP A C 1
ATOM 4347 O O . ASP A 1 568 ? -32.629 5.479 39.364 1.00 65.62 568 ASP A O 1
ATOM 4351 N N . LEU A 1 569 ? -33.663 6.683 40.939 1.00 61.53 569 LEU A N 1
ATOM 4352 C CA . LEU A 1 569 ? -35.012 6.387 40.467 1.00 61.53 569 LEU A CA 1
ATOM 4353 C C . LEU A 1 569 ? -35.390 7.249 39.246 1.00 61.53 569 LEU A C 1
ATOM 4355 O O . LEU A 1 569 ? -36.198 6.837 38.416 1.00 61.53 569 LEU A O 1
ATOM 4359 N N . LEU A 1 570 ? -34.797 8.442 39.105 1.00 59.03 570 LEU A N 1
ATOM 4360 C CA . LEU A 1 570 ? -35.106 9.387 38.023 1.00 59.03 570 LEU A CA 1
ATOM 4361 C C . LEU A 1 570 ? -34.778 8.852 36.612 1.00 59.03 570 LEU A C 1
ATOM 4363 O O . LEU A 1 570 ? -35.620 9.021 35.725 1.00 59.03 570 LEU A O 1
ATOM 4367 N N . PRO A 1 571 ? -33.624 8.197 36.365 1.00 58.41 571 PRO A N 1
ATOM 4368 C CA . PRO A 1 571 ? -33.347 7.539 35.089 1.00 58.41 571 PRO A CA 1
ATOM 4369 C C . PRO A 1 571 ? -34.309 6.387 34.784 1.00 58.41 571 PRO A C 1
ATOM 4371 O O . PRO A 1 571 ? -34.706 6.236 33.637 1.00 58.41 571 PRO A O 1
ATOM 4374 N N . LEU A 1 572 ? -34.731 5.617 35.796 1.00 58.84 572 LEU A N 1
ATOM 4375 C CA . LEU A 1 572 ? -35.668 4.495 35.629 1.00 58.84 572 LEU A CA 1
ATOM 4376 C C . LEU A 1 572 ? -37.093 4.957 35.283 1.00 58.84 572 LEU A C 1
ATOM 4378 O O . LEU A 1 572 ? -37.841 4.236 34.625 1.00 58.84 572 LEU A O 1
ATOM 4382 N N . LEU A 1 573 ? -37.479 6.156 35.731 1.00 57.66 573 LEU A N 1
ATOM 4383 C CA . LEU A 1 573 ? -38.786 6.755 35.448 1.00 57.66 573 LEU A CA 1
ATOM 4384 C C . LEU A 1 573 ? -38.843 7.499 34.109 1.00 57.66 573 LEU A C 1
ATOM 4386 O O . LEU A 1 573 ? -39.930 7.699 33.559 1.00 57.66 573 LEU A O 1
ATOM 4390 N N . ARG A 1 574 ? -37.698 7.924 33.565 1.00 49.56 574 ARG A N 1
ATOM 4391 C CA . ARG A 1 574 ? -37.641 8.469 32.208 1.00 49.56 574 ARG A CA 1
ATOM 4392 C C . ARG A 1 574 ? -37.700 7.302 31.227 1.00 49.56 574 ARG A C 1
ATOM 4394 O O . ARG A 1 574 ? -36.755 6.532 31.128 1.00 49.56 574 ARG A O 1
ATOM 4401 N N . LYS A 1 575 ? -38.808 7.182 30.482 1.00 37.38 575 LYS A N 1
ATOM 4402 C CA . LYS A 1 575 ? -38.869 6.309 29.297 1.00 37.38 575 LYS A CA 1
ATOM 4403 C C . LYS A 1 575 ? -37.640 6.595 28.430 1.00 37.38 575 LYS A C 1
ATOM 4405 O O . LYS A 1 575 ? -37.455 7.743 28.025 1.00 37.38 575 LYS A O 1
ATOM 4410 N N . SER A 1 576 ? -36.825 5.569 28.193 1.00 31.28 576 SER A N 1
ATOM 4411 C CA . SER A 1 576 ? -35.717 5.616 27.239 1.00 31.28 576 SER A CA 1
ATOM 4412 C C . SER A 1 576 ? -36.195 6.214 25.907 1.00 31.28 576 SER A C 1
ATOM 4414 O O . SER A 1 576 ? -37.296 5.852 25.476 1.00 31.28 576 SER A O 1
ATOM 4416 N N . PRO A 1 577 ? -35.436 7.132 25.279 1.00 35.53 577 PRO A N 1
ATOM 4417 C CA . PRO A 1 577 ? -35.614 7.416 23.860 1.00 35.53 577 PRO A CA 1
ATOM 4418 C C . PRO A 1 577 ? -35.336 6.173 23.007 1.00 35.53 577 PRO A C 1
ATOM 4420 O O . PRO A 1 577 ? -34.486 5.348 23.422 1.00 35.53 577 PRO A O 1
#

Sequence (577 aa):
MHVYLGGGLARGLMFVLCLLSAMTASAQPYELFAVYEPASGTGTTKAFRLKLAENALIPDGGESHVLDRIIVKFDDDGVSLSALSIFSQLRFRADVGGQKTETAVPTDSIGRLPSREHTLARWRGDYKEDAIVPVTIQVAAVYSGDFLCMQERELLTARDDDELSARRSTPPPIPLLPPDSTGQAQSRQQPGGPSSNGGARSVQRPLLQTGDGDFILYSLCRDDTGQLLIDPINWAKAMDVQEFQLGGSTTDSKLQADFRKAHKKRLAELLSDRLNKRFASFGRTVVTDTDLPGFKNVLIQVSSTFKFSVIKSTGALFLIEESGGDVQRLADLIDQDAEVAISLDRAVCAQLPPAALLNNPWTFELEVPDGKDGKTRKTKVELDFRHGCNRTLQVQWKNYLNQRVTFRTIYRVPGNDDIVVLKESFAIYNLGLITTVPVFTEIISAAQNSAPSDVEATSSIPVSYALPLNDRDQRRGSVAVTFPFTVSINTRRYHNLAEYIALAPSVSLIGGGYTGSSDGSAGGEDQGPNVRVALGMGINIARAFHFGYAWAPSDGGRYALIGISVPDLLPLLRKSP

Solvent-accessible surface area (backbone atoms only — not comparable to full-atom values): 33433 Å² total; per-residue (Å²): 134,89,84,93,87,78,86,65,64,66,57,58,52,49,54,51,49,61,57,57,72,40,74,74,92,58,80,58,53,50,46,49,29,40,33,32,35,52,34,94,87,61,87,84,64,71,66,47,74,45,76,64,54,80,72,35,64,42,69,43,44,36,79,62,29,29,47,44,31,36,32,39,36,48,58,82,54,69,70,42,53,57,60,41,68,48,30,47,29,41,36,40,38,33,31,52,59,81,49,75,40,78,50,74,46,46,48,88,50,47,87,72,35,70,93,29,46,46,79,64,44,74,50,78,90,70,71,62,93,56,43,62,33,55,33,39,40,36,41,34,40,28,52,18,56,67,48,52,22,54,54,52,54,50,62,63,56,64,65,80,77,62,97,71,89,79,83,64,94,64,77,81,82,74,46,58,52,70,91,84,87,80,86,86,84,81,90,76,87,83,89,91,84,82,90,79,78,95,63,83,76,73,76,82,68,89,64,50,60,50,98,86,67,32,38,37,74,54,56,60,36,58,48,100,84,68,48,49,66,41,71,57,48,26,62,76,64,39,68,76,36,71,58,50,52,69,97,65,95,78,92,56,91,65,46,62,65,52,47,56,37,46,31,46,42,53,52,48,50,55,51,33,52,49,45,34,70,77,38,62,88,71,45,66,50,43,80,79,47,66,76,62,92,75,75,74,69,66,42,43,28,32,61,52,79,46,43,32,33,35,39,44,61,47,78,41,50,45,51,29,35,41,55,98,88,46,80,41,71,54,56,64,62,43,47,38,85,46,50,42,27,47,31,48,38,67,77,50,41,75,72,47,61,76,60,54,74,71,77,36,63,64,45,39,35,38,37,33,69,62,88,78,76,86,45,64,50,75,42,82,52,54,72,44,92,49,80,73,58,36,31,36,54,70,65,74,42,64,84,42,56,81,35,61,38,31,44,34,37,30,45,61,40,90,97,57,79,66,39,44,40,39,79,53,66,33,31,28,32,72,57,42,82,47,69,37,52,57,84,44,43,71,58,49,27,68,72,65,77,47,60,77,85,77,48,90,36,87,58,76,70,26,50,22,41,30,38,54,68,85,44,91,90,68,64,70,62,29,56,22,47,35,43,48,34,34,45,25,51,16,38,96,92,42,60,59,36,45,51,47,44,21,42,19,46,27,45,28,44,36,40,59,74,84,90,84,80,90,79,93,70,86,85,77,96,71,84,69,65,60,58,41,67,19,51,30,46,30,40,30,40,57,69,18,37,36,43,32,40,32,37,23,80,91,77,70,46,39,28,42,33,50,21,42,20,67,79,52,40,50,66,75,69,46,78,77,132

Nearest PDB structures (foldseek):
  2o6c-assembly1_B  TM=4.769E-01  e=7.267E+00  Treponema pallidum
  8t7l-assembly1_B  TM=4.504E-01  e=6.889E+00  Treponema denticola ATCC 35405
  7von-assembly1_A  TM=1.164E-01  e=2.993E-02  Homo sapiens
  6tav-assembly1_A  TM=1.330E-01  e=3.832E+00  Homo sapiens
  7o7s-assembly1_B  TM=1.311E-01  e=5.003E+00  Homo sapiens

Secondary structure (DSSP, 8-state):
-------SHHHHHHHHHHHHTTTTT---SEEEEEEEEEPTT-TTPPPEEEE--TT-EEESB-SSEEEEEEEEEE---HHHHHHGGGEEEEEEEEEETTEEEEEEEEGGGGGGSGGGEEEEEE--S-S-S-SEEEEEEEEEEEEPHHHHHHHHHHHHHTTSSS-SS---SSPPPP-BPPS-S---S-------------------PPPEEPTTS-EE---S-B-TTS-BTTTTB-HHHHHT-GGG--S----STTHHHHHHHHHHHHHHHHHHHHHHHH-GGG--EEEEE---TT-S--EEEEEEEEEEEEE--GGGEEEEEEETTEEEEPPSEEETT-EEEEEE-HHHHTTS-TTTTTSS-EEEEEEEE-SSSS-EEEEEPPEEE-STTEEEE---GGGGTT-EEEEEEEE--TTS--EEEEEEEEEEE--EEEEE-TT-HHHHHHHHT--GGG--------EEEEEESS-SS----EEEEEEE-EEEEE-SSSTTHHHHEEEEEEEEEEES-----------------SEEEEEEEEEEETTTEEEEEEE-TTT--EEEEEEE-HHHHHHHHS---